Protein AF-0000000076605129 (afdb_homodimer)

Solvent-accessible surface area (backbone atoms only — not comparable to full-atom values): 21160 Å² total; per-residue (Å²): 83,51,32,35,40,56,92,77,43,31,41,28,52,76,51,81,84,46,48,64,59,52,46,42,68,71,48,63,46,93,80,48,73,42,45,73,59,58,57,54,71,56,74,86,73,78,65,56,66,68,61,50,49,52,52,48,51,53,38,54,74,70,66,62,71,50,47,32,34,33,28,46,95,88,36,80,41,31,35,39,37,52,49,66,80,36,62,95,33,46,24,40,34,44,50,75,46,62,56,46,71,91,56,57,93,67,56,53,63,47,52,50,52,52,41,49,52,41,42,48,48,66,74,35,76,84,44,55,37,42,30,36,77,53,41,63,79,34,52,68,62,56,47,41,37,48,76,73,67,29,41,80,30,26,49,39,69,56,42,32,41,55,94,91,36,74,29,25,35,29,26,33,30,40,40,45,70,58,45,37,71,74,63,45,80,69,44,50,54,75,45,78,94,82,53,32,35,40,55,93,78,42,32,40,27,52,75,51,81,86,45,48,63,60,52,46,42,69,72,48,64,47,93,79,48,72,42,45,73,59,58,56,56,74,56,75,88,74,80,65,55,66,67,61,50,48,53,52,48,51,54,38,55,74,71,65,60,71,49,46,31,34,33,29,44,93,88,37,81,41,31,38,37,36,52,50,64,80,37,62,95,33,48,23,40,33,45,49,74,45,61,56,45,71,89,56,57,92,69,55,52,64,49,52,48,51,52,42,49,52,40,42,47,48,65,75,35,75,83,44,54,40,42,31,35,75,53,41,63,80,34,52,67,63,56,46,40,36,50,74,72,68,30,41,79,29,26,48,39,70,55,40,31,42,55,94,90,35,73,30,25,36,29,27,34,30,41,41,46,70,58,44,37,72,75,63,44,81,69,44,51,56,74,45,79,94

Foldseek 3Di:
DKWFDDDFKIWAADDLVCLVVVLCLQAVDLDAPQCLFVQVQDHRDRDDSVVSSVVVVVCVVVPNDQKIFIGGPRDTQWMKGKDAPPVVVLRMEMDITGRDCVCPPVCSVLLVCLLVVLVVCVVDVVHFKYKYKGKPVNVSVVVSLVVQPWDWPDWAFQPDARPNDGITIIMTMDTPVRNCVRPNNDHGDMDDD/DKWFDDDFKIKAADDLVCLVVVLCLQAVDLDAPQCLFVQVQDHRDRDDSVVSSVVVVVCVVVPNDQKIFIGGPNDTQWMKGKDAPPVVVLRMEMDITGRDCVCPPVCSVLLVCLLVVLVVCVVDVVHFKYKYKGKPVNVSVVVSLVVQPWDWPDWAFQPDARPNDGITIIMTMDTPVRNCVRPNNDHGDMDDD

Organism: NCBI:txid33932

Nearest PDB structures (foldseek):
  6d72-assembly1_C  TM=7.786E-01  e=1.706E-11  Yersinia pestis
  5wif-assembly1_B  TM=7.709E-01  e=5.220E-11  Yersinia pestis
  6erd-assembly2_D  TM=7.541E-01  e=2.041E-09  Bacillus cereus ATCC 14579
  2i79-assembly1_E  TM=7.676E-01  e=1.316E-08  Streptococcus pneumoniae TIGR4
  2i79-assembly3_D  TM=7.337E-01  e=1.796E-08  Streptococcus pneumoniae TIGR4

Structure (mmCIF, N/CA/C/O backbone):
data_AF-0000000076605129-model_v1
#
loop_
_entity.id
_entity.type
_entity.pdbx_description
1 polymer 'GNAT family N-acetyltransferase'
#
loop_
_atom_site.group_PDB
_atom_site.id
_atom_site.type_symbol
_atom_site.label_atom_id
_atom_site.label_alt_id
_atom_site.label_comp_id
_atom_site.label_asym_id
_atom_site.label_entity_id
_atom_site.label_seq_id
_atom_site.pdbx_PDB_ins_code
_atom_site.Cartn_x
_atom_site.Cartn_y
_atom_site.Cartn_z
_atom_site.occupancy
_atom_site.B_iso_or_equiv
_atom_site.auth_seq_id
_atom_site.auth_comp_id
_atom_site.auth_asym_id
_atom_site.auth_atom_id
_atom_site.pdbx_PDB_model_num
ATOM 1 N N . MET A 1 1 ? -15.555 28.188 7.523 1 85.94 1 MET A N 1
ATOM 2 C CA . MET A 1 1 ? -14.156 27.781 7.613 1 85.94 1 MET A CA 1
ATOM 3 C C . MET A 1 1 ? -13.883 27.062 8.93 1 85.94 1 MET A C 1
ATOM 5 O O . MET A 1 1 ? -14.25 27.547 10 1 85.94 1 MET A O 1
ATOM 9 N N . LEU A 1 2 ? -13.328 25.844 8.922 1 92.56 2 LEU A N 1
ATOM 10 C CA . LEU A 1 2 ? -13.008 25.078 10.117 1 92.56 2 LEU A CA 1
ATOM 11 C C . LEU A 1 2 ? -11.641 25.453 10.664 1 92.56 2 LEU A C 1
ATOM 13 O O . LEU A 1 2 ? -10.68 25.594 9.906 1 92.56 2 LEU A O 1
ATOM 17 N N . LYS A 1 3 ? -11.633 25.766 11.984 1 96.25 3 LYS A N 1
ATOM 18 C CA . LYS A 1 3 ? -10.398 26.062 12.703 1 96.25 3 LYS A CA 1
ATOM 19 C C . LYS A 1 3 ? -10.297 25.25 13.992 1 96.25 3 LYS A C 1
ATOM 21 O O . LYS A 1 3 ? -11.25 25.172 14.766 1 96.25 3 LYS A O 1
ATOM 26 N N . ILE A 1 4 ? -9.203 24.594 14.164 1 97.62 4 ILE A N 1
ATOM 27 C CA . ILE A 1 4 ? -8.883 23.859 15.383 1 97.62 4 ILE A CA 1
ATOM 28 C C . ILE A 1 4 ? -7.656 24.469 16.047 1 97.62 4 ILE A C 1
ATOM 30 O O . ILE A 1 4 ? -6.559 24.438 15.484 1 97.62 4 ILE A O 1
ATOM 34 N N . VAL A 1 5 ? -7.855 25.016 17.203 1 97.75 5 VAL A N 1
ATOM 35 C CA . VAL A 1 5 ? -6.805 25.75 17.891 1 97.75 5 VAL A CA 1
ATOM 36 C C . VAL A 1 5 ? -6.105 24.828 18.891 1 97.75 5 VAL A C 1
ATOM 38 O O . VAL A 1 5 ? -6.742 24.281 19.797 1 97.75 5 VAL A O 1
ATOM 41 N N . GLY A 1 6 ? -4.797 24.594 18.625 1 97.38 6 GLY A N 1
ATOM 42 C CA . GLY A 1 6 ? -3.979 23.859 19.562 1 97.38 6 GLY A CA 1
ATOM 43 C C . GLY A 1 6 ? -3.184 24.75 20.5 1 97.38 6 GLY A C 1
ATOM 44 O O . GLY A 1 6 ? -3.6 25.875 20.797 1 97.38 6 GLY A O 1
ATOM 45 N N . GLU A 1 7 ? -2.152 24.203 21.047 1 97.25 7 GLU A N 1
ATOM 46 C CA . GLU A 1 7 ? -1.288 24.969 21.938 1 97.25 7 GLU A CA 1
ATOM 47 C C . GLU A 1 7 ? -0.295 25.812 21.156 1 97.25 7 GLU A C 1
ATOM 49 O O . GLU A 1 7 ? -0.128 27 21.438 1 97.25 7 GLU A O 1
ATOM 54 N N . LYS A 1 8 ? 0.317 25.188 20.156 1 97.5 8 LYS A N 1
ATOM 55 C CA . LYS A 1 8 ? 1.376 25.844 19.391 1 97.5 8 LYS A CA 1
ATOM 56 C C . LYS A 1 8 ? 0.905 26.203 17.984 1 97.5 8 LYS A C 1
ATOM 58 O O . LYS A 1 8 ? 1.495 27.078 17.328 1 97.5 8 LYS A O 1
ATOM 63 N N . ILE A 1 9 ? -0.113 25.484 17.578 1 98.19 9 ILE A N 1
ATOM 64 C CA . ILE A 1 9 ? -0.478 25.656 16.172 1 98.19 9 ILE A CA 1
ATOM 65 C C . ILE A 1 9 ? -1.99 25.828 16.047 1 98.19 9 ILE A C 1
ATOM 67 O O . ILE A 1 9 ? -2.729 25.594 17.016 1 98.19 9 ILE A O 1
ATOM 71 N N . ILE A 1 10 ? -2.408 26.312 14.867 1 98.31 10 ILE A N 1
ATOM 72 C CA . ILE A 1 10 ? -3.797 26.297 14.422 1 98.31 10 ILE A CA 1
ATOM 73 C C . ILE A 1 10 ? -3.924 25.453 13.156 1 98.31 10 ILE A C 1
ATOM 75 O O . ILE A 1 10 ? -3.137 25.594 12.227 1 98.31 10 ILE A O 1
ATOM 79 N N . LEU A 1 11 ? -4.82 24.453 13.18 1 98.56 11 LEU A N 1
ATOM 80 C CA . LEU A 1 11 ? -5.262 23.812 11.945 1 98.56 11 LEU A CA 1
ATOM 81 C C . LEU A 1 11 ? -6.484 24.516 11.367 1 98.56 11 LEU A C 1
ATOM 83 O O . LEU A 1 11 ? -7.461 24.766 12.086 1 98.56 11 LEU A O 1
ATOM 87 N N . ARG A 1 12 ? -6.445 24.828 10.102 1 98 12 ARG A N 1
ATOM 88 C CA . ARG A 1 12 ? -7.625 25.484 9.547 1 98 12 ARG A CA 1
ATOM 89 C C . ARG A 1 12 ? -7.816 25.094 8.078 1 98 12 ARG A C 1
ATOM 91 O O . ARG A 1 12 ? -6.859 24.734 7.398 1 98 12 ARG A O 1
ATOM 98 N N . SER A 1 13 ? -9 25.266 7.559 1 97.56 13 SER A N 1
ATOM 99 C CA . SER A 1 13 ? -9.336 24.969 6.168 1 97.56 13 SER A CA 1
ATOM 100 C C . SER A 1 13 ? -8.562 25.875 5.215 1 97.56 13 SER A C 1
ATOM 102 O O . SER A 1 13 ? -8.273 27.031 5.543 1 97.56 13 SER A O 1
ATOM 104 N N . VAL A 1 14 ? -8.305 25.375 4.09 1 98.06 14 VAL A N 1
ATOM 105 C CA . VAL A 1 14 ? -7.66 26.156 3.033 1 98.06 14 VAL A CA 1
ATOM 106 C C . VAL A 1 14 ? -8.641 27.172 2.467 1 98.06 14 VAL A C 1
ATOM 108 O O . VAL A 1 14 ? -9.812 26.859 2.248 1 98.06 14 VAL A O 1
ATOM 111 N N . GLN A 1 15 ? -8.164 28.375 2.266 1 96.88 15 GLN A N 1
ATOM 112 C CA . GLN A 1 15 ? -8.93 29.422 1.604 1 96.88 15 GLN A CA 1
ATOM 113 C C . GLN A 1 15 ? -8.258 29.859 0.3 1 96.88 15 GLN A C 1
ATOM 115 O O . GLN A 1 15 ? -7.082 29.562 0.074 1 96.88 15 GLN A O 1
ATOM 120 N N . LYS A 1 16 ? -9.062 30.562 -0.512 1 97.31 16 LYS A N 1
ATOM 121 C CA . LYS A 1 16 ? -8.562 31 -1.81 1 97.31 16 LYS A CA 1
ATOM 122 C C . LYS A 1 16 ? -7.277 31.828 -1.655 1 97.31 16 LYS A C 1
ATOM 124 O O . LYS A 1 16 ? -6.348 31.688 -2.449 1 97.31 16 LYS A O 1
ATOM 129 N N . GLU A 1 17 ? -7.207 32.625 -0.673 1 97.69 17 GLU A N 1
ATOM 130 C CA . GLU A 1 17 ? -6.086 33.531 -0.454 1 97.69 17 GLU A CA 1
ATOM 131 C C . GLU A 1 17 ? -4.816 32.781 -0.085 1 97.69 17 GLU A C 1
ATOM 133 O O . GLU A 1 17 ? -3.717 33.312 -0.14 1 97.69 17 GLU A O 1
ATOM 138 N N . ASP A 1 18 ? -4.953 31.531 0.335 1 98.5 18 ASP A N 1
ATOM 139 C CA . ASP A 1 18 ? -3.814 30.734 0.765 1 98.5 18 ASP A CA 1
ATOM 140 C C . ASP A 1 18 ? -3.098 30.109 -0.432 1 98.5 18 ASP A C 1
ATOM 142 O O . ASP A 1 18 ? -1.968 29.625 -0.307 1 98.5 18 ASP A O 1
ATOM 146 N N . ILE A 1 19 ? -3.713 30.078 -1.577 1 98.56 19 ILE A N 1
ATOM 147 C CA . ILE A 1 19 ? -3.311 29.234 -2.693 1 98.56 19 ILE A CA 1
ATOM 148 C C . ILE A 1 19 ? -1.924 29.641 -3.182 1 98.56 19 ILE A C 1
ATOM 150 O O . ILE A 1 19 ? -1.074 28.797 -3.447 1 98.56 19 ILE A O 1
ATOM 154 N N . GLN A 1 20 ? -1.711 30.891 -3.297 1 98.69 20 GLN A N 1
ATOM 155 C CA . GLN A 1 20 ? -0.41 31.359 -3.775 1 98.69 20 GLN A CA 1
ATOM 156 C C . GLN A 1 20 ? 0.702 30.953 -2.809 1 98.69 20 GLN A C 1
ATOM 158 O O . GLN A 1 20 ? 1.767 30.5 -3.234 1 98.69 20 GLN A O 1
ATOM 163 N N . THR A 1 21 ? 0.479 31.188 -1.548 1 98.81 21 THR A N 1
ATOM 164 C CA . THR A 1 21 ? 1.467 30.828 -0.535 1 98.81 21 THR A CA 1
ATOM 165 C C . THR A 1 21 ? 1.745 29.328 -0.554 1 98.81 21 THR A C 1
ATOM 167 O O . THR A 1 21 ? 2.902 28.906 -0.497 1 98.81 21 THR A O 1
ATOM 170 N N . LEU A 1 22 ? 0.75 28.516 -0.661 1 98.75 22 LEU A N 1
ATOM 171 C CA . LEU A 1 22 ? 0.905 27.062 -0.715 1 98.75 22 LEU A CA 1
ATOM 172 C C . LEU A 1 22 ? 1.711 26.656 -1.941 1 98.75 22 LEU A C 1
ATOM 174 O O . LEU A 1 22 ? 2.582 25.781 -1.853 1 98.75 22 LEU A O 1
ATOM 178 N N . TRP A 1 23 ? 1.42 27.281 -3.049 1 98.81 23 TRP A N 1
ATOM 179 C CA . TRP A 1 23 ? 2.16 26.984 -4.27 1 98.81 23 TRP A CA 1
ATOM 180 C C . TRP A 1 23 ? 3.646 27.281 -4.09 1 98.81 23 TRP A C 1
ATOM 182 O O . TRP A 1 23 ? 4.496 26.484 -4.484 1 98.81 23 TRP A O 1
ATOM 192 N N . LYS A 1 24 ? 3.92 28.422 -3.51 1 98.62 24 LYS A N 1
ATOM 193 C CA . LYS A 1 24 ? 5.309 28.812 -3.293 1 98.62 24 LYS A CA 1
ATOM 194 C C . LYS A 1 24 ? 6.02 27.828 -2.369 1 98.62 24 LYS A C 1
ATOM 196 O O . LYS A 1 24 ? 7.172 27.469 -2.613 1 98.62 24 LYS A O 1
ATOM 201 N N . LEU A 1 25 ? 5.402 27.453 -1.342 1 98.56 25 LEU A N 1
ATOM 202 C CA . LEU A 1 25 ? 5.98 26.516 -0.388 1 98.56 25 LEU A CA 1
ATOM 203 C C . LEU A 1 25 ? 6.254 25.172 -1.051 1 98.56 25 LEU A C 1
ATOM 205 O O . LEU A 1 25 ? 7.301 24.562 -0.822 1 98.56 25 LEU A O 1
ATOM 209 N N . ARG A 1 26 ? 5.363 24.703 -1.896 1 97.94 26 ARG A N 1
ATOM 210 C CA . ARG A 1 26 ? 5.426 23.375 -2.48 1 97.94 26 ARG A CA 1
ATOM 211 C C . ARG A 1 26 ? 6.355 23.344 -3.688 1 97.94 26 ARG A C 1
ATOM 213 O O . ARG A 1 26 ? 7.09 22.375 -3.893 1 97.94 26 ARG A O 1
ATOM 220 N N . TYR A 1 27 ? 6.301 24.438 -4.496 1 97.5 27 TYR A N 1
ATOM 221 C CA . TYR A 1 27 ? 6.914 24.359 -5.816 1 97.5 27 TYR A CA 1
ATOM 222 C C . TYR A 1 27 ? 7.852 25.547 -6.055 1 97.5 27 TYR A C 1
ATOM 224 O O . TYR A 1 27 ? 8.461 25.656 -7.121 1 97.5 27 TYR A O 1
ATOM 232 N N . GLY A 1 28 ? 7.91 26.453 -5.113 1 95.44 28 GLY A N 1
ATOM 233 C CA . GLY A 1 28 ? 8.664 27.672 -5.305 1 95.44 28 GLY A CA 1
ATOM 234 C C . GLY A 1 28 ? 10.164 27.453 -5.43 1 95.44 28 GLY A C 1
ATOM 235 O O . GLY A 1 28 ? 10.883 28.281 -5.984 1 95.44 28 GLY A O 1
ATOM 236 N N . GLU A 1 29 ? 10.625 26.359 -4.832 1 95 29 GLU A N 1
ATOM 237 C CA . GLU A 1 29 ? 12.031 25.984 -4.91 1 95 29 GLU A CA 1
ATOM 238 C C . GLU A 1 29 ? 12.211 24.688 -5.684 1 95 29 GLU A C 1
ATOM 240 O O . GLU A 1 29 ? 11.398 23.766 -5.562 1 95 29 GLU A O 1
ATOM 245 N N . GLU A 1 30 ? 13.258 24.578 -6.41 1 92.88 30 GLU A N 1
ATOM 246 C CA . GLU A 1 30 ? 13.531 23.391 -7.223 1 92.88 30 GLU A CA 1
ATOM 247 C C . GLU A 1 30 ? 13.844 22.188 -6.344 1 92.88 30 GLU A C 1
ATOM 249 O O . GLU A 1 30 ? 13.328 21.094 -6.582 1 92.88 30 GLU A O 1
ATOM 254 N N . ASP A 1 31 ? 14.695 22.375 -5.363 1 94.25 31 ASP A N 1
ATOM 255 C CA . ASP A 1 31 ? 15.102 21.312 -4.449 1 94.25 31 ASP A CA 1
ATOM 256 C C . ASP A 1 31 ? 14.859 21.703 -2.996 1 94.25 31 ASP A C 1
ATOM 258 O O . ASP A 1 31 ? 15.805 21.938 -2.24 1 94.25 31 ASP A O 1
ATOM 262 N N . PRO A 1 32 ? 13.586 21.719 -2.68 1 96.69 32 PRO A N 1
ATOM 263 C CA . PRO A 1 32 ? 13.289 22.188 -1.324 1 96.69 32 PRO A CA 1
ATOM 264 C C . PRO A 1 32 ? 13.75 21.203 -0.248 1 96.69 32 PRO A C 1
ATOM 266 O O . PRO A 1 32 ? 13.727 20 -0.466 1 96.69 32 PRO A O 1
ATOM 269 N N . GLU A 1 33 ? 14.055 21.672 0.938 1 97.25 33 GLU A N 1
ATOM 270 C CA . GLU A 1 33 ? 14.609 20.875 2.029 1 97.25 33 GLU A CA 1
ATOM 271 C C . GLU A 1 33 ? 13.617 19.812 2.484 1 97.25 33 GLU A C 1
ATOM 273 O O . GLU A 1 33 ? 14.008 18.672 2.764 1 97.25 33 GLU A O 1
ATOM 278 N N . PHE A 1 34 ? 12.398 20.172 2.545 1 97.75 34 PHE A N 1
ATOM 279 C CA . PHE A 1 34 ? 11.414 19.234 3.064 1 97.75 34 PHE A CA 1
ATOM 280 C C . PHE A 1 34 ? 11.344 17.969 2.201 1 97.75 34 PHE A C 1
ATOM 282 O O . PHE A 1 34 ? 11.023 16.891 2.695 1 97.75 34 PHE A O 1
ATOM 289 N N . LYS A 1 35 ? 11.68 18.078 0.931 1 97.75 35 LYS A N 1
ATOM 290 C CA . LYS A 1 35 ? 11.539 16.953 0.003 1 97.75 35 LYS A CA 1
ATOM 291 C C . LYS A 1 35 ? 12.633 15.914 0.218 1 97.75 35 LYS A C 1
ATOM 293 O O . LYS A 1 35 ? 12.523 14.781 -0.246 1 97.75 35 LYS A O 1
ATOM 298 N N . LYS A 1 36 ? 13.633 16.25 0.963 1 97 36 LYS A N 1
ATOM 299 C CA . LYS A 1 36 ? 14.672 15.297 1.342 1 97 36 LYS A CA 1
ATOM 300 C C . LYS A 1 36 ? 14.148 14.289 2.363 1 97 36 LYS A C 1
ATOM 302 O O . LYS A 1 36 ? 14.75 13.234 2.568 1 97 36 LYS A O 1
ATOM 307 N N . TRP A 1 37 ? 13.023 14.633 2.969 1 96.69 37 TRP A N 1
ATOM 308 C CA . TRP A 1 37 ? 12.453 13.781 4.016 1 96.69 37 TRP A CA 1
ATOM 309 C C . TRP A 1 37 ? 11.07 13.273 3.615 1 96.69 37 TRP A C 1
ATOM 311 O O . TRP A 1 37 ? 10.703 12.148 3.938 1 96.69 37 TRP A O 1
ATOM 321 N N . ASP A 1 38 ? 10.375 14.156 2.918 1 97.69 38 ASP A N 1
ATOM 322 C CA . ASP A 1 38 ? 9.039 13.781 2.451 1 97.69 38 ASP A CA 1
ATOM 323 C C . ASP A 1 38 ? 9.125 12.891 1.216 1 97.69 38 ASP A C 1
ATOM 325 O O . ASP A 1 38 ? 9.047 13.375 0.086 1 97.69 38 ASP A O 1
ATOM 329 N N . ALA A 1 39 ? 9.156 11.625 1.419 1 97.62 39 ALA A N 1
ATOM 330 C CA . ALA A 1 39 ? 9.148 10.602 0.381 1 97.62 39 ALA A CA 1
ATOM 331 C C . ALA A 1 39 ? 10.133 10.938 -0.734 1 97.62 39 ALA A C 1
ATOM 333 O O . ALA A 1 39 ? 9.75 11.023 -1.904 1 97.62 39 ALA A O 1
ATOM 334 N N . PRO A 1 40 ? 11.383 11.023 -0.407 1 98 40 PRO A N 1
ATOM 335 C CA . PRO A 1 40 ? 12.375 11.477 -1.388 1 98 40 PRO A CA 1
ATOM 336 C C . PRO A 1 40 ? 12.477 10.539 -2.594 1 98 40 PRO A C 1
ATOM 338 O O . PRO A 1 40 ? 13.062 10.914 -3.615 1 98 40 PRO A O 1
ATOM 341 N N . TYR A 1 41 ? 11.906 9.344 -2.566 1 97.75 41 TYR A N 1
ATOM 342 C CA . TYR A 1 41 ? 11.898 8.391 -3.668 1 97.75 41 TYR A CA 1
ATOM 343 C C . TYR A 1 41 ? 10.781 8.703 -4.656 1 97.75 41 TYR A C 1
ATOM 345 O O . TYR A 1 41 ? 10.664 8.047 -5.691 1 97.75 41 TYR A O 1
ATOM 353 N N . PHE A 1 42 ? 9.977 9.641 -4.43 1 96.88 42 PHE A N 1
ATOM 354 C CA . PHE A 1 42 ? 9.062 10.258 -5.379 1 96.88 42 PHE A CA 1
ATOM 355 C C . PHE A 1 42 ? 9.516 11.672 -5.734 1 96.88 42 PHE A C 1
ATOM 357 O O . PHE A 1 42 ? 9.258 12.617 -4.992 1 96.88 42 PHE A O 1
ATOM 364 N N . PRO A 1 43 ? 10.07 11.82 -6.793 1 93.81 43 PRO A N 1
ATOM 365 C CA . PRO A 1 43 ? 10.602 13.141 -7.141 1 93.81 43 PRO A CA 1
ATOM 366 C C . PRO A 1 43 ? 9.508 14.203 -7.242 1 93.81 43 PRO A C 1
ATOM 368 O O . PRO A 1 43 ? 8.391 13.906 -7.672 1 93.81 43 PRO A O 1
ATOM 371 N N . LEU A 1 44 ? 9.891 15.375 -6.855 1 95.75 44 LEU A N 1
ATOM 372 C CA . LEU A 1 44 ? 8.977 16.516 -6.965 1 95.75 44 LEU A CA 1
ATOM 373 C C . LEU A 1 44 ? 8.789 16.906 -8.422 1 95.75 44 LEU A C 1
ATOM 375 O O . LEU A 1 44 ? 9.766 17.172 -9.133 1 95.75 44 LEU A O 1
ATOM 379 N N . VAL A 1 45 ? 7.594 16.906 -8.844 1 94.81 45 VAL A N 1
ATOM 380 C CA . VAL A 1 45 ? 7.246 17.391 -10.172 1 94.81 45 VAL A CA 1
ATOM 381 C C . VAL A 1 45 ? 6.574 18.766 -10.062 1 94.81 45 VAL A C 1
ATOM 383 O O . VAL A 1 45 ? 5.473 18.875 -9.523 1 94.81 45 VAL A O 1
ATOM 386 N N . ARG A 1 46 ? 7.207 19.703 -10.508 1 95.44 46 ARG A N 1
ATOM 387 C CA . ARG A 1 46 ? 6.68 21.062 -10.422 1 95.44 46 ARG A CA 1
ATOM 388 C C . ARG A 1 46 ? 5.387 21.203 -11.211 1 95.44 46 ARG A C 1
ATOM 390 O O . ARG A 1 46 ? 5.277 20.688 -12.328 1 95.44 46 ARG A O 1
ATOM 397 N N . VAL A 1 47 ? 4.508 21.875 -10.625 1 97.06 47 VAL A N 1
ATOM 398 C CA . VAL A 1 47 ? 3.24 22.234 -11.258 1 97.06 47 VAL A CA 1
ATOM 399 C C . VAL A 1 47 ? 3.168 23.734 -11.469 1 97.06 47 VAL A C 1
ATOM 401 O O . VAL A 1 47 ? 3.494 24.516 -10.57 1 97.06 47 VAL A O 1
ATOM 404 N N . GLU A 1 48 ? 2.766 24.141 -12.578 1 97.94 48 GLU A N 1
ATOM 405 C CA . GLU A 1 48 ? 2.631 25.578 -12.836 1 97.94 48 GLU A CA 1
ATOM 406 C C . GLU A 1 48 ? 1.543 26.188 -11.961 1 97.94 48 GLU A C 1
ATOM 408 O O . GLU A 1 48 ? 0.525 25.547 -11.688 1 97.94 48 GLU A O 1
ATOM 413 N N . TYR A 1 49 ? 1.759 27.422 -11.648 1 98.12 49 TYR A N 1
ATOM 414 C CA . TYR A 1 49 ? 0.856 28.078 -10.711 1 98.12 49 TYR A CA 1
ATOM 415 C C . TYR A 1 49 ? -0.58 28.047 -11.219 1 98.12 49 TYR A C 1
ATOM 417 O O . TYR A 1 49 ? -1.507 27.75 -10.461 1 98.12 49 TYR A O 1
ATOM 425 N N . GLU A 1 50 ? -0.777 28.328 -12.445 1 98.44 50 GLU A N 1
ATOM 426 C CA . GLU A 1 50 ? -2.131 28.391 -12.984 1 98.44 50 GLU A CA 1
ATOM 427 C C . GLU A 1 50 ? -2.84 27.047 -12.852 1 98.44 50 GLU A C 1
ATOM 429 O O . GLU A 1 50 ? -4.016 27 -12.492 1 98.44 50 GLU A O 1
ATOM 434 N N . ASP A 1 51 ? -2.16 26 -13.172 1 98.62 51 ASP A N 1
ATOM 435 C CA . ASP A 1 51 ? -2.727 24.656 -13.039 1 98.62 51 ASP A CA 1
ATOM 436 C C . ASP A 1 51 ? -3.035 24.328 -11.578 1 98.62 51 ASP A C 1
ATOM 438 O O . ASP A 1 51 ? -4.094 23.781 -11.273 1 98.62 51 ASP A O 1
ATOM 442 N N . PHE A 1 52 ? -2.057 24.688 -10.805 1 98.5 52 PHE A N 1
ATOM 443 C CA . PHE A 1 52 ? -2.236 24.484 -9.375 1 98.5 52 PHE A CA 1
ATOM 444 C C . PHE A 1 52 ? -3.439 25.266 -8.859 1 98.5 52 PHE A C 1
ATOM 446 O O . PHE A 1 52 ? -4.297 24.703 -8.164 1 98.5 52 PHE A O 1
ATOM 453 N N . TYR A 1 53 ? -3.5 26.484 -9.172 1 98.44 53 TYR A N 1
ATOM 454 C CA . TYR A 1 53 ? -4.582 27.375 -8.766 1 98.44 53 TYR A CA 1
ATOM 455 C C . TYR A 1 53 ? -5.934 26.828 -9.203 1 98.44 53 TYR A C 1
ATOM 457 O O . TYR A 1 53 ? -6.859 26.719 -8.398 1 98.44 53 TYR A O 1
ATOM 465 N N . ASN A 1 54 ? -6.059 26.453 -10.414 1 98.44 54 ASN A N 1
ATOM 466 C CA . ASN A 1 54 ? -7.316 25.938 -10.953 1 98.44 54 ASN A CA 1
ATOM 467 C C . ASN A 1 54 ? -7.742 24.656 -10.25 1 98.44 54 ASN A C 1
ATOM 469 O O . ASN A 1 54 ? -8.922 24.469 -9.953 1 98.44 54 ASN A O 1
ATOM 473 N N . ARG A 1 55 ? -6.805 23.828 -10.023 1 98 55 ARG A N 1
ATOM 474 C CA . ARG A 1 55 ? -7.105 22.594 -9.312 1 98 55 ARG A CA 1
ATOM 475 C C . ARG A 1 55 ? -7.621 22.875 -7.906 1 98 55 ARG A C 1
ATOM 477 O O . ARG A 1 55 ? -8.625 22.312 -7.477 1 98 55 ARG A O 1
ATOM 484 N N . MET A 1 56 ? -6.965 23.797 -7.25 1 98.12 56 MET A N 1
ATOM 485 C CA . MET A 1 56 ? -7.324 24.125 -5.871 1 98.12 56 MET A CA 1
ATOM 486 C C . MET A 1 56 ? -8.688 24.812 -5.812 1 98.12 56 MET A C 1
ATOM 488 O O . MET A 1 56 ? -9.508 24.5 -4.941 1 98.12 56 MET A O 1
ATOM 492 N N . ILE A 1 57 ? -8.93 25.672 -6.711 1 97.88 57 ILE A N 1
ATOM 493 C CA . ILE A 1 57 ? -10.211 26.359 -6.75 1 97.88 57 ILE A CA 1
ATOM 494 C C . ILE A 1 57 ? -11.336 25.359 -6.977 1 97.88 57 ILE A C 1
ATOM 496 O O . ILE A 1 57 ? -12.375 25.406 -6.316 1 97.88 57 ILE A O 1
ATOM 500 N N . GLY A 1 58 ? -11.125 24.469 -7.914 1 97.56 58 GLY A N 1
ATOM 501 C CA . GLY A 1 58 ? -12.102 23.406 -8.133 1 97.56 58 GLY A CA 1
ATOM 502 C C . GLY A 1 58 ? -12.367 22.578 -6.891 1 97.56 58 GLY A C 1
ATOM 503 O O . GLY A 1 58 ? -13.523 22.266 -6.586 1 97.56 58 GLY A O 1
ATOM 504 N N . GLN A 1 59 ? -11.344 22.234 -6.199 1 97.06 59 GLN A N 1
ATOM 505 C CA . GLN A 1 59 ? -11.469 21.469 -4.969 1 97.06 59 GLN A CA 1
ATOM 506 C C . GLN A 1 59 ? -12.219 22.25 -3.898 1 97.06 59 GLN A C 1
ATOM 508 O O . GLN A 1 59 ? -13.125 21.719 -3.25 1 97.06 59 GLN A O 1
ATOM 513 N N . LEU A 1 60 ? -11.852 23.484 -3.742 1 96.25 60 LEU A N 1
ATOM 514 C CA . LEU A 1 60 ? -12.484 24.328 -2.738 1 96.25 60 LEU A CA 1
ATOM 515 C C . LEU A 1 60 ? -13.977 24.484 -3.023 1 96.25 60 LEU A C 1
ATOM 517 O O . LEU A 1 60 ? -14.797 24.406 -2.107 1 96.25 60 LEU A O 1
ATOM 521 N N . GLU A 1 61 ? -14.336 24.625 -4.203 1 96.06 61 GLU A N 1
ATOM 522 C CA . GLU A 1 61 ? -15.727 24.797 -4.609 1 96.06 61 GLU A CA 1
ATOM 523 C C . GLU A 1 61 ? -16.516 23.516 -4.43 1 96.06 61 GLU A C 1
ATOM 525 O O . GLU A 1 61 ? -17.75 23.547 -4.293 1 96.06 61 GLU A O 1
ATOM 530 N N . SER A 1 62 ? -15.852 22.422 -4.422 1 95.06 62 SER A N 1
ATOM 531 C CA . SER A 1 62 ? -16.531 21.125 -4.309 1 95.06 62 SER A CA 1
ATOM 532 C C . SER A 1 62 ? -16.578 20.656 -2.859 1 95.06 62 SER A C 1
ATOM 534 O O . SER A 1 62 ? -16.984 19.516 -2.582 1 95.06 62 SER A O 1
ATOM 536 N N . GLY A 1 63 ? -16.172 21.484 -1.923 1 90.75 63 GLY A N 1
ATOM 537 C CA . GLY A 1 63 ? -16.234 21.125 -0.515 1 90.75 63 GLY A CA 1
ATOM 538 C C . GLY A 1 63 ? -14.984 20.406 -0.026 1 90.75 63 GLY A C 1
ATOM 539 O O . GLY A 1 63 ? -15.07 19.516 0.83 1 90.75 63 GLY A O 1
ATOM 540 N N . TYR A 1 64 ? -13.93 20.828 -0.468 1 85.44 64 TYR A N 1
ATOM 541 C CA . TYR A 1 64 ? -12.602 20.281 -0.176 1 85.44 64 TYR A CA 1
ATOM 542 C C . TYR A 1 64 ? -12.32 20.312 1.32 1 85.44 64 TYR A C 1
ATOM 544 O O . TYR A 1 64 ? -12.203 21.391 1.914 1 85.44 64 TYR A O 1
ATOM 552 N N . ASP A 1 65 ? -12.203 19.109 1.927 1 92.38 65 ASP A N 1
ATOM 553 C CA . ASP A 1 65 ? -11.984 19.047 3.369 1 92.38 65 ASP A CA 1
ATOM 554 C C . ASP A 1 65 ? -10.898 18.031 3.721 1 92.38 65 ASP A C 1
ATOM 556 O O . ASP A 1 65 ? -10.656 17.766 4.898 1 92.38 65 ASP A O 1
ATOM 560 N N . SER A 1 66 ? -10.219 17.484 2.719 1 97.56 66 SER A N 1
ATOM 561 C CA . SER A 1 66 ? -9.242 16.422 2.936 1 97.56 66 SER A CA 1
ATOM 562 C C . SER A 1 66 ? -7.871 17 3.285 1 97.56 66 SER A C 1
ATOM 564 O O . SER A 1 66 ? -6.914 16.25 3.498 1 97.56 66 SER A O 1
ATOM 566 N N . GLU A 1 67 ? -7.754 18.297 3.307 1 98.25 67 GLU A N 1
ATOM 567 C CA . GLU A 1 67 ? -6.504 18.984 3.633 1 98.25 67 GLU A CA 1
ATOM 568 C C . GLU A 1 67 ? -6.758 20.203 4.527 1 98.25 67 GLU A C 1
ATOM 570 O O . GLU A 1 67 ? -7.719 20.938 4.324 1 98.25 67 GLU A O 1
ATOM 575 N N . MET A 1 68 ? -5.902 20.422 5.512 1 98.38 68 MET A N 1
ATOM 576 C CA . MET A 1 68 ? -5.914 21.625 6.336 1 98.38 68 MET A CA 1
ATOM 577 C C . MET A 1 68 ? -4.523 22.25 6.406 1 98.38 68 MET A C 1
ATOM 579 O O . MET A 1 68 ? -3.518 21.547 6.23 1 98.38 68 MET A O 1
ATOM 583 N N . ILE A 1 69 ? -4.508 23.484 6.652 1 98.81 69 ILE A N 1
ATOM 584 C CA . ILE A 1 69 ? -3.277 24.25 6.801 1 98.81 69 ILE A CA 1
ATOM 585 C C . ILE A 1 69 ? -2.807 24.203 8.25 1 98.81 69 ILE A C 1
ATOM 587 O O . ILE A 1 69 ? -3.617 24.297 9.18 1 98.81 69 ILE A O 1
ATOM 591 N N . ILE A 1 70 ? -1.535 24.016 8.445 1 98.88 70 ILE A N 1
ATOM 592 C CA . ILE A 1 70 ? -0.885 24.25 9.727 1 98.88 70 ILE A CA 1
ATOM 593 C C . ILE A 1 70 ? -0.375 25.688 9.805 1 98.88 70 ILE A C 1
ATOM 595 O O . ILE A 1 70 ? 0.496 26.078 9.023 1 98.88 70 ILE A O 1
ATOM 599 N N . GLU A 1 71 ? -0.864 26.406 10.742 1 98.75 71 GLU A N 1
ATOM 600 C CA . GLU A 1 71 ? -0.533 27.812 10.891 1 98.75 71 GLU A CA 1
ATOM 601 C C . GLU A 1 71 ? 0.067 28.109 12.266 1 98.75 71 GLU A C 1
ATOM 603 O O . GLU A 1 71 ? -0.419 27.609 13.273 1 98.75 71 GLU A O 1
ATOM 608 N N . VAL A 1 72 ? 1.169 28.875 12.305 1 98.56 72 VAL A N 1
ATOM 609 C CA . VAL A 1 72 ? 1.798 29.359 13.531 1 98.56 72 VAL A CA 1
ATOM 610 C C . VAL A 1 72 ? 1.956 30.875 13.461 1 98.56 72 VAL A C 1
ATOM 612 O O . VAL A 1 72 ? 2.648 31.391 12.586 1 98.56 72 VAL A O 1
ATOM 615 N N . ASP A 1 73 ? 1.294 31.594 14.312 1 97.06 73 ASP A N 1
ATOM 616 C CA . ASP A 1 73 ? 1.388 33.062 14.391 1 97.06 73 ASP A CA 1
ATOM 617 C C . ASP A 1 73 ? 1.091 33.688 13.039 1 97.06 73 ASP A C 1
ATOM 619 O O . ASP A 1 73 ? 1.843 34.562 12.57 1 97.06 73 ASP A O 1
ATOM 623 N N . GLY A 1 74 ? 0.132 33.188 12.43 1 96.75 74 GLY A N 1
ATOM 624 C CA . GLY A 1 74 ? -0.347 33.75 11.18 1 96.75 74 GLY A CA 1
ATOM 625 C C . GLY A 1 74 ? 0.431 33.281 9.969 1 96.75 74 GLY A C 1
ATOM 626 O O . GLY A 1 74 ? 0.099 33.625 8.836 1 96.75 74 GLY A O 1
ATOM 627 N N . LYS A 1 75 ? 1.405 32.438 10.219 1 98.56 75 LYS A N 1
ATOM 628 C CA . LYS A 1 75 ? 2.252 31.969 9.125 1 98.56 75 LYS A CA 1
ATOM 629 C C . LYS A 1 75 ? 1.922 30.531 8.766 1 98.56 75 LYS A C 1
ATOM 631 O O . LYS A 1 75 ? 1.845 29.656 9.648 1 98.56 75 LYS A O 1
ATOM 636 N N . ILE A 1 76 ? 1.685 30.312 7.441 1 98.88 76 ILE A N 1
ATOM 637 C CA . ILE A 1 76 ? 1.49 28.938 6.965 1 98.88 76 ILE A CA 1
ATOM 638 C C . ILE A 1 76 ? 2.826 28.203 6.957 1 98.88 76 ILE A C 1
ATOM 640 O O . ILE A 1 76 ? 3.758 28.609 6.254 1 98.88 76 ILE A O 1
ATOM 644 N N . ILE A 1 77 ? 2.908 27.062 7.691 1 98.75 77 ILE A N 1
ATOM 645 C CA . ILE A 1 77 ? 4.195 26.391 7.746 1 98.75 77 ILE A CA 1
ATOM 646 C C . ILE A 1 77 ? 4.066 24.984 7.152 1 98.75 77 ILE A C 1
ATOM 648 O O . ILE A 1 77 ? 5.066 24.344 6.836 1 98.75 77 ILE A O 1
ATOM 652 N N . GLY A 1 78 ? 2.773 24.516 7.031 1 98.81 78 GLY A N 1
ATOM 653 C CA . GLY A 1 78 ? 2.598 23.141 6.578 1 98.81 78 GLY A CA 1
ATOM 654 C C . GLY A 1 78 ? 1.146 22.781 6.336 1 98.81 78 GLY A C 1
ATOM 655 O O . GLY A 1 78 ? 0.267 23.641 6.375 1 98.81 78 GLY A O 1
ATOM 656 N N . THR A 1 79 ? 0.899 21.531 5.996 1 98.88 79 THR A N 1
ATOM 657 C CA . THR A 1 79 ? -0.442 21 5.777 1 98.88 79 THR A CA 1
ATOM 658 C C . THR A 1 79 ? -0.56 19.578 6.324 1 98.88 79 THR A C 1
ATOM 660 O O . THR A 1 79 ? 0.444 18.875 6.477 1 98.88 79 THR A O 1
ATOM 663 N N . VAL A 1 80 ? -1.756 19.203 6.691 1 98.88 80 VAL A N 1
ATOM 664 C CA . VAL A 1 80 ? -2.145 17.828 6.945 1 98.88 80 VAL A CA 1
ATOM 665 C C . VAL A 1 80 ? -3.195 17.391 5.93 1 98.88 80 VAL A C 1
ATOM 667 O O . VAL A 1 80 ? -3.98 18.203 5.445 1 98.88 80 VAL A O 1
ATOM 670 N N . VAL A 1 81 ? -3.178 16.141 5.602 1 98.81 81 VAL A N 1
ATOM 671 C CA . VAL A 1 81 ? -4.129 15.594 4.633 1 98.81 81 VAL A CA 1
ATOM 672 C C . VAL A 1 81 ? -4.66 14.25 5.129 1 98.81 81 VAL A C 1
ATOM 674 O O . VAL A 1 81 ? -4.066 13.625 6.012 1 98.81 81 VAL A O 1
ATOM 677 N N . TYR A 1 82 ? -5.789 13.852 4.652 1 98.75 82 TYR A N 1
ATOM 678 C CA . TYR A 1 82 ? -6.203 12.453 4.715 1 98.75 82 TYR A CA 1
ATOM 679 C C . TYR A 1 82 ? -6.59 11.93 3.336 1 98.75 82 TYR A C 1
ATOM 681 O O . TYR A 1 82 ? -6.898 12.719 2.434 1 98.75 82 TYR A O 1
ATOM 689 N N . TYR A 1 83 ? -6.492 10.695 3.113 1 98.62 83 TYR A N 1
ATOM 690 C CA . TYR A 1 83 ? -6.926 10.023 1.896 1 98.62 83 TYR A CA 1
ATOM 691 C C . TYR A 1 83 ? -7.32 8.578 2.182 1 98.62 83 TYR A C 1
ATOM 693 O O . TYR A 1 83 ? -6.914 8.008 3.199 1 98.62 83 TYR A O 1
ATOM 701 N N . TRP A 1 84 ? -8.086 8.023 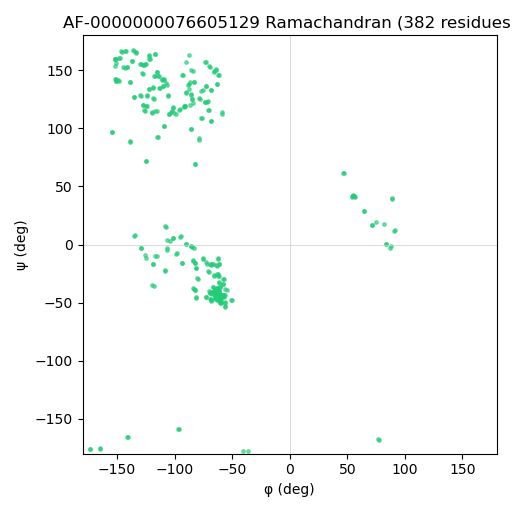1.292 1 98.44 84 TRP A N 1
ATOM 702 C CA . TRP A 1 84 ? -8.523 6.641 1.439 1 98.44 84 TRP A CA 1
ATOM 703 C C . TRP A 1 84 ? -7.551 5.688 0.749 1 98.44 84 TRP A C 1
ATOM 705 O O . TRP A 1 84 ? -7.301 5.809 -0.453 1 98.44 84 TRP A O 1
ATOM 715 N N . GLU A 1 85 ? -6.945 4.777 1.569 1 98.31 85 GLU A N 1
ATOM 716 C CA . GLU A 1 85 ? -6.25 3.646 0.962 1 98.31 85 GLU A CA 1
ATOM 717 C C . GLU A 1 85 ? -7.234 2.676 0.318 1 98.31 85 GLU A C 1
ATOM 719 O O . GLU A 1 85 ? -6.977 2.145 -0.763 1 98.31 85 GLU A O 1
ATOM 724 N N . HIS A 1 86 ? -8.305 2.438 1.005 1 98.56 86 HIS A N 1
ATOM 725 C CA . HIS A 1 86 ? -9.414 1.605 0.553 1 98.56 86 HIS A CA 1
ATOM 726 C C . HIS A 1 86 ? -10.719 2.01 1.232 1 98.56 86 HIS A C 1
ATOM 728 O O . HIS A 1 86 ? -11.055 1.496 2.303 1 98.56 86 HIS A O 1
ATOM 734 N N . GLU A 1 87 ? -11.477 2.807 0.568 1 98.12 87 GLU A N 1
ATOM 735 C CA . GLU A 1 87 ? -12.648 3.436 1.167 1 98.12 87 GLU A CA 1
ATOM 736 C C . GLU A 1 87 ? -13.695 2.393 1.559 1 98.12 87 GLU A C 1
ATOM 738 O O . GLU A 1 87 ? -14.234 2.436 2.666 1 98.12 87 GLU A O 1
ATOM 743 N N . PRO A 1 88 ? -13.93 1.355 0.773 1 97.94 88 PRO A N 1
ATOM 744 C CA . PRO A 1 88 ? -14.953 0.377 1.141 1 97.94 88 PRO A CA 1
ATOM 745 C C . PRO A 1 88 ? -14.641 -0.346 2.449 1 97.94 88 PRO A C 1
ATOM 747 O O . PRO A 1 88 ? -15.555 -0.796 3.145 1 97.94 88 PRO A O 1
ATOM 750 N N . SER A 1 89 ? -13.383 -0.421 2.801 1 98.38 89 SER A N 1
ATOM 751 C CA . SER A 1 89 ? -13 -1.046 4.062 1 98.38 89 SER A CA 1
ATOM 752 C C . SER A 1 89 ? -12.688 0.002 5.129 1 98.38 89 SER A C 1
ATOM 754 O O . SER A 1 89 ? -12.102 -0.312 6.16 1 98.38 89 SER A O 1
ATOM 756 N N . ARG A 1 90 ? -12.906 1.285 4.812 1 98.44 90 ARG A N 1
ATOM 757 C CA . ARG A 1 90 ? -12.727 2.387 5.75 1 98.44 90 ARG A CA 1
ATOM 758 C C . ARG A 1 90 ? -11.266 2.527 6.16 1 98.44 90 ARG A C 1
ATOM 760 O O . ARG A 1 90 ? -10.969 2.803 7.324 1 98.44 90 ARG A O 1
ATOM 767 N N . TRP A 1 91 ? -10.383 2.119 5.25 1 98.81 91 TRP A N 1
ATOM 768 C CA . TRP A 1 91 ? -8.945 2.266 5.457 1 98.81 91 TRP A CA 1
ATOM 769 C C . TRP A 1 91 ? -8.469 3.646 5.023 1 98.81 91 TRP A C 1
ATOM 771 O O . TRP A 1 91 ? -8.258 3.891 3.832 1 98.81 91 TRP A O 1
ATOM 781 N N . MET A 1 92 ? -8.312 4.527 5.992 1 98.81 92 MET A N 1
ATOM 782 C CA . MET A 1 92 ? -7.891 5.906 5.77 1 98.81 92 MET A CA 1
ATOM 783 C C . MET A 1 92 ? -6.484 6.141 6.309 1 98.81 92 MET A C 1
ATOM 785 O O . MET A 1 92 ? -6.109 5.586 7.344 1 98.81 92 MET A O 1
ATOM 789 N N . GLU A 1 93 ? -5.707 6.918 5.598 1 98.81 93 GLU A N 1
ATOM 790 C CA . GLU A 1 93 ? -4.383 7.344 6.043 1 98.81 93 GLU A CA 1
ATOM 791 C C . GLU A 1 93 ? -4.289 8.867 6.105 1 98.81 93 GLU A C 1
ATOM 793 O O . GLU A 1 93 ? -5.082 9.57 5.484 1 98.81 93 GLU A O 1
ATOM 798 N N . VAL A 1 94 ? -3.332 9.281 6.867 1 98.88 94 VAL A N 1
ATOM 799 C CA . VAL A 1 94 ? -3.107 10.719 6.988 1 98.88 94 VAL A CA 1
ATOM 800 C C . VAL A 1 94 ? -1.679 11.055 6.57 1 98.88 94 VAL A C 1
ATOM 802 O O . VAL A 1 94 ? -0.852 10.164 6.383 1 98.88 94 VAL A O 1
ATOM 805 N N . GLY A 1 95 ? -1.471 12.242 6.324 1 98.69 95 GLY A N 1
ATOM 806 C CA . GLY A 1 95 ? -0.152 12.773 6.02 1 98.69 95 GLY A CA 1
ATOM 807 C C . GLY A 1 95 ? 0.086 14.156 6.605 1 98.69 95 GLY A C 1
ATOM 808 O O . GLY A 1 95 ? -0.858 14.828 7.023 1 98.69 95 GLY A O 1
ATOM 809 N N . ILE A 1 96 ? 1.344 14.523 6.578 1 98.88 96 ILE A N 1
ATOM 810 C CA . ILE A 1 96 ? 1.743 15.836 7.074 1 98.88 96 ILE A CA 1
ATOM 811 C C . ILE A 1 96 ? 2.996 16.312 6.34 1 98.88 96 ILE A C 1
ATOM 813 O O . ILE A 1 96 ? 3.859 15.5 5.992 1 98.88 96 ILE A O 1
ATOM 817 N N . ILE A 1 97 ? 3.018 17.531 6.094 1 98.69 97 ILE A N 1
ATOM 818 C CA . ILE A 1 97 ? 4.246 18.172 5.652 1 98.69 97 ILE A CA 1
ATOM 819 C C . ILE A 1 97 ? 4.434 19.484 6.406 1 98.69 97 ILE A C 1
ATOM 821 O O . ILE A 1 97 ? 3.496 20.281 6.535 1 98.69 97 ILE A O 1
ATOM 825 N N . ILE A 1 98 ? 5.523 19.672 6.996 1 98.62 98 ILE A N 1
ATOM 826 C CA . ILE A 1 98 ? 5.996 20.984 7.438 1 98.62 98 ILE A CA 1
ATOM 827 C C . ILE A 1 98 ? 7.062 21.5 6.473 1 98.62 98 ILE A C 1
ATOM 829 O O . ILE A 1 98 ? 8.172 20.953 6.418 1 98.62 98 ILE A O 1
ATOM 833 N N . TYR A 1 99 ? 6.793 22.547 5.793 1 98.56 99 TYR A N 1
ATOM 834 C CA . TYR A 1 99 ? 7.605 22.984 4.668 1 98.56 99 TYR A CA 1
ATOM 835 C C . TYR A 1 99 ? 8.852 23.719 5.148 1 98.56 99 TYR A C 1
ATOM 837 O O . TYR A 1 99 ? 9.898 23.688 4.496 1 98.56 99 TYR A O 1
ATOM 845 N N . LEU A 1 100 ? 8.742 24.375 6.293 1 98 100 LEU A N 1
ATOM 846 C CA . LEU A 1 100 ? 9.781 25.312 6.734 1 98 100 LEU A CA 1
ATOM 847 C C . LEU A 1 100 ? 10.672 24.656 7.789 1 98 100 LEU A C 1
ATOM 849 O O . LEU A 1 100 ? 10.211 24.312 8.875 1 98 100 LEU A O 1
ATOM 853 N N . PRO A 1 101 ? 11.945 24.5 7.547 1 97.38 101 PRO A N 1
ATOM 854 C CA . PRO A 1 101 ? 12.867 23.781 8.438 1 97.38 101 PRO A CA 1
ATOM 855 C C . PRO A 1 101 ? 12.906 24.391 9.844 1 97.38 101 PRO A C 1
ATOM 857 O O . PRO A 1 101 ? 13.117 23.672 10.82 1 97.38 101 PRO A O 1
ATOM 860 N N . ASP A 1 102 ? 12.672 25.656 9.93 1 97.12 102 ASP A N 1
ATOM 861 C CA . ASP A 1 102 ? 12.727 26.344 11.219 1 97.12 102 ASP A CA 1
ATOM 862 C C . ASP A 1 102 ? 11.688 25.781 12.188 1 97.12 102 ASP A C 1
ATOM 864 O O . ASP A 1 102 ? 11.773 26 13.398 1 97.12 102 ASP A O 1
ATOM 868 N N . TYR A 1 103 ? 10.781 25.109 11.672 1 97.75 103 TYR A N 1
ATOM 869 C CA . TYR A 1 103 ? 9.695 24.594 12.5 1 97.75 103 TYR A CA 1
ATOM 870 C C . TYR A 1 103 ? 9.812 23.094 12.703 1 97.75 103 TYR A C 1
ATOM 872 O O . TYR A 1 103 ? 8.852 22.438 13.117 1 97.75 103 TYR A O 1
ATOM 880 N N . TRP A 1 104 ? 11.055 22.625 12.352 1 95.44 104 TRP A N 1
ATOM 881 C CA . TRP A 1 104 ? 11.297 21.203 12.586 1 95.44 104 TRP A CA 1
ATOM 882 C C . TRP A 1 104 ? 11.781 20.953 14.008 1 95.44 104 TRP A C 1
ATOM 884 O O . TRP A 1 104 ? 12.492 21.781 14.578 1 95.44 104 TRP A O 1
ATOM 894 N N . ASN A 1 105 ? 11.383 19.953 14.688 1 92 105 ASN A N 1
ATOM 895 C CA . ASN A 1 105 ? 11.836 19.531 16.016 1 92 105 ASN A CA 1
ATOM 896 C C . ASN A 1 105 ? 11.273 20.422 17.109 1 92 105 ASN A C 1
ATOM 898 O O . ASN A 1 105 ? 11.898 20.594 18.156 1 92 105 ASN A O 1
ATOM 902 N N . GLY A 1 106 ? 10.227 21.125 16.828 1 94.38 106 GLY A N 1
ATOM 903 C CA . GLY A 1 106 ? 9.633 22.016 17.812 1 94.38 106 GLY A CA 1
ATOM 904 C C . GLY A 1 106 ? 8.328 21.5 18.375 1 94.38 106 GLY A C 1
ATOM 905 O O . GLY A 1 106 ? 7.668 22.188 19.156 1 94.38 106 GLY A O 1
ATOM 906 N N . GLY A 1 107 ? 7.977 20.344 17.969 1 97.5 107 GLY A N 1
ATOM 907 C CA . GLY A 1 107 ? 6.738 19.766 18.453 1 97.5 107 GLY A CA 1
ATOM 908 C C . GLY A 1 107 ? 5.523 20.156 17.641 1 97.5 107 GLY A C 1
ATOM 909 O O . GLY A 1 107 ? 4.414 19.703 17.906 1 97.5 107 GLY A O 1
ATOM 910 N N . TYR A 1 108 ? 5.691 21 16.641 1 98.38 108 TYR A N 1
ATOM 911 C CA . TYR A 1 108 ? 4.598 21.469 15.789 1 98.38 108 TYR A CA 1
ATOM 912 C C . TYR A 1 108 ? 3.955 20.312 15.031 1 98.38 108 TYR A C 1
ATOM 914 O O . TYR A 1 108 ? 2.729 20.219 14.969 1 98.38 108 TYR A O 1
ATOM 922 N N . GLY A 1 109 ? 4.77 19.438 14.453 1 98.38 109 GLY A N 1
ATOM 923 C CA . GLY A 1 109 ? 4.258 18.297 13.711 1 98.38 109 GLY A CA 1
ATOM 924 C C . GLY A 1 109 ? 3.488 17.312 14.57 1 98.38 109 GLY A C 1
ATOM 925 O O . GLY A 1 109 ? 2.42 16.844 14.18 1 98.38 109 GLY A O 1
ATOM 926 N N . THR A 1 110 ? 4.043 17.031 15.734 1 98.5 110 THR A N 1
ATOM 927 C CA . THR A 1 110 ? 3.381 16.109 16.656 1 98.5 110 THR A CA 1
ATOM 928 C C . THR A 1 110 ? 2.004 16.641 17.047 1 98.5 110 THR A C 1
ATOM 930 O O . THR A 1 110 ? 1.019 15.898 17.016 1 98.5 110 THR A O 1
ATOM 933 N N . GLU A 1 111 ? 1.938 17.922 17.406 1 98.56 111 GLU A N 1
ATOM 934 C CA . GLU A 1 111 ? 0.649 18.5 17.766 1 98.56 111 GLU A CA 1
ATOM 935 C C . GLU A 1 111 ? -0.311 18.484 16.578 1 98.56 111 GLU A C 1
ATOM 937 O O . GLU A 1 111 ? -1.504 18.219 16.75 1 98.56 111 GLU A O 1
ATOM 942 N N . ALA A 1 112 ? 0.175 18.75 15.367 1 98.75 112 ALA A N 1
ATOM 943 C CA . ALA A 1 112 ? -0.664 18.766 14.172 1 98.75 112 ALA A CA 1
ATOM 944 C C . ALA A 1 112 ? -1.307 17.406 13.938 1 98.75 112 ALA A C 1
ATOM 946 O O . ALA A 1 112 ? -2.518 17.312 13.719 1 98.75 112 ALA A O 1
ATOM 947 N N . ILE A 1 113 ? -0.506 16.344 13.984 1 98.81 113 ILE A N 1
ATOM 948 C CA . ILE A 1 113 ? -1.021 15.008 13.766 1 98.81 113 ILE A CA 1
ATOM 949 C C . ILE A 1 113 ? -2.01 14.641 14.867 1 98.81 113 ILE A C 1
ATOM 951 O O . ILE A 1 113 ? -3.057 14.047 14.602 1 98.81 113 ILE A O 1
ATOM 955 N N . LYS A 1 114 ? -1.699 15 16.094 1 98.75 114 LYS A N 1
ATOM 956 C CA . LYS A 1 114 ? -2.607 14.703 17.188 1 98.75 114 LYS A CA 1
ATOM 957 C C . LYS A 1 114 ? -3.971 15.352 16.969 1 98.75 114 LYS A C 1
ATOM 959 O O . LYS A 1 114 ? -5.004 14.695 17.078 1 98.75 114 LYS A O 1
ATOM 964 N N . LEU A 1 115 ? -3.977 16.656 16.672 1 98.5 115 LEU A N 1
ATOM 965 C CA . LEU A 1 115 ? -5.215 17.375 16.422 1 98.5 115 LEU A CA 1
ATOM 966 C C . LEU A 1 115 ? -5.957 16.797 15.219 1 98.5 115 LEU A C 1
ATOM 968 O O . LEU A 1 115 ? -7.18 16.625 15.266 1 98.5 11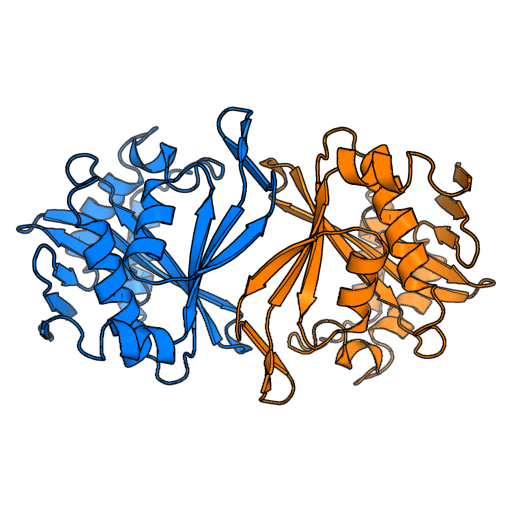5 LEU A O 1
ATOM 972 N N . TRP A 1 116 ? -5.227 16.484 14.18 1 98.62 116 TRP A N 1
ATOM 973 C CA . TRP A 1 116 ? -5.809 16.016 12.922 1 98.62 116 TRP A CA 1
ATOM 974 C C . TRP A 1 116 ? -6.445 14.648 13.094 1 98.62 116 TRP A C 1
ATOM 976 O O . TRP A 1 116 ? -7.602 14.438 12.719 1 98.62 116 TRP A O 1
ATOM 986 N N . VAL A 1 117 ? -5.738 13.75 13.695 1 98.75 117 VAL A N 1
ATOM 987 C CA . VAL A 1 117 ? -6.234 12.398 13.93 1 98.75 117 VAL A CA 1
ATOM 988 C C . VAL A 1 117 ? -7.461 12.438 14.836 1 98.75 117 VAL A C 1
ATOM 990 O O . VAL A 1 117 ? -8.469 11.781 14.562 1 98.75 117 VAL A O 1
ATOM 993 N N . THR A 1 118 ? -7.375 13.234 15.922 1 98.56 118 THR A N 1
ATOM 994 C CA . THR A 1 118 ? -8.516 13.375 16.812 1 98.56 118 THR A CA 1
ATOM 995 C C . THR A 1 118 ? -9.734 13.906 16.078 1 98.56 118 THR A C 1
ATOM 997 O O . THR A 1 118 ? -10.836 13.375 16.219 1 98.56 118 THR A O 1
ATOM 1000 N N . HIS A 1 119 ? -9.508 14.898 15.266 1 97.88 119 HIS A N 1
ATOM 1001 C CA . HIS A 1 119 ? -10.586 15.492 14.484 1 97.88 119 HIS A CA 1
ATOM 1002 C C . HIS A 1 119 ? -11.195 14.484 13.523 1 97.88 119 HIS A C 1
ATOM 1004 O O . HIS A 1 119 ? -12.414 14.406 13.391 1 97.88 119 HIS A O 1
ATOM 1010 N N . LEU A 1 120 ? -10.383 13.711 12.859 1 98.31 120 LEU A N 1
ATOM 1011 C CA . LEU A 1 120 ? -10.867 12.766 11.859 1 98.31 120 LEU A CA 1
ATOM 1012 C C . LEU A 1 120 ? -11.695 11.664 12.508 1 98.31 120 LEU A C 1
ATOM 1014 O O . LEU A 1 120 ? -12.727 11.25 11.969 1 98.31 120 LEU A O 1
ATOM 1018 N N . PHE A 1 121 ? -11.273 11.148 13.656 1 98.31 121 PHE A N 1
ATOM 1019 C CA . PHE A 1 121 ? -12.078 10.164 14.367 1 98.31 121 PHE A CA 1
ATOM 1020 C C . PHE A 1 121 ? -13.438 10.742 14.742 1 98.31 121 PHE A C 1
ATOM 1022 O O . PHE A 1 121 ? -14.438 10.023 14.758 1 98.31 121 PHE A O 1
ATOM 1029 N N . LYS A 1 122 ? -13.469 11.984 15.078 1 96.56 122 LYS A N 1
ATOM 1030 C CA . LYS A 1 122 ? -14.727 12.625 15.43 1 96.56 122 LYS A CA 1
ATOM 1031 C C . LYS A 1 122 ? -15.594 12.852 14.188 1 96.56 122 LYS A C 1
ATOM 1033 O O . LYS A 1 122 ? -16.797 12.609 14.219 1 96.56 122 LYS A O 1
ATOM 1038 N N . GLN A 1 123 ? -14.984 13.32 13.188 1 95.62 123 GLN A N 1
ATOM 1039 C CA . GLN A 1 123 ? -15.688 13.664 11.953 1 95.62 123 GLN A CA 1
ATOM 1040 C C . GLN A 1 123 ? -16.25 12.422 11.273 1 95.62 123 GLN A C 1
ATOM 1042 O O . GLN A 1 123 ? -17.297 12.477 10.625 1 95.62 123 GLN A O 1
ATOM 1047 N N . PHE A 1 124 ? -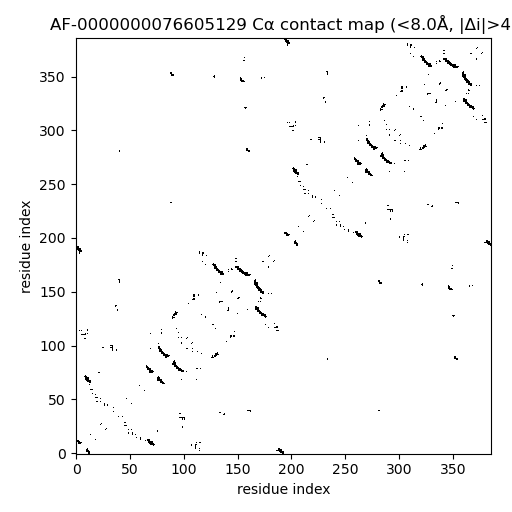15.523 11.359 11.344 1 97.38 124 PHE A N 1
ATOM 1048 C CA . PHE A 1 124 ? -15.922 10.102 10.719 1 97.38 124 PHE A CA 1
ATOM 1049 C C . PHE A 1 124 ? -16.188 9.039 11.781 1 97.38 124 PHE A C 1
ATOM 1051 O O . PHE A 1 124 ? -15.32 8.203 12.055 1 97.38 124 PHE A O 1
ATOM 1058 N N . PRO A 1 125 ? -17.344 8.914 12.203 1 96.56 125 PRO A N 1
ATOM 1059 C CA . PRO A 1 125 ? -17.641 7.961 13.281 1 96.56 125 PRO A CA 1
ATOM 1060 C C . PRO A 1 125 ? -17.453 6.508 12.852 1 96.56 125 PRO A C 1
ATOM 1062 O O . PRO A 1 125 ? -17.312 5.625 13.695 1 96.56 125 PRO A O 1
ATOM 1065 N N . ILE A 1 126 ? -17.391 6.227 11.594 1 96.56 126 ILE A N 1
ATOM 1066 C CA . ILE A 1 126 ? -17.297 4.867 11.078 1 96.56 126 ILE A CA 1
ATOM 1067 C C . ILE A 1 126 ? -15.828 4.422 11.094 1 96.56 126 ILE A C 1
ATOM 1069 O O . ILE A 1 126 ? -15.539 3.234 10.938 1 96.56 126 ILE A O 1
ATOM 1073 N N . LEU A 1 127 ? -14.93 5.359 11.266 1 98.12 127 LEU A N 1
ATOM 1074 C CA . LEU A 1 127 ? -13.508 5.047 11.203 1 98.12 127 LEU A CA 1
ATOM 1075 C C . LEU A 1 127 ? -13.047 4.332 12.469 1 98.12 127 LEU A C 1
ATOM 1077 O O . LEU A 1 127 ? -13.305 4.801 13.578 1 98.12 127 LEU A O 1
ATOM 1081 N N . VAL A 1 128 ? -12.297 3.238 12.297 1 98.62 128 VAL A N 1
ATOM 1082 C CA . VAL A 1 128 ? -11.898 2.459 13.461 1 98.62 128 VAL A CA 1
ATOM 1083 C C . VAL A 1 128 ? -10.375 2.48 13.602 1 98.62 128 VAL A C 1
ATOM 1085 O O . VAL A 1 128 ? -9.828 1.991 14.594 1 98.62 128 VAL A O 1
ATOM 1088 N N . ARG A 1 129 ? -9.766 2.977 12.602 1 98.81 129 ARG A N 1
ATOM 1089 C CA . ARG A 1 129 ? -8.305 3.033 12.609 1 98.81 129 ARG A CA 1
ATOM 1090 C C . ARG A 1 129 ? -7.797 4.199 11.766 1 98.81 129 ARG A C 1
ATOM 1092 O O . ARG A 1 129 ? -8.477 4.648 10.844 1 98.81 129 ARG A O 1
ATOM 1099 N N . LEU A 1 130 ? -6.652 4.68 12.078 1 98.88 130 LEU A N 1
ATOM 1100 C CA . LEU A 1 130 ? -5.898 5.645 11.281 1 98.88 130 LEU A CA 1
ATOM 1101 C C . LEU A 1 130 ? -4.406 5.355 11.344 1 98.88 130 LEU A C 1
ATOM 1103 O O . LEU A 1 130 ? -3.924 4.77 12.32 1 98.88 130 LEU A O 1
ATOM 1107 N N . GLY A 1 131 ? -3.713 5.73 10.312 1 98.69 131 GLY A N 1
ATOM 1108 C CA . GLY A 1 131 ? -2.268 5.586 10.281 1 98.69 131 GLY A CA 1
ATOM 1109 C C . GLY A 1 131 ? -1.608 6.395 9.18 1 98.69 131 GLY A C 1
ATOM 1110 O O . GLY A 1 131 ? -2.262 7.211 8.523 1 98.69 131 GLY A O 1
ATOM 1111 N N . TYR A 1 132 ? -0.387 6.242 9.047 1 98.88 132 TYR A N 1
ATOM 1112 C CA . TYR A 1 132 ? 0.36 6.832 7.941 1 98.88 132 TYR A CA 1
ATOM 1113 C C . TYR A 1 132 ? 1.59 5.992 7.613 1 98.88 132 TYR A C 1
ATOM 1115 O O . TYR A 1 132 ? 2.025 5.172 8.422 1 98.88 132 TYR A O 1
ATOM 1123 N N . THR A 1 133 ? 2.047 6.184 6.449 1 98.81 133 THR A N 1
ATOM 1124 C CA . THR A 1 133 ? 3.236 5.504 5.949 1 98.81 133 THR A CA 1
ATOM 1125 C C . THR A 1 133 ? 4.395 6.484 5.797 1 98.81 133 THR A C 1
ATOM 1127 O O . THR A 1 133 ? 4.195 7.633 5.395 1 98.81 133 THR A O 1
ATOM 1130 N N . THR A 1 134 ? 5.543 6.098 6.199 1 98.81 134 THR A N 1
ATOM 1131 C CA . THR A 1 134 ? 6.805 6.797 5.984 1 98.81 134 THR A CA 1
ATOM 1132 C C . THR A 1 134 ? 7.926 5.809 5.691 1 98.81 134 THR A C 1
ATOM 1134 O O . THR A 1 134 ? 7.676 4.703 5.203 1 98.81 134 THR A O 1
ATOM 1137 N N . TRP A 1 135 ? 9.172 6.258 5.762 1 98.88 135 TRP A N 1
ATOM 1138 C CA . TRP A 1 135 ? 10.312 5.383 5.523 1 98.88 135 TRP A CA 1
ATOM 1139 C C . TRP A 1 135 ? 11.289 5.426 6.699 1 98.88 135 TRP A C 1
ATOM 1141 O O . TRP A 1 135 ? 11.297 6.387 7.469 1 98.88 135 TRP A O 1
ATOM 1151 N N . SER A 1 136 ? 12.023 4.391 6.848 1 98.88 136 SER A N 1
ATOM 1152 C CA . SER A 1 136 ? 12.812 4.176 8.055 1 98.88 136 SER A CA 1
ATOM 1153 C C . SER A 1 136 ? 13.875 5.258 8.219 1 98.88 136 SER A C 1
ATOM 1155 O O . SER A 1 136 ? 14.398 5.461 9.32 1 98.88 136 SER A O 1
ATOM 1157 N N . GLY A 1 137 ? 14.203 5.969 7.199 1 98.69 137 GLY A N 1
ATOM 1158 C CA . GLY A 1 137 ? 15.148 7.07 7.305 1 98.69 137 GLY A CA 1
ATOM 1159 C C . GLY A 1 137 ? 14.523 8.352 7.828 1 98.69 137 GLY A C 1
ATOM 1160 O O . GLY A 1 137 ? 15.227 9.273 8.234 1 98.69 137 GLY A O 1
ATOM 1161 N N . ASN A 1 138 ? 13.227 8.469 7.73 1 98.44 138 ASN A N 1
ATOM 1162 C CA . ASN A 1 138 ? 12.516 9.609 8.289 1 98.44 138 ASN A CA 1
ATOM 1163 C C . ASN A 1 138 ? 12.242 9.43 9.781 1 98.44 138 ASN A C 1
ATOM 1165 O O . ASN A 1 138 ? 11.086 9.289 10.188 1 98.44 138 ASN A O 1
ATOM 1169 N N . HIS A 1 139 ? 13.242 9.469 10.531 1 97.56 139 HIS A N 1
ATOM 1170 C CA . HIS A 1 139 ? 13.172 9.156 11.961 1 97.56 139 HIS A CA 1
ATOM 1171 C C . HIS A 1 139 ? 12.242 10.117 12.688 1 97.56 139 HIS A C 1
ATOM 1173 O O . HIS A 1 139 ? 11.578 9.734 13.656 1 97.56 139 HIS A O 1
ATOM 1179 N N . ARG A 1 140 ? 12.195 11.32 12.234 1 96.75 140 ARG A N 1
ATOM 1180 C CA . ARG A 1 140 ? 11.312 12.305 12.859 1 96.75 140 ARG A CA 1
ATOM 1181 C C . ARG A 1 140 ? 9.852 11.875 12.758 1 96.75 140 ARG A C 1
ATOM 1183 O O . ARG A 1 140 ? 9.117 11.938 13.742 1 96.75 140 ARG A O 1
ATOM 1190 N N . MET A 1 141 ? 9.484 11.438 11.594 1 98.25 141 MET A N 1
ATOM 1191 C CA . MET A 1 141 ? 8.102 11.039 11.383 1 98.25 141 MET A CA 1
ATOM 1192 C C . MET A 1 141 ? 7.789 9.75 12.148 1 98.25 141 MET A C 1
ATOM 1194 O O . MET A 1 141 ? 6.695 9.602 12.695 1 98.25 141 MET A O 1
ATOM 1198 N N . VAL A 1 142 ? 8.703 8.828 12.156 1 98.44 142 VAL A N 1
ATOM 1199 C CA . VAL A 1 142 ? 8.523 7.617 12.953 1 98.44 142 VAL A CA 1
ATOM 1200 C C . VAL A 1 142 ? 8.336 7.984 14.422 1 98.44 142 VAL A C 1
ATOM 1202 O O . VAL A 1 142 ? 7.438 7.461 15.094 1 98.44 142 VAL A O 1
ATOM 1205 N N . SER A 1 143 ? 9.133 8.914 14.906 1 97.81 143 SER A N 1
ATOM 1206 C CA . SER A 1 143 ? 9.094 9.336 16.297 1 97.81 143 SER A CA 1
ATOM 1207 C C . SER A 1 143 ? 7.75 9.969 16.641 1 97.81 143 SER A C 1
ATOM 1209 O O . SER A 1 143 ? 7.242 9.797 17.75 1 97.81 143 SER A O 1
ATOM 1211 N N . VAL A 1 144 ? 7.152 10.719 15.75 1 98.31 144 VAL A N 1
ATOM 1212 C CA . VAL A 1 144 ? 5.855 11.352 15.961 1 98.31 144 VAL A CA 1
ATOM 1213 C C . VAL A 1 144 ? 4.816 10.297 16.328 1 98.31 144 VAL A C 1
ATOM 1215 O O . VAL A 1 144 ? 4.109 10.43 17.328 1 98.31 144 VAL A O 1
ATOM 1218 N N . GLY A 1 145 ? 4.691 9.234 15.484 1 98.44 145 GLY A N 1
ATOM 1219 C CA . GLY A 1 145 ? 3.73 8.172 15.75 1 98.44 145 GLY A CA 1
ATOM 1220 C C . GLY A 1 145 ? 3.949 7.492 17.094 1 98.44 145 GLY A C 1
ATOM 1221 O O . GLY A 1 145 ? 3 7.273 17.844 1 98.44 145 GLY A O 1
ATOM 1222 N N . LYS A 1 146 ? 5.184 7.223 17.328 1 98.31 146 LYS A N 1
ATOM 1223 C CA . LYS A 1 146 ? 5.516 6.562 18.594 1 98.31 146 LYS A CA 1
ATOM 1224 C C . LYS A 1 146 ? 5.16 7.441 19.781 1 98.31 146 LYS A C 1
ATOM 1226 O O . LYS A 1 146 ? 4.578 6.965 20.766 1 98.31 146 LYS A O 1
ATOM 1231 N N . LYS A 1 147 ? 5.5 8.703 19.734 1 98.12 147 LYS A N 1
ATOM 1232 C CA . LYS A 1 147 ? 5.18 9.648 20.797 1 98.12 147 LYS A CA 1
ATOM 1233 C C . LYS A 1 147 ? 3.676 9.711 21.047 1 98.12 147 LYS A C 1
ATOM 1235 O O . LYS A 1 147 ? 3.236 9.914 22.188 1 98.12 147 LYS A O 1
ATOM 1240 N N . LEU A 1 148 ? 2.949 9.562 20.047 1 98.56 148 LEU A N 1
ATOM 1241 C CA . LEU A 1 148 ? 1.501 9.703 20.141 1 98.56 148 LEU A CA 1
ATOM 1242 C C . LEU A 1 148 ? 0.845 8.359 20.469 1 98.56 148 LEU A C 1
ATOM 1244 O O . LEU A 1 148 ? -0.383 8.266 20.5 1 98.56 148 LEU A O 1
ATOM 1248 N N . GLY A 1 149 ? 1.626 7.328 20.625 1 98.62 149 GLY A N 1
ATOM 1249 C CA . GLY A 1 149 ? 1.106 6.039 21.062 1 98.62 149 GLY A CA 1
ATOM 1250 C C . GLY A 1 149 ? 0.694 5.145 19.906 1 98.62 149 GLY A C 1
ATOM 1251 O O . GLY A 1 149 ? 0.03 4.129 20.109 1 98.62 149 GLY A O 1
ATOM 1252 N N . MET A 1 150 ? 1.036 5.465 18.672 1 98.88 150 MET A N 1
ATOM 1253 C CA . MET A 1 150 ? 0.77 4.582 17.547 1 98.88 150 MET A CA 1
ATOM 1254 C C . MET A 1 150 ? 1.696 3.371 17.562 1 98.88 150 MET A C 1
ATOM 1256 O O . MET A 1 150 ? 2.787 3.43 18.141 1 98.88 150 MET A O 1
ATOM 1260 N N . ILE A 1 151 ? 1.217 2.363 16.906 1 98.69 151 ILE A N 1
ATOM 1261 C CA . ILE A 1 151 ? 1.99 1.129 16.828 1 98.69 151 ILE A CA 1
ATOM 1262 C C . ILE A 1 151 ? 2.562 0.973 15.414 1 98.69 151 ILE A C 1
ATOM 1264 O O . ILE A 1 151 ? 1.892 1.282 14.43 1 98.69 151 ILE A O 1
ATOM 1268 N N . GLU A 1 152 ? 3.855 0.517 15.383 1 98.88 152 GLU A N 1
ATOM 1269 C CA . GLU A 1 152 ? 4.402 0.158 14.078 1 98.88 152 GLU A CA 1
ATOM 1270 C C . GLU A 1 152 ? 3.727 -1.094 13.523 1 98.88 152 GLU A C 1
ATOM 1272 O O . GLU A 1 152 ? 3.998 -2.205 13.984 1 98.88 152 GLU A O 1
ATOM 1277 N N . GLU A 1 153 ? 2.922 -0.876 12.57 1 98.94 153 GLU A N 1
ATOM 1278 C CA . GLU A 1 153 ? 2.123 -1.963 12.016 1 98.94 153 GLU A CA 1
ATOM 1279 C C . GLU A 1 153 ? 2.816 -2.598 10.812 1 98.94 153 GLU A C 1
ATOM 1281 O O . GLU A 1 153 ? 2.428 -3.678 10.367 1 98.94 153 GLU A O 1
ATOM 1286 N N . ALA A 1 154 ? 3.789 -1.93 10.266 1 98.94 154 ALA A N 1
ATOM 1287 C CA . ALA A 1 154 ? 4.492 -2.479 9.109 1 98.94 154 ALA A CA 1
ATOM 1288 C C . ALA A 1 154 ? 5.941 -1.993 9.07 1 98.94 154 ALA A C 1
ATOM 1290 O O . ALA A 1 154 ? 6.223 -0.836 9.391 1 98.94 154 ALA A O 1
ATOM 1291 N N . ARG A 1 155 ? 6.809 -2.797 8.719 1 98.94 155 ARG A N 1
ATOM 1292 C CA . ARG A 1 155 ? 8.164 -2.518 8.258 1 98.94 155 ARG A CA 1
ATOM 1293 C C . ARG A 1 155 ? 8.539 -3.414 7.078 1 98.94 155 ARG A C 1
ATOM 1295 O O . ARG A 1 155 ? 8.992 -4.543 7.273 1 98.94 155 ARG A O 1
ATOM 1302 N N . ILE A 1 156 ? 8.234 -2.977 5.895 1 98.94 156 ILE A N 1
ATOM 1303 C CA . ILE A 1 156 ? 8.602 -3.684 4.672 1 98.94 156 ILE A CA 1
ATOM 1304 C C . ILE A 1 156 ? 10.078 -3.467 4.375 1 98.94 156 ILE A C 1
ATOM 1306 O O . ILE A 1 156 ? 10.484 -2.373 3.977 1 98.94 156 ILE A O 1
ATOM 1310 N N . ARG A 1 157 ? 10.859 -4.492 4.551 1 98.94 157 ARG A N 1
ATOM 1311 C CA . ARG A 1 157 ? 12.32 -4.387 4.527 1 98.94 157 ARG A CA 1
ATOM 1312 C C . ARG A 1 157 ? 12.82 -4.07 3.121 1 98.94 157 ARG A C 1
ATOM 1314 O O . ARG A 1 157 ? 12.359 -4.664 2.145 1 98.94 157 ARG A O 1
ATOM 1321 N N . LYS A 1 158 ? 13.75 -3.049 3.033 1 98.88 158 LYS A N 1
ATOM 1322 C CA . LYS A 1 158 ? 14.469 -2.674 1.818 1 98.88 158 LYS A CA 1
ATOM 1323 C C . LYS A 1 158 ? 13.5 -2.332 0.691 1 98.88 158 LYS A C 1
ATOM 1325 O O . LYS A 1 158 ? 13.734 -2.684 -0.467 1 98.88 158 LYS A O 1
ATOM 1330 N N . ALA A 1 159 ? 12.398 -1.609 0.995 1 98.88 159 ALA A N 1
ATOM 1331 C CA . ALA A 1 159 ? 11.352 -1.291 0.029 1 98.88 159 ALA A CA 1
ATOM 1332 C C . ALA A 1 159 ? 11.539 0.109 -0.547 1 98.88 159 ALA A C 1
ATOM 1334 O O . ALA A 1 159 ? 10.82 0.517 -1.459 1 98.88 159 ALA A O 1
ATOM 1335 N N . ARG A 1 160 ? 12.477 0.852 -0.009 1 98.88 160 ARG A N 1
ATOM 1336 C CA . ARG A 1 160 ? 12.742 2.217 -0.45 1 98.88 160 ARG A CA 1
ATOM 1337 C C . ARG A 1 160 ? 14.219 2.41 -0.774 1 98.88 160 ARG A C 1
ATOM 1339 O O . ARG A 1 160 ? 15.086 1.806 -0.137 1 98.88 160 ARG A O 1
ATOM 1346 N N . ILE A 1 161 ? 14.469 3.271 -1.756 1 98.81 161 ILE A N 1
ATOM 1347 C CA . ILE A 1 161 ? 15.844 3.645 -2.08 1 98.81 161 ILE A CA 1
ATOM 1348 C C . ILE A 1 161 ? 15.992 5.164 -2.029 1 98.81 161 ILE A C 1
ATOM 1350 O O . ILE A 1 161 ? 15.273 5.887 -2.723 1 98.81 161 ILE A O 1
ATOM 1354 N N . VAL A 1 162 ? 16.828 5.625 -1.188 1 98.38 162 VAL A N 1
ATOM 1355 C CA . VAL A 1 162 ? 17.172 7.039 -1.051 1 98.38 162 VAL A CA 1
ATOM 1356 C C . VAL A 1 162 ? 18.672 7.211 -1.125 1 98.38 162 VAL A C 1
ATOM 1358 O O . VAL A 1 162 ? 19.422 6.598 -0.351 1 98.38 162 VAL A O 1
ATOM 1361 N N . ASN A 1 163 ? 19.125 8 -2.141 1 97.12 163 ASN A N 1
ATOM 1362 C CA . ASN A 1 163 ? 20.562 8.195 -2.363 1 97.12 163 ASN A CA 1
ATOM 1363 C C . ASN A 1 163 ? 21.281 6.859 -2.504 1 97.12 163 ASN A C 1
ATOM 1365 O O . ASN A 1 163 ? 22.297 6.629 -1.839 1 97.12 163 ASN A O 1
ATOM 1369 N N . ASP A 1 164 ? 20.703 5.969 -3.178 1 97.38 164 ASP A N 1
ATOM 1370 C CA . ASP A 1 164 ? 21.266 4.691 -3.588 1 97.38 164 ASP A CA 1
ATOM 1371 C C . ASP A 1 164 ? 21.406 3.744 -2.398 1 97.38 164 ASP A C 1
ATOM 1373 O O . ASP A 1 164 ? 22.156 2.76 -2.465 1 97.38 164 ASP A O 1
ATOM 1377 N N . GLU A 1 165 ? 20.703 4.098 -1.33 1 98.56 165 GLU A N 1
ATOM 1378 C CA . GLU A 1 165 ? 20.703 3.23 -0.157 1 98.56 165 GLU A CA 1
ATOM 1379 C C . GLU A 1 165 ? 19.297 2.703 0.14 1 98.56 165 GLU A C 1
ATOM 1381 O O . GLU A 1 165 ? 18.312 3.434 0.006 1 98.56 165 GLU A O 1
ATOM 1386 N N . TYR A 1 166 ? 19.266 1.468 0.628 1 98.81 166 TYR A N 1
ATOM 1387 C CA . TYR A 1 166 ? 18 0.835 0.942 1 98.81 166 TYR A CA 1
ATOM 1388 C C . TYR A 1 166 ? 17.5 1.257 2.322 1 98.81 166 TYR A C 1
ATOM 1390 O O . TYR A 1 166 ? 18.281 1.351 3.268 1 98.81 166 TYR A O 1
ATOM 1398 N N . TYR A 1 167 ? 16.234 1.479 2.4 1 98.94 167 TYR A N 1
ATOM 1399 C CA . TYR A 1 167 ? 15.5 1.727 3.633 1 98.94 167 TYR A CA 1
ATOM 1400 C C . TYR A 1 167 ? 14.195 0.939 3.65 1 98.94 167 TYR A C 1
ATOM 1402 O O . TYR A 1 167 ? 13.805 0.343 2.641 1 98.94 167 TYR A O 1
ATOM 1410 N N . ASP A 1 168 ? 13.602 0.881 4.758 1 98.94 168 ASP A N 1
ATOM 1411 C CA . ASP A 1 168 ? 12.336 0.178 4.906 1 98.94 168 ASP A CA 1
ATOM 1412 C C . ASP A 1 168 ? 11.156 1.132 4.73 1 98.94 168 ASP A C 1
ATOM 1414 O O . ASP A 1 168 ? 11.266 2.326 5.012 1 98.94 168 ASP A O 1
ATOM 1418 N N . SER A 1 169 ? 10.039 0.679 4.156 1 98.94 169 SER A N 1
ATOM 1419 C CA . SER A 1 169 ? 8.758 1.354 4.309 1 98.94 169 SER A CA 1
ATOM 1420 C C . SER A 1 169 ? 8.125 1.047 5.66 1 98.94 169 SER A C 1
ATOM 1422 O O . SER A 1 169 ? 7.98 -0.12 6.035 1 98.94 169 SER A O 1
ATOM 1424 N N . VAL A 1 170 ? 7.793 2.055 6.395 1 98.94 170 VAL A N 1
ATOM 1425 C CA . VAL A 1 170 ? 7.285 1.913 7.758 1 98.94 170 VAL A CA 1
ATOM 1426 C C . VAL A 1 170 ? 5.871 2.488 7.844 1 98.94 170 VAL A C 1
ATOM 1428 O O . VAL A 1 170 ? 5.594 3.555 7.289 1 98.94 170 VAL A O 1
ATOM 1431 N N . LYS A 1 171 ? 4.988 1.766 8.492 1 98.94 171 LYS A N 1
ATOM 1432 C CA . LYS A 1 171 ? 3.637 2.258 8.734 1 98.94 171 LYS A CA 1
ATOM 1433 C C . LYS A 1 171 ? 3.307 2.242 10.227 1 98.94 171 LYS A C 1
ATOM 1435 O O . LYS A 1 171 ? 3.535 1.24 10.906 1 98.94 171 LYS A O 1
ATOM 1440 N N . LEU A 1 172 ? 2.871 3.352 10.672 1 98.94 172 LEU A N 1
ATOM 1441 C CA . LEU A 1 172 ? 2.346 3.441 12.031 1 98.94 172 LEU A CA 1
ATOM 1442 C C . LEU A 1 172 ? 0.833 3.633 12.016 1 98.94 172 LEU A C 1
ATOM 1444 O O . LEU A 1 172 ? 0.299 4.32 11.141 1 98.94 172 LEU A O 1
ATOM 1448 N N . GLY A 1 173 ? 0.153 2.99 12.945 1 98.88 173 GLY A N 1
ATOM 1449 C CA . GLY A 1 173 ? -1.297 3.084 13.016 1 98.88 173 GLY A CA 1
ATOM 1450 C C . GLY A 1 173 ? -1.828 3.047 14.438 1 98.88 173 GLY A C 1
ATOM 1451 O O . GLY A 1 173 ? -1.094 2.723 15.367 1 98.88 173 GLY A O 1
ATOM 1452 N N . VAL A 1 174 ? -3.035 3.398 14.586 1 98.88 174 VAL A N 1
ATOM 1453 C CA . VAL A 1 174 ? -3.719 3.412 15.875 1 98.88 174 VAL A CA 1
ATOM 1454 C C . VAL A 1 174 ? -5.199 3.096 15.68 1 98.88 174 VAL A C 1
ATOM 1456 O O . VAL A 1 174 ? -5.809 3.533 14.703 1 98.88 174 VAL A O 1
ATOM 1459 N N . LEU A 1 175 ? -5.707 2.334 16.609 1 98.88 175 LEU A N 1
ATOM 1460 C CA . LEU A 1 175 ? -7.145 2.1 16.641 1 98.88 175 LEU A CA 1
ATOM 1461 C C . LEU A 1 175 ? -7.867 3.223 17.375 1 98.88 175 LEU A C 1
ATOM 1463 O O . LEU A 1 175 ? -7.32 3.812 18.297 1 98.88 175 LEU A O 1
ATOM 1467 N N . ARG A 1 176 ? -9.07 3.463 16.969 1 98.44 176 ARG A N 1
ATOM 1468 C CA . ARG A 1 176 ? -9.891 4.504 17.578 1 98.44 176 ARG A CA 1
ATOM 1469 C C . ARG A 1 176 ? -9.906 4.355 19.094 1 98.44 176 ARG A C 1
ATOM 1471 O O . ARG A 1 176 ? -9.703 5.328 19.828 1 98.44 176 ARG A O 1
ATOM 1478 N N . GLU A 1 177 ? -10.141 3.127 19.594 1 98.25 177 GLU A N 1
ATOM 1479 C CA . GLU A 1 177 ? -10.25 2.895 21.031 1 98.25 177 GLU A CA 1
ATOM 1480 C C . GLU A 1 177 ? -8.93 3.186 21.75 1 98.25 177 GLU A C 1
ATOM 1482 O O . GLU A 1 177 ? -8.922 3.717 22.859 1 98.25 177 GLU A O 1
ATOM 1487 N N . GLU A 1 178 ? -7.871 2.816 21.141 1 98.69 178 GLU A N 1
ATOM 1488 C CA . GLU A 1 178 ? -6.555 3.127 21.703 1 98.69 178 GLU A CA 1
ATOM 1489 C C . GLU A 1 178 ? -6.332 4.637 21.781 1 98.69 178 GLU A C 1
ATOM 1491 O O . GLU A 1 178 ? -5.844 5.141 22.797 1 98.69 178 GLU A O 1
ATOM 1496 N N . TRP A 1 179 ? -6.727 5.309 20.734 1 98.56 179 TRP A N 1
ATOM 1497 C CA . TRP A 1 179 ? -6.535 6.75 20.641 1 98.56 179 TRP A CA 1
ATOM 1498 C C . TRP A 1 179 ? -7.352 7.473 21.719 1 98.56 179 TRP A C 1
ATOM 1500 O O . TRP A 1 179 ? -6.852 8.383 22.375 1 98.56 179 TRP A O 1
ATOM 1510 N N . GLN A 1 180 ? -8.547 7.039 21.859 1 97.56 180 GLN A N 1
ATOM 1511 C CA . GLN A 1 180 ? -9.43 7.629 22.859 1 97.56 180 GLN A CA 1
ATOM 1512 C C . GLN A 1 180 ? -8.883 7.418 24.266 1 97.56 180 GLN A C 1
ATOM 1514 O O . GLN A 1 180 ? -8.961 8.312 25.109 1 97.56 180 GLN A O 1
ATOM 1519 N N . THR A 1 181 ? -8.359 6.285 24.484 1 97.88 181 THR A N 1
ATOM 1520 C CA . THR A 1 181 ? -7.781 5.973 25.781 1 97.88 181 THR A CA 1
ATOM 1521 C C . THR A 1 181 ? -6.562 6.852 26.062 1 97.88 181 THR A C 1
ATOM 1523 O O . THR A 1 181 ? -6.391 7.348 27.172 1 97.88 181 THR A O 1
ATOM 1526 N N . LEU A 1 182 ? -5.816 7.078 25.062 1 97.5 182 LEU A N 1
ATOM 1527 C CA . LEU A 1 182 ? -4.551 7.789 25.234 1 97.5 182 LEU A CA 1
ATOM 1528 C C . LEU A 1 182 ? -4.77 9.297 25.234 1 97.5 182 LEU A C 1
ATOM 1530 O O . LEU A 1 182 ? -4.09 10.023 25.969 1 97.5 182 LEU A O 1
ATOM 1534 N N . HIS A 1 183 ? -5.715 9.773 24.375 1 97.06 183 HIS A N 1
ATOM 1535 C CA . HIS A 1 183 ? -5.77 11.211 24.109 1 97.06 183 HIS A CA 1
ATOM 1536 C C . HIS A 1 183 ? -7.164 11.766 24.375 1 97.06 183 HIS A C 1
ATOM 1538 O O . HIS A 1 183 ? -7.355 12.984 24.375 1 97.06 183 HIS A O 1
ATOM 1544 N N . GLY A 1 184 ? -8.086 10.898 24.594 1 92.75 184 GLY A N 1
ATOM 1545 C CA . GLY A 1 184 ? -9.461 11.344 24.766 1 92.75 184 GLY A CA 1
ATOM 1546 C C . GLY A 1 184 ? -10.133 11.711 23.453 1 92.75 184 GLY A C 1
ATOM 1547 O O . GLY A 1 184 ? -9.656 11.336 22.375 1 92.75 184 GLY A O 1
ATOM 1548 N N . GLU A 1 185 ? -11.273 12.352 23.547 1 83.75 185 GLU A N 1
ATOM 1549 C CA . GLU A 1 185 ? -12.07 12.68 22.375 1 83.75 185 GLU A CA 1
ATOM 1550 C C . GLU A 1 185 ? -12 14.172 22.047 1 83.75 185 GLU A C 1
ATOM 1552 O O . GLU A 1 185 ? -12.5 14.617 21.016 1 83.75 185 GLU A O 1
ATOM 1557 N N . ARG A 1 186 ? -11.336 14.805 22.938 1 84.44 186 ARG A N 1
ATOM 1558 C CA . ARG A 1 186 ? -11.32 16.25 22.734 1 84.44 186 ARG A CA 1
ATOM 1559 C C . ARG A 1 186 ? -10.227 16.656 21.75 1 84.44 186 ARG A C 1
ATOM 1561 O O . ARG A 1 186 ? -9.062 16.266 21.922 1 84.44 186 ARG A O 1
ATOM 1568 N N . VAL A 1 187 ? -10.805 17.219 20.875 1 82.62 187 VAL A N 1
ATOM 1569 C CA . VAL A 1 187 ? -9.875 17.859 19.953 1 82.62 187 VAL A CA 1
ATOM 1570 C C . VAL A 1 187 ? -9.586 19.281 20.422 1 82.62 187 VAL A C 1
ATOM 1572 O O . VAL A 1 187 ? -10.156 19.75 21.406 1 82.62 187 VAL A O 1
ATOM 1575 N N . GLY A 1 188 ? -8.461 20 20.094 1 80.88 188 GLY A N 1
ATOM 1576 C CA . GLY A 1 188 ? -8.297 21.406 20.422 1 80.88 188 GLY A CA 1
ATOM 1577 C C . GLY A 1 188 ? -9.594 22.188 20.328 1 80.88 188 GLY A C 1
ATOM 1578 O O . GLY A 1 188 ? -10.672 21.594 20.219 1 80.88 188 GLY A O 1
ATOM 1579 N N . ARG A 1 189 ? -9.617 23.453 20.547 1 85.94 189 ARG A N 1
ATOM 1580 C CA . ARG A 1 189 ? -10.805 24.297 20.469 1 85.94 189 ARG A CA 1
ATOM 1581 C C . ARG A 1 189 ? -11.25 24.469 19.016 1 85.94 189 ARG A C 1
ATOM 1583 O O . ARG A 1 189 ? -10.469 24.906 18.172 1 85.94 189 ARG A O 1
ATOM 1590 N N . ILE A 1 190 ? -12.438 23.938 18.766 1 86.06 190 ILE A N 1
ATOM 1591 C CA . ILE A 1 190 ? -12.961 24.047 17.406 1 86.06 190 ILE A CA 1
ATOM 1592 C C . ILE A 1 190 ? -13.664 25.391 17.234 1 86.06 190 ILE A C 1
ATOM 1594 O O . ILE A 1 190 ? -14.5 25.781 18.062 1 86.06 190 ILE A O 1
ATOM 1598 N N . VAL A 1 191 ? -13.258 26.141 16.234 1 82.38 191 VAL A N 1
ATOM 1599 C CA . VAL A 1 191 ? -13.922 27.391 15.852 1 82.38 191 VAL A CA 1
ATOM 1600 C C . VAL A 1 191 ? -14.422 27.281 14.414 1 82.38 191 VAL A C 1
ATOM 1602 O O . VAL A 1 191 ? -13.656 26.953 13.508 1 82.38 191 VAL A O 1
ATOM 1605 N N . THR A 1 192 ? -15.797 27.266 14.164 1 74.56 192 THR A N 1
ATOM 1606 C CA . THR A 1 192 ? -16.359 27.266 12.82 1 74.56 192 THR A CA 1
ATOM 1607 C C . THR A 1 192 ? -16.797 28.672 12.406 1 74.56 192 THR A C 1
ATOM 1609 O O . THR A 1 192 ? -17.562 29.312 13.109 1 74.56 192 THR A O 1
ATOM 1612 N N . LEU A 1 193 ? -16.109 29.219 11.453 1 67.62 193 LEU A N 1
ATOM 1613 C CA . LEU A 1 193 ? -16.516 30.531 10.969 1 67.62 193 LEU A CA 1
ATOM 1614 C C . LEU A 1 193 ? -17.422 30.406 9.742 1 67.62 193 LEU A C 1
ATOM 1616 O O . LEU A 1 193 ? -17.281 29.453 8.961 1 67.62 193 LEU A O 1
ATOM 1620 N N . MET B 1 1 ? 8.539 -20.125 -25.281 1 86.06 1 MET B N 1
ATOM 1621 C CA . MET B 1 1 ? 7.66 -20.328 -24.125 1 86.06 1 MET B CA 1
ATOM 1622 C C . MET B 1 1 ? 8.445 -20.812 -22.922 1 86.06 1 MET B C 1
ATOM 1624 O O . MET B 1 1 ? 9.25 -21.734 -23.016 1 86.06 1 MET B O 1
ATOM 1628 N N . LEU B 1 2 ? 8.367 -20.141 -21.75 1 92.62 2 LEU B N 1
ATOM 1629 C CA . LEU B 1 2 ? 9.062 -20.516 -20.531 1 92.62 2 LEU B CA 1
ATOM 1630 C C . LEU B 1 2 ? 8.258 -21.531 -19.734 1 92.62 2 LEU B C 1
ATOM 1632 O O . LEU B 1 2 ? 7.043 -21.375 -19.578 1 92.62 2 LEU B O 1
ATOM 1636 N N . LYS B 1 3 ? 8.945 -22.625 -19.359 1 96.25 3 LYS B N 1
ATOM 1637 C CA . LYS B 1 3 ? 8.359 -23.672 -18.516 1 96.25 3 LYS B CA 1
ATOM 1638 C C . LYS B 1 3 ? 9.273 -24 -17.328 1 96.25 3 LYS B C 1
ATOM 1640 O O . LYS B 1 3 ? 10.477 -24.203 -17.516 1 96.25 3 LYS B O 1
ATOM 1645 N N . ILE B 1 4 ? 8.742 -23.969 -16.156 1 97.62 4 ILE B N 1
ATOM 1646 C CA . ILE B 1 4 ? 9.43 -24.391 -14.945 1 97.62 4 ILE B CA 1
ATOM 1647 C C . ILE B 1 4 ? 8.727 -25.609 -14.344 1 97.62 4 ILE B C 1
ATOM 1649 O O . ILE B 1 4 ? 7.57 -25.516 -13.922 1 97.62 4 ILE B O 1
ATOM 1653 N N . VAL B 1 5 ? 9.398 -26.703 -14.328 1 97.69 5 VAL B N 1
ATOM 1654 C CA . VAL B 1 5 ? 8.812 -27.969 -13.898 1 97.69 5 VAL B CA 1
ATOM 1655 C C . VAL B 1 5 ? 9.133 -28.203 -12.422 1 97.69 5 VAL B C 1
ATOM 1657 O O . VAL B 1 5 ? 10.297 -28.281 -12.031 1 97.69 5 VAL B O 1
ATOM 1660 N N . GLY B 1 6 ? 8.055 -28.25 -11.609 1 97.31 6 GLY B N 1
ATOM 1661 C CA . GLY B 1 6 ? 8.203 -28.609 -10.211 1 97.31 6 GLY B CA 1
ATOM 1662 C C . GLY B 1 6 ? 7.91 -30.078 -9.938 1 97.31 6 GLY B C 1
ATOM 1663 O O . GLY B 1 6 ? 8.094 -30.922 -10.812 1 97.31 6 GLY B O 1
ATOM 1664 N N . GLU B 1 7 ? 7.605 -30.359 -8.719 1 97.19 7 GLU B N 1
ATOM 1665 C CA . GLU B 1 7 ? 7.266 -31.719 -8.336 1 97.19 7 GLU B CA 1
ATOM 1666 C C . GLU B 1 7 ? 5.812 -32.031 -8.664 1 97.19 7 GLU B C 1
ATOM 1668 O O . GLU B 1 7 ? 5.52 -33.094 -9.25 1 97.19 7 GLU B O 1
ATOM 1673 N N . LYS B 1 8 ? 4.93 -31.109 -8.312 1 97.38 8 LYS B N 1
ATOM 1674 C CA . LYS B 1 8 ? 3.498 -31.344 -8.453 1 97.38 8 LYS B CA 1
ATOM 1675 C C . LYS B 1 8 ? 2.918 -30.516 -9.594 1 97.38 8 LYS B C 1
ATOM 1677 O O . LYS B 1 8 ? 1.84 -30.812 -10.109 1 97.38 8 LYS B O 1
ATOM 1682 N N . ILE B 1 9 ? 3.646 -29.438 -9.891 1 98.19 9 ILE B N 1
ATOM 1683 C CA . ILE B 1 9 ? 3.041 -28.516 -10.836 1 98.19 9 ILE B CA 1
ATOM 1684 C C . ILE B 1 9 ? 4.062 -28.125 -11.898 1 98.19 9 ILE B C 1
ATOM 1686 O O . ILE B 1 9 ? 5.254 -28.422 -11.766 1 98.19 9 ILE B O 1
ATOM 1690 N N . ILE B 1 10 ? 3.541 -27.531 -12.984 1 98.31 10 ILE B N 1
ATOM 1691 C CA . ILE B 1 10 ? 4.336 -26.828 -13.992 1 98.31 10 ILE B CA 1
ATOM 1692 C C . ILE B 1 10 ? 3.914 -25.359 -14.047 1 98.31 10 ILE B C 1
ATOM 1694 O O . ILE B 1 10 ? 2.721 -25.047 -14.094 1 98.31 10 ILE B O 1
ATOM 1698 N N . LEU B 1 11 ? 4.879 -24.453 -13.898 1 98.5 11 LEU B N 1
ATOM 1699 C CA . LEU B 1 11 ? 4.656 -23.062 -14.273 1 98.5 11 LEU B CA 1
ATOM 1700 C C . LEU B 1 11 ? 5.039 -22.812 -15.727 1 98.5 11 LEU B C 1
ATOM 1702 O O . LEU B 1 11 ? 6.133 -23.188 -16.156 1 98.5 11 LEU B O 1
ATOM 1706 N N . ARG B 1 12 ? 4.18 -22.172 -16.469 1 98 12 ARG B N 1
ATOM 1707 C CA . ARG B 1 12 ? 4.551 -21.906 -17.844 1 98 12 ARG B CA 1
ATOM 1708 C C . ARG B 1 12 ? 3.936 -20.594 -18.344 1 98 12 ARG B C 1
ATOM 1710 O O . ARG B 1 12 ? 2.914 -20.156 -17.812 1 98 12 ARG B O 1
ATOM 1717 N N . SER B 1 13 ? 4.469 -20.031 -19.375 1 97.56 13 SER B N 1
ATOM 1718 C CA . SER B 1 13 ? 3.975 -18.797 -19.984 1 97.56 13 SER B CA 1
ATOM 1719 C C . SER B 1 13 ? 2.572 -18.984 -20.547 1 97.56 13 SER B C 1
ATOM 1721 O O . SER B 1 13 ? 2.221 -20.078 -21.016 1 97.56 13 SER B O 1
ATOM 1723 N N . VAL B 1 14 ? 1.862 -17.953 -20.562 1 98.06 14 VAL B N 1
ATOM 1724 C CA . VAL B 1 14 ? 0.532 -17.938 -21.172 1 98.06 14 VAL B CA 1
ATOM 1725 C C . VAL B 1 14 ? 0.651 -17.984 -22.688 1 98.06 14 VAL B C 1
ATOM 1727 O O . VAL B 1 14 ? 1.495 -17.297 -23.266 1 98.06 14 VAL B O 1
ATOM 1730 N N . GLN B 1 15 ? -0.175 -18.797 -23.297 1 96.88 15 GLN B N 1
ATOM 1731 C CA . GLN B 1 15 ? -0.286 -18.844 -24.75 1 96.88 15 GLN B CA 1
ATOM 1732 C C . GLN B 1 15 ? -1.684 -18.438 -25.219 1 96.88 15 GLN B C 1
ATOM 1734 O O . GLN B 1 15 ? -2.623 -18.406 -24.422 1 96.88 15 GLN B O 1
ATOM 1739 N N . LYS B 1 16 ? -1.755 -18.141 -26.516 1 97.31 16 LYS B N 1
ATOM 1740 C CA . LYS B 1 16 ? -3.027 -17.703 -27.094 1 97.31 16 LYS B CA 1
ATOM 1741 C C . LYS B 1 16 ? -4.129 -18.719 -26.812 1 97.31 16 LYS B C 1
ATOM 1743 O O . LYS B 1 16 ? -5.266 -18.344 -26.5 1 97.31 16 LYS B O 1
ATOM 1748 N N . GLU B 1 17 ? -3.832 -19.953 -26.875 1 97.69 17 GLU B N 1
ATOM 1749 C CA . GLU B 1 17 ? -4.805 -21.031 -26.734 1 97.69 17 GLU B CA 1
ATOM 1750 C C . GLU B 1 17 ? -5.328 -21.125 -25.297 1 97.69 17 GLU B C 1
ATOM 1752 O O . GLU B 1 17 ? -6.344 -21.766 -25.047 1 97.69 17 GLU B O 1
ATOM 1757 N N . ASP B 1 18 ? -4.621 -20.516 -24.359 1 98.5 18 ASP B N 1
ATOM 1758 C CA . ASP B 1 18 ? -4.996 -20.578 -22.953 1 98.5 18 ASP B CA 1
ATOM 1759 C C . ASP B 1 18 ? -6.07 -19.547 -22.625 1 98.5 18 ASP B C 1
ATOM 1761 O O . ASP B 1 18 ? -6.715 -19.609 -21.578 1 98.5 18 ASP B O 1
ATOM 1765 N N . ILE B 1 19 ? -6.285 -18.578 -23.469 1 98.56 19 ILE B N 1
ATOM 1766 C CA . ILE B 1 19 ? -7.008 -17.359 -23.141 1 98.56 19 ILE B CA 1
ATOM 1767 C C . ILE B 1 19 ? -8.461 -17.688 -22.812 1 98.56 19 ILE B C 1
ATOM 1769 O O . ILE B 1 19 ? -9.016 -17.172 -21.844 1 98.56 19 ILE B O 1
ATOM 1773 N N . GLN B 1 20 ? -9.031 -18.531 -23.578 1 98.69 20 GLN B N 1
ATOM 1774 C CA . GLN B 1 20 ? -10.43 -18.875 -23.312 1 98.69 20 GLN B CA 1
ATOM 1775 C C . GLN B 1 20 ? -10.586 -19.562 -21.969 1 98.69 20 GLN B C 1
ATOM 1777 O O . GLN B 1 20 ? -11.508 -19.266 -21.219 1 98.69 20 GLN B O 1
ATOM 1782 N N . THR B 1 21 ? -9.734 -20.531 -21.719 1 98.81 21 THR B N 1
ATOM 1783 C CA . THR B 1 21 ? -9.781 -21.25 -20.453 1 98.81 21 THR B CA 1
ATOM 1784 C C . THR B 1 21 ? -9.586 -20.297 -19.281 1 98.81 21 THR B C 1
ATOM 1786 O O . THR B 1 21 ? -10.305 -20.359 -18.281 1 98.81 21 THR B O 1
ATOM 1789 N N . LEU B 1 22 ? -8.664 -19.391 -19.375 1 98.75 22 LEU B N 1
ATOM 1790 C CA . LEU B 1 22 ? -8.406 -18.406 -18.328 1 98.75 22 LEU B CA 1
ATOM 1791 C C . LEU B 1 22 ? -9.625 -17.516 -18.094 1 98.75 22 LEU B C 1
ATOM 1793 O O . LEU B 1 22 ? -9.977 -17.234 -16.953 1 98.75 22 LEU B O 1
ATOM 1797 N N . TRP B 1 23 ? -10.234 -17.125 -19.172 1 98.75 23 TRP B N 1
ATOM 1798 C CA . TRP B 1 23 ? -11.438 -16.297 -19.062 1 98.75 23 TRP B CA 1
ATOM 1799 C C . TRP B 1 23 ? -12.531 -17.031 -18.312 1 98.75 23 TRP B C 1
ATOM 1801 O O . TRP B 1 23 ? -13.188 -16.453 -17.422 1 98.75 23 TRP B O 1
ATOM 1811 N N . LYS B 1 24 ? -12.711 -18.281 -18.656 1 98.62 24 LYS B N 1
ATOM 1812 C CA . LYS B 1 24 ? -13.742 -19.078 -18.016 1 98.62 24 LYS B CA 1
ATOM 1813 C C . LYS B 1 24 ? -13.461 -19.234 -16.516 1 98.62 24 LYS B C 1
ATOM 1815 O O . LYS B 1 24 ? -14.367 -19.141 -15.695 1 98.62 24 LYS B O 1
ATOM 1820 N N . LEU B 1 25 ? -12.281 -19.5 -16.188 1 98.56 25 LEU B N 1
ATOM 1821 C CA . LEU B 1 25 ? -11.891 -19.672 -14.789 1 98.56 25 LEU B CA 1
ATOM 1822 C C . LEU B 1 25 ? -12.109 -18.375 -14.008 1 98.56 25 LEU B C 1
ATOM 1824 O O . LEU B 1 25 ? -12.586 -18.406 -12.875 1 98.56 25 LEU B O 1
ATOM 1828 N N . ARG B 1 26 ? -11.805 -17.234 -14.594 1 97.88 26 ARG B N 1
ATOM 1829 C CA . ARG B 1 26 ? -11.828 -15.953 -13.906 1 97.88 26 ARG B CA 1
ATOM 1830 C C . ARG B 1 26 ? -13.242 -15.383 -13.859 1 97.88 26 ARG B C 1
ATOM 1832 O O . ARG B 1 26 ? -13.641 -14.781 -12.859 1 97.88 26 ARG B O 1
ATOM 1839 N N . TYR B 1 27 ? -13.984 -15.562 -14.992 1 97.5 27 TYR B N 1
ATOM 1840 C CA . TYR B 1 27 ? -15.203 -14.781 -15.148 1 97.5 27 TYR B CA 1
ATOM 1841 C C . TYR B 1 27 ? -16.391 -15.688 -15.5 1 97.5 27 TYR B C 1
ATOM 1843 O O . TYR B 1 27 ? -17.5 -15.203 -15.688 1 97.5 27 TYR B O 1
ATOM 1851 N N . GLY B 1 28 ? -16.125 -16.953 -15.656 1 95.44 28 GLY B N 1
ATOM 1852 C CA . GLY B 1 28 ? -17.156 -17.875 -16.125 1 95.44 28 GLY B CA 1
ATOM 1853 C C . GLY B 1 28 ? -18.297 -18.047 -15.133 1 95.44 28 GLY B C 1
ATOM 1854 O O . GLY B 1 28 ? -19.406 -18.438 -15.508 1 95.44 28 GLY B O 1
ATOM 1855 N N . GLU B 1 29 ? -18 -17.844 -13.859 1 94.94 29 GLU B N 1
ATOM 1856 C CA . GLU B 1 29 ? -19 -17.906 -12.805 1 94.94 29 GLU B CA 1
ATOM 1857 C C . G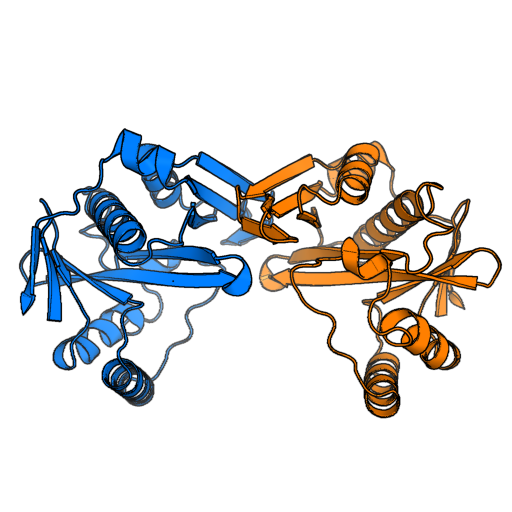LU B 1 29 ? -19.219 -16.547 -12.156 1 94.94 29 GLU B C 1
ATOM 1859 O O . GLU B 1 29 ? -18.281 -15.781 -11.969 1 94.94 29 GLU B O 1
ATOM 1864 N N . GLU B 1 30 ? -20.406 -16.281 -11.789 1 92.81 30 GLU B N 1
ATOM 1865 C CA . GLU B 1 30 ? -20.766 -15 -11.172 1 92.81 30 GLU B CA 1
ATOM 1866 C C . GLU B 1 30 ? -20.141 -14.859 -9.789 1 92.81 30 GLU B C 1
ATOM 1868 O O . GLU B 1 30 ? -19.578 -13.812 -9.461 1 92.81 30 GLU B O 1
ATOM 1873 N N . ASP B 1 31 ? -20.25 -15.891 -8.977 1 94.12 31 ASP B N 1
ATOM 1874 C CA . ASP B 1 31 ? -19.719 -15.906 -7.621 1 94.12 31 ASP B CA 1
ATOM 1875 C C . ASP B 1 31 ? -18.781 -17.094 -7.406 1 94.12 31 ASP B C 1
ATOM 1877 O O . ASP B 1 31 ? -19.125 -18.031 -6.672 1 94.12 31 ASP B O 1
ATOM 1881 N N . PRO B 1 32 ? -17.641 -16.953 -8.039 1 96.56 32 PRO B N 1
ATOM 1882 C CA . PRO B 1 32 ? -16.766 -18.125 -7.941 1 96.56 32 PRO B CA 1
ATOM 1883 C C . PRO B 1 32 ? -16.188 -18.312 -6.539 1 96.56 32 PRO B C 1
ATOM 1885 O O . PRO B 1 32 ? -15.953 -17.328 -5.824 1 96.56 32 PRO B O 1
ATOM 1888 N N . GLU B 1 33 ? -15.859 -19.516 -6.16 1 97.12 33 GLU B N 1
ATOM 1889 C CA . GLU B 1 33 ? -15.398 -19.875 -4.816 1 97.12 33 GLU B CA 1
ATOM 1890 C C . GLU B 1 33 ? -14.086 -19.188 -4.48 1 97.12 33 GLU B C 1
ATOM 1892 O O . GLU B 1 33 ? -13.891 -18.719 -3.359 1 97.12 33 GLU B O 1
ATOM 1897 N N . PHE B 1 34 ? -13.227 -19.125 -5.414 1 97.56 34 PHE B N 1
ATOM 1898 C CA . PHE B 1 34 ? -11.906 -18.578 -5.137 1 97.56 34 PHE B CA 1
ATOM 1899 C C . PHE B 1 34 ? -12.016 -17.125 -4.699 1 97.56 34 PHE B C 1
ATOM 1901 O O . PHE B 1 34 ? -11.172 -16.625 -3.941 1 97.56 34 PHE B O 1
ATOM 1908 N N . LYS B 1 35 ? -13.055 -16.406 -5.113 1 97.62 35 LYS B N 1
ATOM 1909 C CA . LYS B 1 35 ? -13.18 -14.984 -4.844 1 97.62 35 LYS B CA 1
ATOM 1910 C C . LYS B 1 35 ? -13.586 -14.734 -3.393 1 97.62 35 LYS B C 1
ATOM 1912 O O . LYS B 1 35 ? -13.453 -13.617 -2.891 1 97.62 35 LYS B O 1
ATOM 1917 N N . LYS B 1 36 ? -13.984 -15.742 -2.703 1 96.81 36 LYS B N 1
ATOM 1918 C CA . LYS B 1 36 ? -14.273 -15.641 -1.275 1 96.81 36 LYS B CA 1
ATOM 1919 C C . LYS B 1 36 ? -12.984 -15.508 -0.464 1 96.81 36 LYS B C 1
ATOM 1921 O O . LYS B 1 36 ? -13.023 -15.102 0.7 1 96.81 36 LYS B O 1
ATOM 1926 N N . TRP B 1 37 ? -11.875 -15.82 -1.112 1 96.38 37 TRP B N 1
ATOM 1927 C CA . TRP B 1 37 ? -10.594 -15.797 -0.421 1 96.38 37 TRP B CA 1
ATOM 1928 C C . TRP B 1 37 ? -9.641 -14.805 -1.075 1 96.38 37 TRP B C 1
ATOM 1930 O O . TRP B 1 37 ? -8.844 -14.156 -0.393 1 96.38 37 TRP B O 1
ATOM 1940 N N . ASP B 1 38 ? -9.781 -14.727 -2.383 1 97.62 38 ASP B N 1
ATOM 1941 C CA . ASP B 1 38 ? -8.953 -13.797 -3.135 1 97.62 38 ASP B CA 1
ATOM 1942 C C . ASP B 1 38 ? -9.492 -12.367 -3.021 1 97.62 38 ASP B C 1
ATOM 1944 O O . ASP B 1 38 ? -10.234 -11.914 -3.895 1 97.62 38 ASP B O 1
ATOM 1948 N N . ALA B 1 39 ? -9.047 -11.656 -2.045 1 97.5 39 ALA B N 1
ATOM 1949 C CA . ALA B 1 39 ? -9.367 -10.25 -1.808 1 97.5 39 ALA B CA 1
ATOM 1950 C C . ALA B 1 39 ? -10.867 -10 -1.933 1 97.5 39 ALA B C 1
ATOM 1952 O O . ALA B 1 39 ? -11.305 -9.164 -2.727 1 97.5 39 ALA B O 1
ATOM 1953 N N . PRO B 1 40 ? -11.633 -10.633 -1.106 1 97.94 40 PRO B N 1
ATOM 1954 C CA . PRO B 1 40 ? -13.086 -10.555 -1.244 1 97.94 40 PRO B CA 1
ATOM 1955 C C . PRO B 1 40 ? -13.625 -9.133 -1.08 1 97.94 40 PRO B C 1
ATOM 1957 O O . PRO B 1 40 ? -14.773 -8.859 -1.425 1 97.94 40 PRO B O 1
ATOM 1960 N N . TYR B 1 41 ? -12.836 -8.172 -0.616 1 97.69 41 TYR B N 1
ATOM 1961 C CA . TYR B 1 41 ? -13.227 -6.781 -0.449 1 97.69 41 TYR B CA 1
ATOM 1962 C C . TYR B 1 41 ? -13.062 -6.008 -1.755 1 97.69 41 TYR B C 1
AT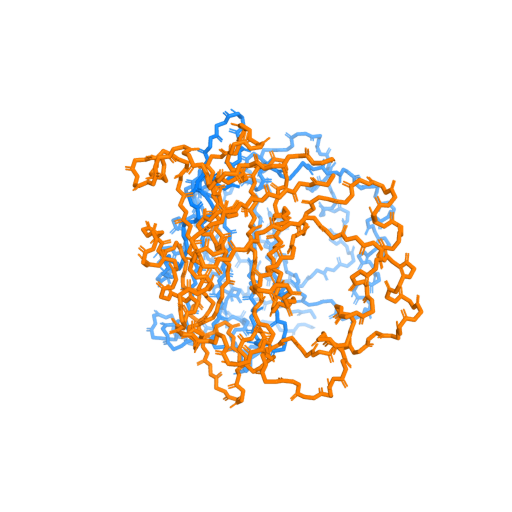OM 1964 O O . TYR B 1 41 ? -13.414 -4.828 -1.833 1 97.69 41 TYR B O 1
ATOM 1972 N N . PHE B 1 42 ? -12.594 -6.574 -2.768 1 96.75 42 PHE B N 1
ATOM 1973 C CA . PHE B 1 42 ? -12.641 -6.09 -4.141 1 96.75 42 PHE B CA 1
ATOM 1974 C C . PHE B 1 42 ? -13.594 -6.93 -4.98 1 96.75 42 PHE B C 1
ATOM 1976 O O . PHE B 1 42 ? -13.234 -8.008 -5.449 1 96.75 42 PHE B O 1
ATOM 1983 N N . PRO B 1 43 ? -1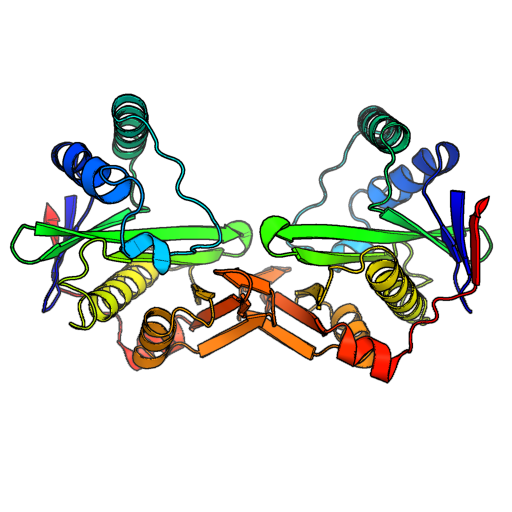4.68 -6.469 -5.211 1 93.75 43 PRO B N 1
ATOM 1984 C CA . PRO B 1 43 ? -15.656 -7.27 -5.949 1 93.75 43 PRO B CA 1
ATOM 1985 C C . PRO B 1 43 ? -15.188 -7.633 -7.355 1 93.75 43 PRO B C 1
ATOM 1987 O O . PRO B 1 43 ? -14.508 -6.832 -8.008 1 93.75 43 PRO B O 1
ATOM 1990 N N . LEU B 1 44 ? -15.586 -8.805 -7.754 1 95.69 44 LEU B N 1
ATOM 1991 C CA . LEU B 1 44 ? -15.273 -9.25 -9.109 1 95.69 44 LEU B CA 1
ATOM 1992 C C . LEU B 1 44 ? -16.109 -8.484 -10.133 1 95.69 44 LEU B C 1
ATOM 1994 O O . LEU B 1 44 ? -17.328 -8.453 -10.047 1 95.69 44 LEU B O 1
ATOM 1998 N N . VAL B 1 45 ? -15.438 -7.863 -11.023 1 94.75 45 VAL B N 1
ATOM 1999 C CA . VAL B 1 45 ? -16.094 -7.203 -12.148 1 94.75 45 VAL B CA 1
ATOM 2000 C C . VAL B 1 45 ? -15.898 -8.023 -13.422 1 94.75 45 VAL B C 1
ATOM 2002 O O . VAL B 1 45 ? -14.773 -8.164 -13.906 1 94.75 45 VAL B O 1
ATOM 2005 N N . ARG B 1 46 ? -16.922 -8.539 -13.875 1 95.38 46 ARG B N 1
ATOM 2006 C CA . ARG B 1 46 ? -16.844 -9.375 -15.07 1 95.38 46 ARG B CA 1
ATOM 2007 C C . ARG B 1 46 ? -16.375 -8.57 -16.281 1 95.38 46 ARG B C 1
ATOM 2009 O O . ARG B 1 46 ? -16.812 -7.434 -16.484 1 95.38 46 ARG B O 1
ATOM 2016 N N . VAL B 1 47 ? -15.539 -9.172 -17 1 97.06 47 VAL B N 1
ATOM 2017 C CA . VAL B 1 47 ? -15.062 -8.633 -18.266 1 97.06 47 VAL B CA 1
ATOM 2018 C C . VAL B 1 47 ? -15.555 -9.492 -19.422 1 97.06 47 VAL B C 1
ATOM 2020 O O . VAL B 1 47 ? -15.484 -10.727 -19.359 1 97.06 47 VAL B O 1
ATOM 2023 N N . GLU B 1 48 ? -16.016 -8.898 -20.406 1 97.94 48 GLU B N 1
ATOM 2024 C CA . GLU B 1 48 ? -16.469 -9.656 -21.562 1 97.94 48 GLU B CA 1
ATOM 2025 C C . GLU B 1 48 ? -15.305 -10.367 -22.25 1 97.94 48 GLU B C 1
ATOM 2027 O O . GLU B 1 48 ? -14.188 -9.836 -22.297 1 97.94 48 GLU B O 1
ATOM 2032 N N . TYR B 1 49 ? -15.625 -11.484 -22.812 1 98.12 49 TYR B N 1
ATOM 2033 C CA . TYR B 1 49 ? -14.578 -12.312 -23.391 1 98.12 49 TYR B CA 1
ATOM 2034 C C . TYR B 1 49 ? -13.781 -11.547 -24.438 1 98.12 49 TYR B C 1
ATOM 2036 O O . TYR B 1 49 ? -12.547 -11.609 -24.453 1 98.12 49 TYR B O 1
ATOM 2044 N N . GLU B 1 50 ? -14.43 -10.852 -25.281 1 98.44 50 GLU B N 1
ATOM 2045 C CA . GLU B 1 50 ? -13.742 -10.148 -26.359 1 98.44 50 GLU B CA 1
ATOM 2046 C C . GLU B 1 50 ? -12.75 -9.125 -25.812 1 98.44 50 GLU B C 1
ATOM 2048 O O . GLU B 1 50 ? -11.633 -9.008 -26.312 1 98.44 50 GLU B O 1
ATOM 2053 N N . ASP B 1 51 ? -13.156 -8.383 -24.844 1 98.62 51 ASP B N 1
ATOM 2054 C CA . ASP B 1 51 ? -12.273 -7.406 -24.219 1 98.62 51 ASP B CA 1
ATOM 2055 C C . ASP B 1 51 ? -11.086 -8.086 -23.547 1 98.62 51 ASP B C 1
ATOM 2057 O O . ASP B 1 51 ? -9.953 -7.629 -23.672 1 98.62 51 ASP B O 1
ATOM 2061 N N . PHE B 1 52 ? -11.469 -9.133 -22.859 1 98.5 52 PHE B N 1
ATOM 2062 C CA . PHE B 1 52 ? -10.43 -9.906 -22.203 1 98.5 52 PHE B CA 1
ATOM 2063 C C . PHE B 1 52 ? -9.438 -10.453 -23.219 1 98.5 52 PHE B C 1
ATOM 2065 O O . PHE B 1 52 ? -8.219 -10.305 -23.047 1 98.5 52 PHE B O 1
ATOM 2072 N N . TYR B 1 53 ? -9.922 -11.047 -24.219 1 98.44 53 TYR B N 1
ATOM 2073 C CA . TYR B 1 53 ? -9.109 -11.625 -25.297 1 98.44 53 TYR B CA 1
ATOM 2074 C C . TYR B 1 53 ? -8.195 -10.578 -25.906 1 98.44 53 TYR B C 1
ATOM 2076 O O . TYR B 1 53 ? -6.988 -10.797 -26.031 1 98.44 53 TYR B O 1
ATOM 2084 N N . ASN B 1 54 ? -8.727 -9.469 -26.266 1 98.44 54 ASN B N 1
ATOM 2085 C CA . ASN B 1 54 ? -7.949 -8.406 -26.891 1 98.44 54 ASN B CA 1
ATOM 2086 C C . ASN B 1 54 ? -6.852 -7.887 -25.969 1 98.44 54 ASN B C 1
ATOM 2088 O O . ASN B 1 54 ? -5.727 -7.637 -26.422 1 98.44 54 ASN B O 1
ATOM 2092 N N . ARG B 1 55 ? -7.188 -7.738 -24.75 1 98 55 ARG B N 1
ATOM 2093 C CA . ARG B 1 55 ? -6.188 -7.301 -23.781 1 98 55 ARG B CA 1
ATOM 2094 C C . ARG B 1 55 ? -5.051 -8.305 -23.672 1 98 55 ARG B C 1
ATOM 2096 O O . ARG B 1 55 ? -3.875 -7.934 -23.703 1 98 55 ARG B O 1
ATOM 2103 N N . MET B 1 56 ? -5.418 -9.562 -23.625 1 98.06 56 MET B N 1
ATOM 2104 C CA . MET B 1 56 ? -4.422 -10.625 -23.46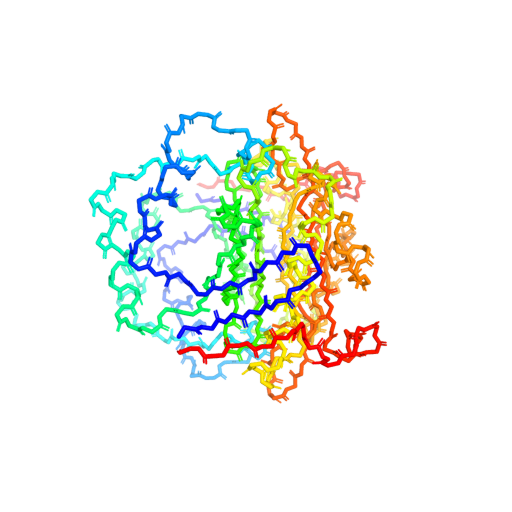9 1 98.06 56 MET B CA 1
ATOM 2105 C C . MET B 1 56 ? -3.545 -10.734 -24.703 1 98.06 56 MET B C 1
ATOM 2107 O O . MET B 1 56 ? -2.326 -10.891 -24.609 1 98.06 56 MET B O 1
ATOM 2111 N N . ILE B 1 57 ? -4.133 -10.656 -25.828 1 97.81 57 ILE B N 1
ATOM 2112 C CA . ILE B 1 57 ? -3.383 -10.734 -27.078 1 97.81 57 ILE B CA 1
ATOM 2113 C C . ILE B 1 57 ? -2.389 -9.578 -27.156 1 97.81 57 ILE B C 1
ATOM 2115 O O . ILE B 1 57 ? -1.227 -9.773 -27.516 1 97.81 57 ILE B O 1
ATOM 2119 N N . GLY B 1 58 ? -2.85 -8.398 -26.844 1 97.56 58 GLY B N 1
ATOM 2120 C CA . GLY B 1 58 ? -1.948 -7.258 -26.797 1 97.56 58 GLY B CA 1
ATOM 2121 C C . GLY B 1 58 ? -0.774 -7.465 -25.859 1 97.56 58 GLY B C 1
ATOM 2122 O O . GLY B 1 58 ? 0.364 -7.133 -26.203 1 97.56 58 GLY B O 1
ATOM 2123 N N . GLN B 1 59 ? -1.049 -7.996 -24.719 1 97 59 GLN B N 1
ATOM 2124 C CA . GLN B 1 59 ? -0.005 -8.266 -23.734 1 97 59 GLN B CA 1
ATOM 2125 C C . GLN B 1 59 ? 0.975 -9.32 -24.25 1 97 59 GLN B C 1
ATOM 2127 O O . GLN B 1 59 ? 2.191 -9.148 -24.141 1 97 59 GLN B O 1
ATOM 2132 N N . LEU B 1 60 ? 0.442 -10.367 -24.797 1 96.25 60 LEU B N 1
ATOM 2133 C CA . LEU B 1 60 ? 1.28 -11.445 -25.312 1 96.25 60 LEU B CA 1
ATOM 2134 C C . LEU B 1 60 ? 2.193 -10.938 -26.422 1 96.25 60 LEU B C 1
ATOM 2136 O O . LEU B 1 60 ? 3.379 -11.273 -26.469 1 96.25 60 LEU B O 1
ATOM 2140 N N . GLU B 1 61 ? 1.714 -10.133 -27.234 1 96.06 61 GLU B N 1
ATOM 2141 C CA . GLU B 1 61 ? 2.473 -9.586 -28.359 1 96.06 61 GLU B CA 1
ATOM 2142 C C . GLU B 1 61 ? 3.543 -8.609 -27.875 1 96.06 61 GLU B C 1
ATOM 2144 O O . GLU B 1 61 ? 4.535 -8.375 -28.578 1 96.06 61 GLU B O 1
ATOM 2149 N N . SER B 1 62 ? 3.357 -8.055 -26.719 1 95.06 62 SER B N 1
ATOM 2150 C CA . SER B 1 62 ? 4.297 -7.066 -26.203 1 95.06 62 SER B CA 1
ATOM 2151 C C . SER B 1 62 ? 5.328 -7.715 -25.281 1 95.06 62 SER B C 1
ATOM 2153 O O . SER B 1 62 ? 6.113 -7.02 -24.641 1 95.06 62 SER B O 1
ATOM 2155 N N . GLY B 1 63 ? 5.328 -9.023 -25.188 1 90.69 63 GLY B N 1
ATOM 2156 C CA . GLY B 1 63 ? 6.312 -9.719 -24.375 1 90.69 63 GLY B CA 1
ATOM 2157 C C . GLY B 1 63 ? 5.867 -9.906 -22.938 1 90.69 63 GLY B C 1
ATOM 2158 O O . GLY B 1 63 ? 6.688 -9.867 -22.016 1 90.69 63 GLY B O 1
ATOM 2159 N N . TYR B 1 64 ? 4.695 -10.195 -22.781 1 85.5 64 TYR B N 1
ATOM 2160 C CA . TYR B 1 64 ? 4.016 -10.391 -21.516 1 85.5 64 TYR B CA 1
ATOM 2161 C C . TYR B 1 64 ? 4.676 -11.508 -20.703 1 85.5 64 TYR B C 1
ATOM 2163 O O . TYR B 1 64 ? 4.621 -12.672 -21.094 1 85.5 64 TYR B O 1
ATOM 2171 N N . ASP B 1 65 ? 5.305 -11.125 -19.562 1 92.25 65 ASP B N 1
ATOM 2172 C CA . ASP B 1 65 ? 6.012 -12.125 -18.766 1 92.25 65 ASP B CA 1
ATOM 2173 C C . ASP B 1 65 ? 5.68 -11.977 -17.281 1 92.25 65 ASP B C 1
ATOM 2175 O O . ASP B 1 65 ? 6.266 -12.664 -16.438 1 92.25 65 ASP B O 1
ATOM 2179 N N . SER B 1 66 ? 4.719 -11.117 -16.953 1 97.56 66 SER B N 1
ATOM 2180 C CA . SER B 1 66 ? 4.41 -10.812 -15.555 1 97.56 66 SER B CA 1
ATOM 2181 C C . SER B 1 66 ? 3.418 -11.82 -14.977 1 97.56 66 SER B C 1
ATOM 2183 O O . SER B 1 66 ? 3.029 -11.719 -13.812 1 97.56 66 SER B O 1
ATOM 2185 N N . GLU B 1 67 ? 2.982 -12.758 -15.773 1 98.25 67 GLU B N 1
ATOM 2186 C CA . GLU B 1 67 ? 2.039 -13.797 -15.359 1 98.25 67 GLU B CA 1
ATOM 2187 C C . GLU B 1 67 ? 2.42 -15.156 -15.938 1 98.25 67 GLU B C 1
ATOM 2189 O O . GLU B 1 67 ? 2.82 -15.25 -17.094 1 98.25 67 GLU B O 1
ATOM 2194 N N . MET B 1 68 ? 2.289 -16.203 -15.148 1 98.38 68 MET B N 1
ATOM 2195 C CA . MET B 1 68 ? 2.447 -17.578 -15.617 1 98.38 68 MET B CA 1
ATOM 2196 C C . MET B 1 68 ? 1.263 -18.438 -15.18 1 98.38 68 MET B C 1
ATOM 2198 O O . MET B 1 68 ? 0.594 -18.125 -14.195 1 98.38 68 MET B O 1
ATOM 2202 N N . ILE B 1 69 ? 1.04 -19.453 -15.906 1 98.75 69 ILE B N 1
ATOM 2203 C CA . ILE B 1 69 ? -0.014 -20.422 -15.625 1 98.75 69 ILE B CA 1
ATOM 2204 C C . ILE B 1 69 ? 0.511 -21.5 -14.68 1 98.75 69 ILE B C 1
ATOM 2206 O O . ILE B 1 69 ? 1.643 -21.969 -14.828 1 98.75 69 ILE B O 1
ATOM 2210 N N . ILE B 1 70 ? -0.289 -21.875 -13.727 1 98.88 70 ILE B N 1
ATOM 2211 C CA . ILE B 1 70 ? -0.079 -23.078 -12.93 1 98.88 70 ILE B CA 1
ATOM 2212 C C . ILE B 1 70 ? -0.822 -24.25 -13.57 1 98.88 70 ILE B C 1
ATOM 2214 O O . ILE B 1 70 ? -2.051 -24.234 -13.664 1 98.88 70 ILE B O 1
ATOM 2218 N N . GLU B 1 71 ? -0.091 -25.234 -13.938 1 98.75 71 GLU B N 1
ATOM 2219 C CA . GLU B 1 71 ? -0.649 -26.391 -14.633 1 98.75 71 GLU B CA 1
ATOM 2220 C C . GLU B 1 71 ? -0.373 -27.672 -13.875 1 98.75 71 GLU B C 1
ATOM 2222 O O . GLU B 1 71 ? 0.735 -27.891 -13.375 1 98.75 71 GLU B O 1
ATOM 2227 N N . VAL B 1 72 ? -1.395 -28.531 -13.719 1 98.56 72 VAL B N 1
ATOM 2228 C CA . VAL B 1 72 ? -1.281 -29.875 -13.148 1 98.56 72 VAL B CA 1
ATOM 2229 C C . VAL B 1 72 ? -1.865 -30.906 -14.109 1 98.56 72 VAL B C 1
ATOM 2231 O O . VAL B 1 72 ? -3.055 -30.859 -14.438 1 98.56 72 VAL B O 1
ATOM 2234 N N . ASP B 1 73 ? -1.065 -31.781 -14.633 1 96.94 73 ASP B N 1
ATOM 2235 C CA . ASP B 1 73 ? -1.497 -32.844 -15.531 1 96.94 73 ASP B CA 1
ATOM 2236 C C . ASP B 1 73 ? -2.254 -32.281 -16.734 1 96.94 73 ASP B C 1
ATOM 2238 O O . ASP B 1 73 ? -3.338 -32.75 -17.078 1 96.94 73 ASP B O 1
ATOM 2242 N N . GLY B 1 74 ? -1.744 -31.25 -17.219 1 96.69 74 GLY B N 1
ATOM 2243 C CA . GLY B 1 74 ? -2.281 -30.656 -18.422 1 96.69 74 GLY B CA 1
ATOM 2244 C C . GLY B 1 74 ? -3.457 -29.734 -18.172 1 96.69 74 GLY B C 1
ATOM 2245 O O . GLY B 1 74 ? -3.975 -29.109 -19.094 1 96.69 74 GLY B O 1
ATOM 2246 N N . LYS B 1 75 ? -3.812 -29.609 -16.922 1 98.5 75 LYS B N 1
ATOM 2247 C CA . LYS B 1 75 ? -4.965 -28.797 -16.562 1 98.5 75 LYS B CA 1
ATOM 2248 C C . LYS B 1 75 ? -4.52 -27.469 -15.938 1 98.5 75 LYS B C 1
ATOM 2250 O O . LYS B 1 75 ? -3.701 -27.469 -15.016 1 98.5 75 LYS B O 1
ATOM 2255 N N . ILE B 1 76 ? -5.07 -26.359 -16.516 1 98.81 76 ILE B N 1
ATOM 2256 C CA . ILE B 1 76 ? -4.824 -25.062 -15.906 1 98.81 76 ILE B CA 1
ATOM 2257 C C . ILE B 1 76 ? -5.629 -24.922 -14.617 1 98.81 76 ILE B C 1
ATOM 2259 O O . ILE B 1 76 ? -6.863 -24.984 -14.641 1 98.81 76 ILE B O 1
ATOM 2263 N N . ILE B 1 77 ? -4.93 -24.656 -13.484 1 98.75 77 ILE B N 1
ATOM 2264 C CA . ILE B 1 77 ? -5.68 -24.594 -12.234 1 98.75 77 ILE B CA 1
ATOM 2265 C C . ILE B 1 77 ? -5.539 -23.203 -11.625 1 98.75 77 ILE B C 1
ATOM 2267 O O . ILE B 1 77 ? -6.301 -22.828 -10.727 1 98.75 77 ILE B O 1
ATOM 2271 N N . GLY B 1 78 ? -4.508 -22.438 -12.117 1 98.81 78 GLY B N 1
ATOM 2272 C CA . GLY B 1 78 ? -4.262 -21.141 -11.492 1 98.81 78 GLY B CA 1
ATOM 2273 C C . GLY B 1 78 ? -3.203 -20.328 -12.211 1 98.81 78 GLY B C 1
ATOM 2274 O O . GLY B 1 78 ? -2.754 -20.703 -13.297 1 98.81 78 GLY B O 1
ATOM 2275 N N . THR B 1 79 ? -2.869 -19.188 -11.656 1 98.88 79 THR B N 1
ATOM 2276 C CA . THR B 1 79 ? -1.837 -18.297 -12.188 1 98.88 79 THR B CA 1
ATOM 2277 C C . THR B 1 79 ? -1.025 -17.672 -11.055 1 98.88 79 THR B C 1
ATOM 2279 O O . THR B 1 79 ? -1.497 -17.578 -9.922 1 98.88 79 THR B O 1
ATOM 2282 N N . VAL B 1 80 ? 0.195 -17.344 -11.367 1 98.81 80 VAL B N 1
ATOM 2283 C CA . VAL B 1 80 ? 1.026 -16.469 -10.547 1 98.81 80 VAL B CA 1
ATOM 2284 C C . VAL B 1 80 ? 1.339 -15.18 -11.32 1 98.81 80 VAL B C 1
ATOM 2286 O O . VAL B 1 80 ? 1.422 -15.195 -12.547 1 98.81 80 VAL B O 1
ATOM 2289 N N . VAL B 1 81 ? 1.489 -14.109 -10.602 1 98.81 81 VAL B N 1
ATOM 2290 C CA . VAL B 1 81 ? 1.781 -12.82 -11.219 1 98.81 81 VAL B CA 1
ATOM 2291 C C . VAL B 1 81 ? 2.852 -12.094 -10.406 1 98.81 81 VAL B C 1
ATOM 2293 O O . VAL B 1 81 ? 3.104 -12.43 -9.25 1 98.81 81 VAL B O 1
ATOM 2296 N N . TYR B 1 82 ? 3.527 -11.18 -11.023 1 98.75 82 TYR B N 1
ATOM 2297 C CA . TYR B 1 82 ? 4.27 -10.156 -10.289 1 98.75 82 TYR B CA 1
ATOM 2298 C C . TYR B 1 82 ? 3.887 -8.766 -10.773 1 98.75 82 TYR B C 1
ATOM 2300 O O . TYR B 1 82 ? 3.371 -8.602 -11.883 1 98.75 82 TYR B O 1
ATOM 2308 N N . TYR B 1 83 ? 4.027 -7.789 -9.969 1 98.62 83 TYR B N 1
ATOM 2309 C CA . TYR B 1 83 ? 3.824 -6.383 -10.297 1 98.62 83 TYR B CA 1
ATOM 2310 C C . TYR B 1 83 ? 4.699 -5.488 -9.43 1 98.62 83 TYR B C 1
ATOM 2312 O O . TYR B 1 83 ? 5.156 -5.902 -8.359 1 98.62 83 TYR B O 1
ATOM 2320 N N . TRP B 1 84 ? 4.902 -4.297 -9.891 1 98.44 84 TRP B N 1
ATOM 2321 C CA . TRP B 1 84 ? 5.707 -3.336 -9.148 1 98.44 84 TRP B CA 1
ATOM 2322 C C . TRP B 1 84 ? 4.836 -2.492 -8.227 1 98.44 84 TRP B C 1
ATOM 2324 O O . TRP B 1 84 ? 3.902 -1.826 -8.68 1 98.44 84 TRP B O 1
ATOM 2334 N N . GLU B 1 85 ? 5.117 -2.604 -6.898 1 98.31 85 GLU B N 1
ATOM 2335 C CA . GLU B 1 85 ? 4.547 -1.62 -5.984 1 98.31 85 GLU B CA 1
ATOM 2336 C C . GLU B 1 85 ? 5.172 -0.244 -6.191 1 98.31 85 GLU B C 1
ATOM 2338 O O . GLU B 1 85 ? 4.477 0.773 -6.145 1 98.31 85 GLU B O 1
ATOM 2343 N N . HIS B 1 86 ? 6.461 -0.237 -6.371 1 98.56 86 HIS B N 1
ATOM 2344 C CA . HIS B 1 86 ? 7.258 0.948 -6.668 1 98.56 86 HIS B CA 1
ATOM 2345 C C . HIS B 1 86 ? 8.531 0.581 -7.422 1 98.56 86 HIS B C 1
ATOM 2347 O O . HIS B 1 86 ? 9.562 0.296 -6.809 1 98.56 86 HIS B O 1
ATOM 2353 N N . GLU B 1 87 ? 8.484 0.703 -8.695 1 98.19 87 GLU B N 1
ATOM 2354 C CA . GLU B 1 87 ? 9.547 0.202 -9.555 1 98.19 87 GLU B CA 1
ATOM 2355 C C . GLU B 1 87 ? 10.859 0.939 -9.305 1 98.19 87 GLU B C 1
ATOM 2357 O O . GLU B 1 87 ? 11.914 0.315 -9.172 1 98.19 87 GLU B O 1
ATOM 2362 N N . PRO B 1 88 ? 10.859 2.24 -9.07 1 97.94 88 PRO B N 1
ATOM 2363 C CA . PRO B 1 88 ? 12.125 2.947 -8.859 1 97.94 88 PRO B CA 1
ATOM 2364 C C . PRO B 1 88 ? 12.875 2.463 -7.621 1 97.94 88 PRO B C 1
ATOM 2366 O O . PRO B 1 88 ? 14.102 2.551 -7.562 1 97.94 88 PRO B O 1
ATOM 2369 N N . SER B 1 89 ? 12.164 1.924 -6.668 1 98.44 89 SER B N 1
ATOM 2370 C CA . SER B 1 89 ? 12.797 1.388 -5.473 1 98.44 89 SER B CA 1
ATOM 2371 C C . SER B 1 89 ? 12.898 -0.133 -5.535 1 98.44 89 SER B C 1
ATOM 2373 O O . SER B 1 89 ? 13.148 -0.786 -4.52 1 98.44 89 SER B O 1
ATOM 2375 N N . ARG B 1 90 ? 12.516 -0.73 -6.672 1 98.44 90 ARG B N 1
ATOM 2376 C CA . ARG B 1 90 ? 12.633 -2.166 -6.902 1 98.44 90 ARG B CA 1
ATOM 2377 C C . ARG B 1 90 ? 11.742 -2.949 -5.945 1 98.44 90 ARG B C 1
ATOM 2379 O O . ARG B 1 90 ? 12.133 -4.004 -5.445 1 98.44 90 ARG B O 1
ATOM 2386 N N . TRP B 1 91 ? 10.648 -2.312 -5.547 1 98.81 91 TRP B N 1
ATOM 2387 C CA . TRP B 1 91 ? 9.648 -2.959 -4.703 1 98.81 91 TRP B CA 1
ATOM 2388 C C . TRP B 1 91 ? 8.641 -3.738 -5.543 1 98.81 91 TRP B C 1
ATOM 2390 O O . TRP B 1 91 ? 7.715 -3.158 -6.109 1 98.81 91 TRP B O 1
ATOM 2400 N N . MET B 1 92 ? 8.852 -5.031 -5.613 1 98.81 92 MET B N 1
ATOM 2401 C CA . MET B 1 92 ? 8.016 -5.938 -6.395 1 98.81 92 MET B CA 1
ATOM 2402 C C . MET B 1 92 ? 7.211 -6.855 -5.484 1 98.81 92 MET B C 1
ATOM 2404 O O . MET B 1 92 ? 7.699 -7.289 -4.438 1 98.81 92 MET B O 1
ATOM 2408 N N . GLU B 1 93 ? 5.984 -7.125 -5.867 1 98.81 93 GLU B N 1
ATOM 2409 C CA . GLU B 1 93 ? 5.133 -8.086 -5.176 1 98.81 93 GLU B CA 1
ATOM 2410 C C . GLU B 1 93 ? 4.664 -9.188 -6.121 1 98.81 93 GLU B C 1
ATOM 2412 O O . GLU B 1 93 ? 4.691 -9.023 -7.34 1 98.81 93 GLU B O 1
ATOM 2417 N N . VAL B 1 94 ? 4.285 -10.25 -5.5 1 98.88 94 VAL B N 1
ATOM 2418 C CA . VAL B 1 94 ? 3.785 -11.375 -6.285 1 98.88 94 VAL B CA 1
ATOM 2419 C C . VAL B 1 94 ? 2.365 -11.727 -5.848 1 98.88 94 VAL B C 1
ATOM 2421 O O . VAL B 1 94 ? 1.883 -11.227 -4.828 1 98.88 94 VAL B O 1
ATOM 2424 N N . GLY B 1 95 ? 1.722 -12.422 -6.648 1 98.69 95 GLY B N 1
ATOM 2425 C CA . GLY B 1 95 ? 0.396 -12.945 -6.355 1 98.69 95 GLY B CA 1
ATOM 2426 C C . GLY B 1 95 ? 0.178 -14.352 -6.895 1 98.69 95 GLY B C 1
ATOM 2427 O O . GLY B 1 95 ? 0.951 -14.828 -7.727 1 98.69 95 GLY B O 1
ATOM 2428 N N . ILE B 1 96 ? -0.891 -14.938 -6.406 1 98.88 96 ILE B N 1
ATOM 2429 C CA . ILE B 1 96 ? -1.266 -16.281 -6.836 1 98.88 96 ILE B CA 1
ATOM 2430 C C . ILE B 1 96 ? -2.779 -16.453 -6.734 1 98.88 96 ILE B C 1
ATOM 2432 O O . ILE B 1 96 ? -3.412 -15.906 -5.828 1 98.88 96 ILE B O 1
ATOM 2436 N N . ILE B 1 97 ? -3.281 -17.125 -7.66 1 98.62 97 ILE B N 1
ATOM 2437 C CA . ILE B 1 97 ? -4.656 -17.609 -7.562 1 98.62 97 ILE B CA 1
ATOM 2438 C C . ILE B 1 97 ? -4.723 -19.062 -8.008 1 98.62 97 ILE B C 1
ATOM 2440 O O . ILE B 1 97 ? -4.156 -19.438 -9.047 1 98.62 97 ILE B O 1
ATOM 2444 N N . ILE B 1 98 ? -5.246 -19.891 -7.234 1 98.56 98 ILE B N 1
ATOM 2445 C CA . ILE B 1 98 ? -5.707 -21.219 -7.645 1 98.56 98 ILE B CA 1
ATOM 2446 C C . ILE B 1 98 ? -7.23 -21.219 -7.773 1 98.56 98 ILE B C 1
ATOM 2448 O O . ILE B 1 98 ? -7.941 -21.125 -6.77 1 98.56 98 ILE B O 1
ATOM 2452 N N . TYR B 1 99 ? -7.73 -21.391 -8.93 1 98.56 99 TYR B N 1
ATOM 2453 C CA . TYR B 1 99 ? -9.141 -21.156 -9.227 1 98.56 99 TYR B CA 1
ATOM 2454 C C . TYR B 1 99 ? -10 -22.344 -8.781 1 98.56 99 TYR B C 1
ATOM 2456 O O . TYR B 1 99 ? -11.156 -22.156 -8.406 1 98.56 99 TYR B O 1
ATOM 2464 N N . LEU B 1 100 ? -9.414 -23.531 -8.789 1 97.88 100 LEU B N 1
ATOM 2465 C CA . LEU B 1 100 ? -10.195 -24.75 -8.602 1 97.88 100 LEU B CA 1
ATOM 2466 C C . LEU B 1 100 ? -10.062 -25.281 -7.18 1 97.88 100 LEU B C 1
ATOM 2468 O O . LEU B 1 100 ? -8.961 -25.656 -6.754 1 97.88 100 LEU B O 1
ATOM 2472 N N . PRO B 1 101 ? -11.117 -25.359 -6.418 1 97.19 101 PRO B N 1
ATOM 2473 C CA . PRO B 1 101 ? -11.078 -25.734 -5.004 1 97.19 101 PRO B CA 1
ATOM 2474 C C . PRO B 1 101 ? -10.438 -27.109 -4.777 1 97.19 101 PRO B C 1
ATOM 2476 O O . PRO B 1 101 ? -9.812 -27.328 -3.74 1 97.19 101 PRO B O 1
ATOM 2479 N N . ASP B 1 102 ? -10.555 -27.969 -5.73 1 96.94 102 ASP B N 1
ATOM 2480 C CA . ASP B 1 102 ? -10.016 -29.312 -5.602 1 96.94 102 ASP B CA 1
ATOM 2481 C C . ASP B 1 102 ? -8.5 -29.297 -5.422 1 96.94 102 ASP B C 1
ATOM 2483 O O . ASP B 1 102 ? -7.902 -30.281 -4.996 1 96.94 102 ASP B O 1
ATOM 2487 N N . TYR B 1 103 ? -7.953 -28.234 -5.73 1 97.56 103 TYR B N 1
ATOM 2488 C CA . TYR B 1 103 ? -6.5 -28.141 -5.676 1 97.56 103 TYR B CA 1
ATOM 2489 C C . TYR B 1 103 ? -6.051 -27.266 -4.508 1 97.56 103 TYR B C 1
ATOM 2491 O O . TYR B 1 103 ? -4.906 -26.812 -4.469 1 97.56 103 TYR B O 1
ATOM 2499 N N . TRP B 1 104 ? -7.094 -27.094 -3.605 1 94.81 104 TRP B N 1
ATOM 2500 C CA . TRP B 1 104 ? -6.754 -26.328 -2.406 1 94.81 104 TRP B CA 1
ATOM 2501 C C . TRP B 1 104 ? -6.203 -27.25 -1.318 1 94.81 104 TRP B C 1
ATOM 2503 O O . TRP B 1 104 ? -6.625 -28.406 -1.199 1 94.81 104 TRP B O 1
ATOM 2513 N N . ASN B 1 105 ? -5.156 -26.984 -0.633 1 91.31 105 ASN B N 1
ATOM 2514 C CA . ASN B 1 105 ? -4.586 -27.688 0.502 1 91.31 105 ASN B CA 1
ATOM 2515 C C . ASN B 1 105 ? -3.74 -28.875 0.048 1 91.31 105 ASN B C 1
ATOM 2517 O O . ASN B 1 105 ? -3.617 -29.875 0.77 1 91.31 105 ASN B O 1
ATOM 2521 N N . GLY B 1 106 ? -3.357 -28.906 -1.166 1 94.12 106 GLY B N 1
ATOM 2522 C CA . GLY B 1 106 ? -2.562 -30 -1.685 1 94.12 106 GLY B CA 1
ATOM 2523 C C . GLY B 1 106 ? -1.098 -29.656 -1.858 1 94.12 106 GLY B C 1
ATOM 2524 O O . GLY B 1 106 ? -0.315 -30.469 -2.357 1 94.12 106 GLY B O 1
ATOM 2525 N N . GLY B 1 107 ? -0.77 -28.5 -1.466 1 97.38 107 GLY B N 1
ATOM 2526 C CA . GLY B 1 107 ? 0.618 -28.078 -1.587 1 97.38 107 GLY B CA 1
ATOM 2527 C C . GLY B 1 107 ? 0.938 -27.453 -2.93 1 97.38 107 GLY B C 1
ATOM 2528 O O . GLY B 1 107 ? 2.061 -27 -3.158 1 97.38 107 GLY B O 1
ATOM 2529 N N . TYR B 1 108 ? -0.03 -27.375 -3.828 1 98.31 108 TYR B N 1
ATOM 2530 C CA . TYR B 1 108 ? 0.16 -26.828 -5.164 1 98.31 108 TYR B CA 1
ATOM 2531 C C . TYR B 1 108 ? 0.521 -25.344 -5.09 1 98.31 108 TYR B C 1
ATOM 2533 O O . TYR B 1 108 ? 1.436 -24.891 -5.781 1 98.31 108 TYR B O 1
ATOM 2541 N N . GLY B 1 109 ? -0.185 -24.578 -4.254 1 98.31 109 GLY B N 1
ATOM 2542 C CA . GLY B 1 109 ? 0.077 -23.156 -4.113 1 98.31 109 GLY B CA 1
ATOM 2543 C C . GLY B 1 109 ? 1.444 -22.859 -3.531 1 98.31 109 GLY B C 1
ATOM 2544 O O . GLY B 1 109 ? 2.15 -21.969 -4.016 1 98.31 109 GLY B O 1
ATOM 2545 N N . THR B 1 110 ? 1.799 -23.609 -2.504 1 98.5 110 THR B N 1
ATOM 2546 C CA . THR B 1 110 ? 3.104 -23.422 -1.876 1 98.5 110 THR B CA 1
ATOM 2547 C C . THR B 1 110 ? 4.227 -23.656 -2.885 1 98.5 110 THR B C 1
ATOM 2549 O O . THR B 1 110 ? 5.16 -22.859 -2.979 1 98.5 110 THR B O 1
ATOM 2552 N N . GLU B 1 111 ? 4.129 -24.75 -3.631 1 98.5 111 GLU B N 1
ATOM 2553 C CA . GLU B 1 111 ? 5.148 -25.031 -4.637 1 98.5 111 GLU B CA 1
ATOM 2554 C C . GLU B 1 111 ? 5.172 -23.953 -5.715 1 98.5 111 GLU B C 1
ATOM 2556 O O . GLU B 1 111 ? 6.246 -23.547 -6.172 1 98.5 111 GLU B O 1
ATOM 2561 N N . ALA B 1 112 ? 4.012 -23.438 -6.125 1 98.75 112 ALA B N 1
ATOM 2562 C CA . ALA B 1 112 ? 3.932 -22.406 -7.156 1 98.75 112 ALA B CA 1
ATOM 2563 C C . ALA B 1 112 ? 4.656 -21.141 -6.719 1 98.75 112 ALA B C 1
ATOM 2565 O O . ALA B 1 112 ? 5.465 -20.594 -7.469 1 98.75 112 ALA B O 1
ATOM 2566 N N . ILE B 1 113 ? 4.383 -20.688 -5.516 1 98.81 113 ILE B N 1
ATOM 2567 C CA . ILE B 1 113 ? 5.016 -19.469 -5.004 1 98.81 113 ILE B CA 1
ATOM 2568 C C . ILE B 1 113 ? 6.52 -19.703 -4.867 1 98.81 113 ILE B C 1
ATOM 2570 O O . ILE B 1 113 ? 7.316 -18.812 -5.199 1 98.81 113 ILE B O 1
ATOM 2574 N N . LYS B 1 114 ? 6.91 -20.859 -4.391 1 98.69 114 LYS B N 1
ATOM 2575 C CA . LYS B 1 114 ? 8.336 -21.141 -4.254 1 98.69 114 LYS B CA 1
ATOM 2576 C C . LYS B 1 114 ? 9.047 -21.062 -5.598 1 98.69 114 LYS B C 1
ATOM 2578 O O . LYS B 1 114 ? 10.078 -20.391 -5.719 1 98.69 114 LYS B O 1
ATOM 2583 N N . LEU B 1 115 ? 8.5 -21.734 -6.613 1 98.5 115 LEU B N 1
ATOM 2584 C CA . LEU B 1 115 ? 9.086 -21.719 -7.949 1 98.5 115 LEU B CA 1
ATOM 2585 C C . LEU B 1 115 ? 9.094 -20.297 -8.523 1 98.5 115 LEU B C 1
ATOM 2587 O O . LEU B 1 115 ? 10.086 -19.875 -9.117 1 98.5 115 LEU B O 1
ATOM 2591 N N . TRP B 1 116 ? 8.016 -19.578 -8.32 1 98.62 116 TRP B N 1
ATOM 2592 C CA . TRP B 1 116 ? 7.844 -18.25 -8.898 1 98.62 116 TRP B CA 1
ATOM 2593 C C . TRP B 1 116 ? 8.812 -17.266 -8.273 1 98.62 116 TRP B C 1
ATOM 2595 O O . TRP B 1 116 ? 9.516 -16.531 -8.984 1 98.62 116 TRP B O 1
ATOM 2605 N N . VAL B 1 117 ? 8.891 -17.25 -6.984 1 98.75 117 VAL B N 1
ATOM 2606 C CA . VAL B 1 117 ? 9.781 -16.344 -6.266 1 98.75 117 VAL B CA 1
ATOM 2607 C C . VAL B 1 117 ? 11.234 -16.641 -6.629 1 98.75 117 VAL B C 1
ATOM 2609 O O . VAL B 1 117 ? 12.016 -15.734 -6.902 1 98.75 117 VAL B O 1
ATOM 2612 N N . THR B 1 118 ? 11.586 -17.938 -6.645 1 98.56 118 THR B N 1
ATOM 2613 C CA . THR B 1 118 ? 12.938 -18.328 -7.027 1 98.56 118 THR B CA 1
ATOM 2614 C C . THR B 1 118 ? 13.266 -17.844 -8.438 1 98.56 118 THR B C 1
ATOM 2616 O O . THR B 1 118 ? 14.336 -17.281 -8.672 1 98.56 118 THR B O 1
ATOM 2619 N N . HIS B 1 119 ? 12.344 -18.031 -9.32 1 97.81 119 HIS B N 1
ATOM 2620 C CA . HIS B 1 119 ? 12.523 -17.609 -10.703 1 97.81 119 HIS B CA 1
ATOM 2621 C C . HIS B 1 119 ? 12.695 -16.094 -10.797 1 97.81 119 HIS B C 1
ATOM 2623 O O . HIS B 1 119 ? 13.562 -15.617 -11.531 1 97.81 119 HIS B O 1
ATOM 2629 N N . LEU B 1 120 ? 11.898 -15.352 -10.07 1 98.31 120 LEU B N 1
ATOM 2630 C CA . LEU B 1 120 ? 11.938 -13.898 -10.156 1 98.31 120 LEU B CA 1
ATOM 2631 C C . LEU B 1 120 ? 13.258 -13.359 -9.617 1 98.31 120 LEU B C 1
ATOM 2633 O O . LEU B 1 120 ? 13.828 -12.422 -10.188 1 98.31 120 LEU B O 1
ATOM 2637 N N . PHE B 1 121 ? 13.766 -13.898 -8.531 1 98.31 121 PHE B N 1
ATOM 2638 C CA . PHE B 1 121 ? 15.078 -13.484 -8.031 1 98.31 121 PHE B CA 1
ATOM 2639 C C . PHE B 1 121 ? 16.156 -13.75 -9.07 1 98.31 121 PHE B C 1
ATOM 2641 O O . PHE B 1 121 ? 17.125 -12.992 -9.172 1 98.31 121 PHE B O 1
ATOM 2648 N N . LYS B 1 122 ? 16.031 -14.812 -9.789 1 96.5 122 LYS B N 1
ATOM 2649 C CA . LYS B 1 122 ? 17 -15.133 -10.828 1 96.5 122 LYS B CA 1
ATOM 2650 C C . LYS B 1 122 ? 16.859 -14.203 -12.031 1 96.5 122 LYS B C 1
ATOM 2652 O O . LYS B 1 122 ? 17.844 -13.727 -12.578 1 96.5 122 LYS B O 1
ATOM 2657 N N . GLN B 1 123 ? 15.672 -14.016 -12.414 1 95.5 123 GLN B N 1
ATOM 2658 C CA . GLN B 1 123 ? 15.367 -13.227 -13.602 1 95.5 123 GLN B CA 1
ATOM 2659 C C . GLN B 1 123 ? 15.734 -11.758 -13.391 1 95.5 123 GLN B C 1
ATOM 2661 O O . GLN B 1 123 ? 16.125 -11.07 -14.336 1 95.5 123 GLN B O 1
ATOM 2666 N N . PHE B 1 124 ? 15.539 -11.289 -12.211 1 97.38 124 PHE B N 1
ATOM 2667 C CA . PHE B 1 124 ? 15.828 -9.898 -11.867 1 97.38 124 PHE B CA 1
ATOM 2668 C C . PHE B 1 124 ? 16.953 -9.812 -10.844 1 97.38 124 PHE B C 1
ATOM 2670 O O . PHE B 1 124 ? 16.688 -9.68 -9.641 1 97.38 124 PHE B O 1
ATOM 2677 N N . PRO B 1 125 ? 18.109 -9.688 -11.266 1 96.56 125 PRO B N 1
ATOM 2678 C CA . PRO B 1 125 ? 19.234 -9.68 -10.336 1 96.56 125 PRO B CA 1
ATOM 2679 C C . PRO B 1 125 ? 19.25 -8.453 -9.43 1 96.56 125 PRO B C 1
ATOM 2681 O O . PRO B 1 125 ? 19.891 -8.461 -8.383 1 96.56 125 PRO B O 1
ATOM 2684 N N . ILE B 1 126 ? 18.531 -7.426 -9.75 1 96.56 126 ILE B N 1
ATOM 2685 C CA . ILE B 1 126 ? 18.531 -6.176 -9 1 96.56 126 ILE B CA 1
ATOM 2686 C C . ILE B 1 126 ? 17.562 -6.293 -7.816 1 96.56 126 ILE B C 1
ATOM 2688 O O . ILE B 1 126 ? 17.578 -5.457 -6.91 1 96.56 126 ILE B O 1
ATOM 2692 N N . LEU B 1 127 ? 16.75 -7.309 -7.828 1 98.19 127 LEU B N 1
ATOM 2693 C CA . LEU B 1 127 ? 15.719 -7.445 -6.801 1 98.19 127 LEU B CA 1
ATOM 2694 C C . LEU B 1 127 ? 16.312 -7.949 -5.492 1 98.19 127 LEU B C 1
ATOM 2696 O O . LEU B 1 127 ? 17.047 -8.945 -5.48 1 98.19 127 LEU B O 1
ATOM 2700 N N . VAL B 1 128 ? 15.977 -7.297 -4.379 1 98.62 128 VAL B N 1
ATOM 2701 C CA . VAL B 1 128 ? 16.578 -7.668 -3.104 1 98.62 128 VAL B CA 1
ATOM 2702 C C . VAL B 1 128 ? 15.508 -8.211 -2.158 1 98.62 128 VAL B C 1
ATOM 2704 O O . VAL B 1 128 ? 15.82 -8.688 -1.068 1 98.62 128 VAL B O 1
ATOM 2707 N N . ARG B 1 129 ? 14.312 -8.047 -2.57 1 98.81 129 ARG B N 1
ATOM 2708 C CA . ARG B 1 129 ? 13.203 -8.516 -1.746 1 98.81 129 ARG B CA 1
ATOM 2709 C C . ARG B 1 129 ? 12 -8.898 -2.607 1 98.81 129 ARG B C 1
ATOM 2711 O O . ARG B 1 129 ? 11.859 -8.414 -3.734 1 98.81 129 ARG B O 1
ATOM 2718 N N . LEU B 1 130 ? 11.164 -9.727 -2.105 1 98.88 130 LEU B N 1
ATOM 2719 C CA . LEU B 1 130 ? 9.852 -10.047 -2.652 1 98.88 130 LEU B CA 1
ATOM 2720 C C . LEU B 1 130 ? 8.844 -10.297 -1.536 1 98.88 130 LEU B C 1
ATOM 2722 O O . LEU B 1 130 ? 9.227 -10.68 -0.426 1 98.88 130 LEU B O 1
ATOM 2726 N N . GLY B 1 131 ? 7.609 -10.047 -1.842 1 98.69 131 GLY B N 1
ATOM 2727 C CA . GLY B 1 131 ? 6.543 -10.328 -0.893 1 98.69 131 GLY B CA 1
ATOM 2728 C C . GLY B 1 131 ? 5.164 -10.32 -1.526 1 98.69 131 GLY B C 1
ATOM 2729 O O . GLY B 1 131 ? 5.039 -10.266 -2.752 1 98.69 131 GLY B O 1
ATOM 2730 N N . TYR B 1 132 ? 4.211 -10.469 -0.752 1 98.88 132 TYR B N 1
ATOM 2731 C CA . TYR B 1 132 ? 2.826 -10.328 -1.185 1 98.88 132 TYR B CA 1
ATOM 2732 C C . TYR B 1 132 ? 1.938 -9.883 -0.03 1 98.88 132 TYR B C 1
ATOM 2734 O O . TYR B 1 132 ? 2.32 -9.992 1.137 1 98.88 132 TYR B O 1
ATOM 2742 N N . THR B 1 133 ? 0.845 -9.352 -0.385 1 98.81 133 THR B N 1
ATOM 2743 C CA . THR B 1 133 ? -0.158 -8.891 0.567 1 98.81 133 THR B CA 1
ATOM 2744 C C . THR B 1 133 ? -1.396 -9.781 0.525 1 98.81 133 THR B C 1
ATOM 2746 O O . THR B 1 133 ? -1.808 -10.234 -0.546 1 98.81 133 THR B O 1
ATOM 2749 N N . THR B 1 134 ? -1.914 -10.117 1.647 1 98.75 134 THR B N 1
ATOM 2750 C CA . THR B 1 134 ? -3.191 -10.797 1.828 1 98.75 134 THR B CA 1
ATOM 2751 C C . THR B 1 134 ? -3.936 -10.234 3.037 1 98.75 134 THR B C 1
ATOM 2753 O O . THR B 1 134 ? -3.721 -9.086 3.426 1 98.75 134 THR B O 1
ATOM 2756 N N . TRP B 1 135 ? -4.965 -10.938 3.492 1 98.88 135 TRP B N 1
ATOM 2757 C CA . TRP B 1 135 ? -5.723 -10.5 4.66 1 98.88 135 TRP B CA 1
ATOM 2758 C C . TRP B 1 135 ? -5.773 -11.602 5.719 1 98.88 135 TRP B C 1
ATOM 2760 O O . TRP B 1 135 ? -5.594 -12.781 5.406 1 98.88 135 TRP B O 1
ATOM 2770 N N . SER B 1 136 ? -5.953 -11.203 6.922 1 98.88 136 SER B N 1
ATOM 2771 C CA . SER B 1 136 ? -5.766 -12.102 8.055 1 98.88 136 SER B CA 1
ATOM 2772 C C . SER B 1 136 ? -6.77 -13.25 8.031 1 98.88 136 SER B C 1
ATOM 2774 O O . SER B 1 136 ? -6.562 -14.281 8.672 1 98.88 136 SER B O 1
ATOM 2776 N N . GLY B 1 137 ? -7.824 -13.141 7.305 1 98.69 137 GLY B N 1
ATOM 2777 C CA . GLY B 1 137 ? -8.781 -14.227 7.164 1 98.69 137 GLY B CA 1
ATOM 2778 C C . GLY B 1 137 ? -8.359 -15.266 6.152 1 98.69 137 GLY B C 1
ATOM 2779 O O . GLY B 1 137 ? -8.914 -16.375 6.113 1 98.69 137 GLY B O 1
ATOM 2780 N N . ASN B 1 138 ? -7.473 -14.914 5.254 1 98.38 138 ASN B N 1
ATOM 2781 C CA . ASN B 1 138 ? -6.93 -15.875 4.297 1 98.38 138 ASN B CA 1
ATOM 2782 C C . ASN B 1 138 ? -5.785 -16.688 4.906 1 98.38 138 ASN B C 1
ATOM 2784 O O . ASN B 1 138 ? -4.633 -16.547 4.492 1 98.38 138 ASN B O 1
ATOM 2788 N N . HIS B 1 139 ? -6.098 -17.5 5.793 1 97.38 139 HIS B N 1
ATOM 2789 C CA . HIS B 1 139 ? -5.113 -18.234 6.586 1 97.38 139 HIS B CA 1
ATOM 2790 C C . HIS B 1 139 ? -4.25 -19.125 5.699 1 97.38 139 HIS B C 1
ATOM 2792 O O . HIS B 1 139 ? -3.07 -19.328 5.984 1 97.38 139 HIS B O 1
ATOM 2798 N N . ARG B 1 140 ? -4.82 -19.609 4.66 1 96.5 140 ARG B N 1
ATOM 2799 C CA . ARG B 1 140 ? -4.062 -20.469 3.746 1 96.5 140 ARG B CA 1
ATOM 2800 C C . ARG B 1 140 ? -2.9 -19.703 3.127 1 96.5 140 ARG B C 1
ATOM 2802 O O . ARG B 1 140 ? -1.774 -20.188 3.08 1 96.5 140 ARG B O 1
ATOM 2809 N N . MET B 1 141 ? -3.203 -18.516 2.691 1 98.12 141 MET B N 1
ATOM 2810 C CA . MET B 1 141 ? -2.166 -17.703 2.053 1 98.12 141 MET B CA 1
ATOM 2811 C C . MET B 1 141 ? -1.118 -17.266 3.066 1 98.12 141 MET B C 1
ATOM 2813 O O . MET B 1 141 ? 0.075 -17.234 2.76 1 98.12 141 MET B O 1
ATOM 2817 N N . VAL B 1 142 ? -1.535 -16.891 4.242 1 98.38 142 VAL B N 1
ATOM 2818 C CA . VAL B 1 142 ? -0.59 -16.562 5.301 1 98.38 142 VAL B CA 1
ATOM 2819 C C . VAL B 1 142 ? 0.323 -17.75 5.578 1 98.38 142 VAL B C 1
ATOM 2821 O O . VAL B 1 142 ? 1.541 -17.594 5.695 1 98.38 142 VAL B O 1
ATOM 2824 N N . SER B 1 143 ? -0.255 -18.938 5.629 1 97.75 143 SER B N 1
ATOM 2825 C CA . SER B 1 143 ? 0.488 -20.156 5.926 1 97.75 143 SER B CA 1
ATOM 2826 C C . SER B 1 143 ? 1.531 -20.438 4.852 1 97.75 143 SER B C 1
ATOM 2828 O O . SER B 1 143 ? 2.619 -20.938 5.152 1 97.75 143 SER B O 1
ATOM 2830 N N . VAL B 1 144 ? 1.239 -20.172 3.609 1 98.19 144 VAL B N 1
ATOM 2831 C CA . VAL B 1 144 ? 2.164 -20.391 2.5 1 98.19 144 VAL B CA 1
ATOM 2832 C C . VAL B 1 144 ? 3.461 -19.625 2.758 1 98.19 144 VAL B C 1
ATOM 2834 O O . VAL B 1 144 ? 4.551 -20.203 2.68 1 98.19 144 VAL B O 1
ATOM 2837 N N . GLY B 1 145 ? 3.357 -18.312 3.041 1 98.38 145 GLY B N 1
ATOM 2838 C CA . GLY B 1 145 ? 4.535 -17.5 3.303 1 98.38 145 GLY B CA 1
ATOM 2839 C C . GLY B 1 145 ? 5.355 -18 4.477 1 98.38 145 GLY B C 1
ATOM 2840 O O . GLY B 1 145 ? 6.582 -18.094 4.391 1 98.38 145 GLY B O 1
ATOM 2841 N N . LYS B 1 146 ? 4.645 -18.312 5.492 1 98.25 146 LYS B N 1
ATOM 2842 C CA . LYS B 1 146 ? 5.324 -18.812 6.684 1 98.25 146 LYS B CA 1
ATOM 2843 C C . LYS B 1 146 ? 6.059 -20.125 6.395 1 98.25 146 LYS B C 1
ATOM 2845 O O . LYS B 1 146 ? 7.211 -20.297 6.797 1 98.25 146 LYS B O 1
ATOM 2850 N N . LYS B 1 147 ? 5.426 -21.047 5.723 1 98.12 147 LYS B N 1
ATOM 2851 C CA . LYS B 1 147 ? 6.035 -22.328 5.355 1 98.12 147 LYS B CA 1
ATOM 2852 C C . LYS B 1 147 ? 7.297 -22.109 4.527 1 98.12 147 LYS B C 1
ATOM 2854 O O . LYS B 1 147 ? 8.25 -22.891 4.625 1 98.12 147 LYS B O 1
ATOM 2859 N N . LEU B 1 148 ? 7.289 -21.125 3.766 1 98.5 148 LEU B N 1
ATOM 2860 C CA . LEU B 1 148 ? 8.398 -20.875 2.854 1 98.5 148 LEU B CA 1
ATOM 2861 C C . LEU B 1 148 ? 9.461 -20 3.508 1 98.5 148 LEU B C 1
ATOM 2863 O O . LEU B 1 148 ? 10.438 -19.609 2.863 1 98.5 148 LEU B O 1
ATOM 2867 N N . GLY B 1 149 ? 9.258 -19.609 4.746 1 98.62 149 GLY B N 1
ATOM 2868 C CA . GLY B 1 149 ? 10.266 -18.891 5.496 1 98.62 149 GLY B CA 1
ATOM 2869 C C . GLY B 1 149 ? 10.148 -17.375 5.355 1 98.62 149 GLY B C 1
ATOM 2870 O O . GLY B 1 149 ? 11.055 -16.641 5.742 1 98.62 149 GLY B O 1
ATOM 2871 N N . MET B 1 150 ? 9.062 -16.875 4.809 1 98.81 150 MET B N 1
ATOM 2872 C CA . MET B 1 150 ? 8.844 -15.43 4.754 1 98.81 150 MET B CA 1
ATOM 2873 C C . MET B 1 150 ? 8.492 -14.875 6.133 1 98.81 150 MET B C 1
ATOM 2875 O O . MET B 1 150 ? 7.984 -15.609 6.988 1 98.81 150 MET B O 1
ATOM 2879 N N . ILE B 1 151 ? 8.75 -13.609 6.25 1 98.69 151 ILE B N 1
ATOM 2880 C CA . ILE B 1 151 ? 8.469 -12.93 7.508 1 98.69 151 ILE B CA 1
ATOM 2881 C C . ILE B 1 151 ? 7.246 -12.031 7.344 1 98.69 151 ILE B C 1
ATOM 2883 O O . ILE B 1 151 ? 7.078 -11.383 6.309 1 98.69 151 ILE B O 1
ATOM 2887 N N . GLU B 1 152 ? 6.363 -12.07 8.398 1 98.88 152 GLU B N 1
ATOM 2888 C CA . GLU B 1 152 ? 5.281 -11.094 8.398 1 98.88 152 GLU B CA 1
ATOM 2889 C C . GLU B 1 152 ? 5.812 -9.68 8.609 1 98.88 152 GLU B C 1
ATOM 2891 O O . GLU B 1 152 ? 6.195 -9.312 9.719 1 98.88 152 GLU B O 1
ATOM 2896 N N . GLU B 1 153 ? 5.801 -8.945 7.57 1 98.94 153 GLU B N 1
ATOM 2897 C CA . GLU B 1 153 ? 6.379 -7.609 7.594 1 98.94 153 GLU B CA 1
ATOM 2898 C C . GLU B 1 153 ? 5.324 -6.555 7.91 1 98.94 153 GLU B C 1
ATOM 2900 O O . GLU B 1 153 ? 5.652 -5.406 8.211 1 98.94 153 GLU B O 1
ATOM 2905 N N . ALA B 1 154 ? 4.07 -6.91 7.797 1 98.94 154 ALA B N 1
ATOM 2906 C CA . ALA B 1 154 ? 3.008 -5.953 8.086 1 98.94 154 ALA B CA 1
ATOM 2907 C C . ALA B 1 154 ? 1.755 -6.66 8.594 1 98.94 154 ALA B C 1
ATOM 2909 O O . ALA B 1 154 ? 1.405 -7.738 8.109 1 98.94 154 ALA B O 1
ATOM 2910 N N . ARG B 1 155 ? 1.118 -6.117 9.5 1 98.94 155 ARG B N 1
ATOM 2911 C CA . ARG B 1 155 ? -0.257 -6.375 9.914 1 98.94 155 ARG B CA 1
ATOM 2912 C C . ARG B 1 155 ? -0.985 -5.07 10.234 1 98.94 155 ARG B C 1
ATOM 2914 O O . ARG B 1 155 ? -0.896 -4.562 11.352 1 98.94 155 ARG B O 1
ATOM 2921 N N . ILE B 1 156 ? -1.593 -4.477 9.25 1 98.94 156 ILE B N 1
ATOM 2922 C CA . ILE B 1 156 ? -2.398 -3.273 9.414 1 98.94 156 ILE B CA 1
ATOM 2923 C C . ILE B 1 156 ? -3.752 -3.639 10.016 1 98.94 156 ILE B C 1
ATOM 2925 O O . ILE B 1 156 ? -4.598 -4.242 9.352 1 98.94 156 ILE B O 1
ATOM 2929 N N . ARG B 1 157 ? -3.943 -3.277 11.25 1 98.94 157 ARG B N 1
ATOM 2930 C CA . ARG B 1 157 ? -5.086 -3.74 12.031 1 98.94 157 ARG B CA 1
ATOM 2931 C C . ARG B 1 157 ? -6.387 -3.143 11.5 1 98.94 157 ARG B C 1
ATOM 2933 O O . ARG B 1 157 ? -6.449 -1.949 11.195 1 98.94 157 ARG B O 1
ATOM 2940 N N . LYS B 1 158 ? -7.43 -4.043 11.336 1 98.88 158 LYS B N 1
ATOM 2941 C CA . LYS B 1 158 ? -8.797 -3.67 10.977 1 98.88 158 LYS B CA 1
ATOM 2942 C C . LYS B 1 158 ? -8.82 -2.863 9.68 1 98.88 158 LYS B C 1
ATOM 2944 O O . LYS B 1 158 ? -9.57 -1.895 9.562 1 98.88 158 LYS B O 1
ATOM 2949 N N . ALA B 1 159 ? -8.031 -3.26 8.672 1 98.88 159 ALA B N 1
ATOM 2950 C CA . ALA B 1 159 ? -7.895 -2.531 7.41 1 98.88 159 ALA B CA 1
ATOM 2951 C C . ALA B 1 159 ? -8.773 -3.146 6.324 1 98.88 159 ALA B C 1
ATOM 2953 O O . ALA B 1 159 ? -8.875 -2.605 5.219 1 98.88 159 ALA B O 1
ATOM 2954 N N . ARG B 1 160 ? -9.367 -4.277 6.605 1 98.88 160 ARG B N 1
ATOM 2955 C CA . ARG B 1 160 ? -10.211 -4.977 5.645 1 98.88 160 ARG B CA 1
ATOM 2956 C C . ARG B 1 160 ? -11.578 -5.305 6.246 1 98.88 160 ARG B C 1
ATOM 2958 O O . ARG B 1 160 ? -11.68 -5.574 7.445 1 98.88 160 ARG B O 1
ATOM 2965 N N . ILE B 1 161 ? -12.586 -5.289 5.395 1 98.81 161 ILE B N 1
ATOM 2966 C CA . ILE B 1 161 ? -13.922 -5.711 5.812 1 98.81 161 ILE B CA 1
ATOM 2967 C C . ILE B 1 161 ? -14.422 -6.824 4.895 1 98.81 161 ILE B C 1
ATOM 2969 O O . ILE B 1 161 ? -14.492 -6.648 3.676 1 98.81 161 ILE B O 1
ATOM 2973 N N . VAL B 1 162 ? -14.68 -7.945 5.445 1 98.38 162 VAL B N 1
ATOM 2974 C CA . VAL B 1 162 ? -15.25 -9.102 4.754 1 98.38 162 VAL B CA 1
ATOM 2975 C C . VAL B 1 162 ? -16.484 -9.594 5.504 1 98.38 162 VAL B C 1
ATOM 2977 O O . VAL B 1 162 ? -16.406 -9.906 6.691 1 98.38 162 VAL B O 1
ATOM 2980 N N . ASN B 1 163 ? -17.641 -9.57 4.789 1 97.12 163 ASN B N 1
ATOM 2981 C CA . ASN B 1 163 ? -18.906 -9.953 5.41 1 97.12 163 ASN B CA 1
ATOM 2982 C C . ASN B 1 163 ? -19.172 -9.164 6.688 1 97.12 163 ASN B C 1
ATOM 2984 O O . ASN B 1 163 ? -19.469 -9.742 7.73 1 97.12 163 ASN B O 1
ATOM 2988 N N . ASP B 1 164 ? -18.891 -7.922 6.652 1 97.31 164 ASP B N 1
ATOM 2989 C CA . ASP B 1 164 ? -19.203 -6.938 7.684 1 97.31 164 ASP B CA 1
ATOM 2990 C C . ASP B 1 164 ? -18.344 -7.137 8.922 1 97.31 164 ASP B C 1
ATOM 2992 O O . ASP B 1 164 ? -18.672 -6.637 10 1 97.31 164 ASP B O 1
ATOM 2996 N N . GLU B 1 165 ? -17.266 -7.898 8.719 1 98.56 165 GLU B N 1
ATOM 2997 C CA . GLU B 1 165 ? -16.328 -8.102 9.812 1 98.56 165 GLU B CA 1
ATOM 2998 C C . GLU B 1 165 ? -14.945 -7.555 9.469 1 98.56 165 GLU B C 1
ATOM 3000 O O . GLU B 1 165 ? -14.484 -7.684 8.328 1 98.56 165 GLU B O 1
ATOM 3005 N N . TYR B 1 166 ? -14.289 -7.035 10.5 1 98.81 166 TYR B N 1
ATOM 3006 C CA . TYR B 1 166 ? -12.961 -6.461 10.305 1 98.81 166 TYR B CA 1
ATOM 3007 C C . TYR B 1 166 ? -11.891 -7.543 10.328 1 98.81 166 TYR B C 1
ATOM 3009 O O . TYR B 1 166 ? -11.953 -8.469 11.141 1 98.81 166 TYR B O 1
ATOM 3017 N N . TYR B 1 167 ? -10.961 -7.395 9.461 1 98.88 167 TYR B N 1
ATOM 3018 C CA . TYR B 1 167 ? -9.734 -8.188 9.383 1 98.88 167 TYR B CA 1
ATOM 3019 C C . TYR B 1 167 ? -8.523 -7.301 9.148 1 98.88 167 TYR B C 1
ATOM 3021 O O . TYR B 1 167 ? -8.664 -6.105 8.883 1 98.88 167 TYR B O 1
ATOM 3029 N N . ASP B 1 168 ? -7.395 -7.844 9.32 1 98.94 168 ASP B N 1
ATOM 3030 C CA . ASP B 1 168 ? -6.152 -7.113 9.109 1 98.94 168 ASP B CA 1
ATOM 3031 C C . ASP B 1 168 ? -5.633 -7.309 7.684 1 98.94 168 ASP B C 1
ATOM 3033 O O . ASP B 1 168 ? -5.887 -8.344 7.062 1 98.94 168 ASP B O 1
ATOM 3037 N N . SER B 1 169 ? -5 -6.305 7.086 1 98.94 169 SER B N 1
ATOM 3038 C CA . SER B 1 169 ? -4.129 -6.508 5.934 1 98.94 169 SER B CA 1
ATOM 3039 C C . SER B 1 169 ? -2.762 -7.039 6.359 1 98.94 169 SER B C 1
ATOM 3041 O O . SER B 1 169 ? -2.109 -6.461 7.23 1 98.94 169 SER B O 1
ATOM 3043 N N . VAL B 1 170 ? -2.361 -8.125 5.797 1 98.94 170 VAL B N 1
ATOM 3044 C CA . VAL B 1 170 ? -1.13 -8.805 6.184 1 98.94 170 VAL B CA 1
ATOM 3045 C C . VAL B 1 170 ? -0.176 -8.859 4.992 1 98.94 170 VAL B C 1
ATOM 3047 O O . VAL B 1 170 ? -0.594 -9.141 3.865 1 98.94 170 VAL B O 1
ATOM 3050 N N . LYS B 1 171 ? 1.078 -8.555 5.234 1 98.94 171 LYS B N 1
ATOM 3051 C CA . LYS B 1 171 ? 2.105 -8.68 4.203 1 98.94 171 LYS B CA 1
ATOM 3052 C C . LYS B 1 171 ? 3.24 -9.586 4.664 1 98.94 171 LYS B C 1
ATOM 3054 O O . LYS B 1 171 ? 3.756 -9.43 5.773 1 98.94 171 LYS B O 1
ATOM 3059 N N . LEU B 1 172 ? 3.527 -10.508 3.846 1 98.94 172 LEU B N 1
ATOM 3060 C CA . LEU B 1 172 ? 4.703 -11.344 4.059 1 98.94 172 LEU B CA 1
ATOM 3061 C C . LEU B 1 172 ? 5.785 -11.031 3.027 1 98.94 172 LEU B C 1
ATOM 3063 O O . LEU B 1 172 ? 5.477 -10.742 1.869 1 98.94 172 LEU B O 1
ATOM 3067 N N . GLY B 1 173 ? 7.023 -11.055 3.471 1 98.88 173 GLY B N 1
ATOM 3068 C CA . GLY B 1 173 ? 8.133 -10.758 2.578 1 98.88 173 GLY B CA 1
ATOM 3069 C C . GLY B 1 173 ? 9.391 -11.539 2.902 1 98.88 173 GLY B C 1
ATOM 3070 O O . GLY B 1 173 ? 9.477 -12.164 3.963 1 98.88 173 GLY B O 1
ATOM 3071 N N . VAL B 1 174 ? 10.297 -11.531 2.018 1 98.88 174 VAL B N 1
ATOM 3072 C CA . VAL B 1 174 ? 11.57 -12.227 2.158 1 98.88 174 VAL B CA 1
ATOM 3073 C C . VAL B 1 174 ? 12.656 -11.461 1.407 1 98.88 174 VAL B C 1
ATOM 3075 O O . VAL B 1 174 ? 12.414 -10.914 0.329 1 98.88 174 VAL B O 1
ATOM 3078 N N . LEU B 1 175 ? 13.805 -11.445 2.023 1 98.88 175 LEU B N 1
ATOM 3079 C CA . LEU B 1 175 ? 14.969 -10.898 1.336 1 98.88 175 LEU B CA 1
ATOM 3080 C C . LEU B 1 175 ? 15.641 -11.961 0.468 1 98.88 175 LEU B C 1
ATOM 3082 O O . LEU B 1 175 ? 15.609 -13.148 0.802 1 98.88 175 LEU B O 1
ATOM 3086 N N . ARG B 1 176 ? 16.25 -11.516 -0.583 1 98.44 176 ARG B N 1
ATOM 3087 C CA . ARG B 1 176 ? 16.938 -12.414 -1.505 1 98.44 176 ARG B CA 1
ATOM 3088 C C . ARG B 1 176 ? 17.891 -13.336 -0.758 1 98.44 176 ARG B C 1
ATOM 3090 O O . ARG B 1 176 ? 17.891 -14.547 -0.976 1 98.44 176 ARG B O 1
ATOM 3097 N N . GLU B 1 177 ? 18.703 -12.766 0.147 1 98.25 177 GLU B N 1
ATOM 3098 C CA . GLU B 1 177 ? 19.703 -13.555 0.861 1 98.25 177 GLU B CA 1
ATOM 3099 C C . GLU B 1 177 ? 19.047 -14.594 1.761 1 98.25 177 GLU B C 1
ATOM 3101 O O . GLU B 1 177 ? 19.562 -15.711 1.896 1 98.25 177 GLU B O 1
ATOM 3106 N N . GLU B 1 178 ? 18 -14.234 2.377 1 98.69 178 GLU B N 1
ATOM 3107 C CA . GLU B 1 178 ? 17.25 -15.188 3.191 1 98.69 178 GLU B CA 1
ATOM 3108 C C . GLU B 1 178 ? 16.703 -16.328 2.34 1 98.69 178 GLU B C 1
ATOM 3110 O O . GLU B 1 178 ? 16.797 -17.5 2.73 1 98.69 178 GLU B O 1
ATOM 3115 N N . TRP B 1 179 ? 16.188 -15.977 1.195 1 98.56 179 TRP B N 1
ATOM 3116 C CA . TRP B 1 179 ? 15.586 -16.953 0.297 1 98.56 179 TRP B CA 1
ATOM 3117 C C . TRP B 1 179 ? 16.625 -17.938 -0.211 1 98.56 179 TRP B C 1
ATOM 3119 O O . TRP B 1 179 ? 16.391 -19.156 -0.24 1 98.56 179 TRP B O 1
ATOM 3129 N N . GLN B 1 180 ? 17.75 -17.391 -0.571 1 97.56 180 GLN B N 1
ATOM 3130 C CA . GLN B 1 180 ? 18.844 -18.234 -1.061 1 97.56 180 GLN B CA 1
ATOM 3131 C C . GLN B 1 180 ? 19.328 -19.203 0.021 1 97.56 180 GLN B C 1
ATOM 3133 O O . GLN B 1 180 ? 19.641 -20.359 -0.266 1 97.56 180 GLN B O 1
ATOM 3138 N N . THR B 1 181 ? 19.375 -18.719 1.191 1 97.81 181 THR B N 1
ATOM 3139 C CA . THR B 1 181 ? 19.797 -19.547 2.311 1 97.81 181 THR B CA 1
ATOM 3140 C C . THR B 1 181 ? 18.797 -20.688 2.562 1 97.81 181 THR B C 1
ATOM 3142 O O . THR B 1 181 ? 19.203 -21.828 2.814 1 97.81 181 THR B O 1
ATOM 3145 N N . LEU B 1 182 ? 17.578 -20.375 2.418 1 97.5 182 LEU B N 1
ATOM 3146 C CA . LEU B 1 182 ? 16.516 -21.328 2.766 1 97.5 182 LEU B CA 1
ATOM 3147 C C . LEU B 1 182 ? 16.266 -22.297 1.618 1 97.5 182 LEU B C 1
ATOM 3149 O O . LEU B 1 182 ? 15.977 -23.469 1.848 1 97.5 182 LEU B O 1
ATOM 3153 N N . HIS B 1 183 ? 16.328 -21.766 0.36 1 96.94 183 HIS B N 1
ATOM 3154 C CA . HIS B 1 183 ? 15.797 -22.547 -0.756 1 96.94 183 HIS B CA 1
ATOM 3155 C C . HI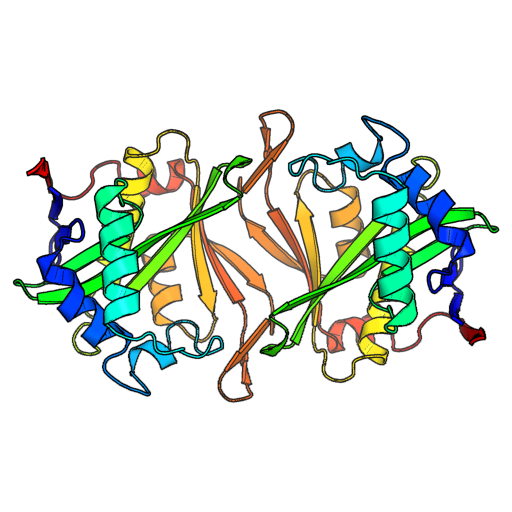S B 1 183 ? 16.859 -22.734 -1.842 1 96.94 183 HIS B C 1
ATOM 3157 O O . HIS B 1 183 ? 16.672 -23.516 -2.771 1 96.94 183 HIS B O 1
ATOM 3163 N N . GLY B 1 184 ? 17.906 -22.016 -1.711 1 92.5 184 GLY B N 1
ATOM 3164 C CA . GLY B 1 184 ? 18.922 -22.047 -2.758 1 92.5 184 GLY B CA 1
ATOM 3165 C C . GLY B 1 184 ? 18.547 -21.234 -3.979 1 92.5 184 GLY B C 1
ATOM 3166 O O . GLY B 1 184 ? 17.641 -20.391 -3.914 1 92.5 184 GLY B O 1
ATOM 3167 N N . GLU B 1 185 ? 19.281 -21.391 -5.035 1 83.31 185 GLU B N 1
ATOM 3168 C CA . GLU B 1 185 ? 19.094 -20.594 -6.246 1 83.31 185 GLU B CA 1
ATOM 3169 C C . GLU B 1 185 ? 18.453 -21.422 -7.355 1 83.31 185 GLU B C 1
ATOM 3171 O O . GLU B 1 185 ? 18.094 -20.906 -8.414 1 83.31 185 GLU B O 1
ATOM 3176 N N . ARG B 1 186 ? 18.281 -22.656 -6.992 1 83.62 186 ARG B N 1
ATOM 3177 C CA . ARG B 1 186 ? 17.766 -23.516 -8.039 1 83.62 186 ARG B CA 1
ATOM 3178 C C . ARG B 1 186 ? 16.234 -23.469 -8.086 1 83.62 186 ARG B C 1
ATOM 3180 O O . ARG B 1 186 ? 15.578 -23.656 -7.07 1 83.62 186 ARG B O 1
ATOM 3187 N N . VAL B 1 187 ? 15.945 -23.078 -9.18 1 82.25 187 VAL B N 1
ATOM 3188 C CA . VAL B 1 187 ? 14.516 -23.172 -9.445 1 82.25 187 VAL B CA 1
ATOM 3189 C C . VAL B 1 187 ? 14.188 -24.562 -10.016 1 82.25 187 VAL B C 1
ATOM 3191 O O . VAL B 1 187 ? 15.086 -25.359 -10.273 1 82.25 187 VAL B O 1
ATOM 3194 N N . GLY B 1 188 ? 12.969 -25.094 -10.062 1 80.69 188 GLY B N 1
ATOM 3195 C CA . GLY B 1 188 ? 12.672 -26.312 -10.789 1 80.69 188 GLY B CA 1
ATOM 3196 C C . GLY B 1 188 ? 13.383 -26.406 -12.133 1 80.69 188 GLY B C 1
ATOM 3197 O O . GLY B 1 188 ? 14.266 -25.594 -12.422 1 80.69 188 GLY B O 1
ATOM 3198 N N . ARG B 1 189 ? 13.188 -27.406 -12.906 1 85.94 189 ARG B N 1
ATOM 3199 C CA . ARG B 1 189 ? 13.797 -27.578 -14.227 1 85.94 189 ARG B CA 1
ATOM 3200 C C . ARG B 1 189 ? 13.211 -26.578 -15.227 1 85.94 189 ARG B C 1
ATOM 3202 O O . ARG B 1 189 ? 12 -26.531 -15.43 1 85.94 189 ARG B O 1
ATOM 3209 N N . ILE B 1 190 ? 14.102 -25.719 -15.664 1 85.44 190 ILE B N 1
ATOM 3210 C CA . ILE B 1 190 ? 13.656 -24.719 -16.641 1 85.44 190 ILE B CA 1
ATOM 3211 C C . ILE B 1 190 ? 13.719 -25.312 -18.047 1 85.44 190 ILE B C 1
ATOM 3213 O O . ILE B 1 190 ? 14.742 -25.875 -18.438 1 85.44 190 ILE B O 1
ATOM 3217 N N . VAL B 1 191 ? 12.609 -25.266 -18.734 1 82.25 191 VAL B N 1
ATOM 3218 C CA . VAL B 1 191 ? 12.539 -25.656 -20.141 1 82.25 191 VAL B CA 1
ATOM 3219 C C . VAL B 1 191 ? 12.086 -24.469 -20.984 1 82.25 191 VAL B C 1
ATOM 3221 O O . VAL B 1 191 ? 11.055 -23.859 -20.688 1 82.25 191 VAL B O 1
ATOM 3224 N N . THR B 1 192 ? 12.961 -23.906 -21.906 1 74.69 192 THR B N 1
ATOM 3225 C CA . THR B 1 192 ? 12.578 -22.828 -22.812 1 74.69 192 THR B CA 1
ATOM 3226 C C . THR B 1 192 ? 12.273 -23.391 -24.203 1 74.69 192 THR B C 1
ATOM 3228 O O . THR B 1 192 ? 13.102 -24.094 -24.797 1 74.69 192 THR B O 1
ATOM 3231 N N . LEU B 1 193 ? 11.047 -23.312 -24.609 1 68.19 193 LEU B N 1
ATOM 3232 C CA . LEU B 1 193 ? 10.711 -23.75 -25.953 1 68.19 193 LEU B CA 1
ATOM 3233 C C . LEU B 1 193 ? 10.695 -22.578 -26.922 1 68.19 193 LEU B C 1
ATOM 3235 O O . LEU B 1 193 ? 10.383 -21.453 -26.531 1 68.19 193 LEU B O 1
#

Sequence (386 aa):
MLKIVGEKIILRSVQKEDIQTLWKLRYGEEDPEFKKWDAPYFPLVRVEYEDFYNRMIGQLESGYDSEMIIEVDGKIIGTVVYYWEHEPSRWMEVGIIIYLPDYWNGGYGTEAIKLWVTHLFKQFPILVRLGYTTWSGNHRMVSVGKKLGMIEEARIRKARIVNDEYYDSVKLGVLREEWQTLHGERVGRIVTLMLKIVGEKIILRSVQKEDIQTLWKLRYGEEDPEFKKWDAPYFPLVRVEYEDFYNRMIGQLESGYDSEMIIEVDGKIIGTVVYYWEHEPSRWMEVGIIIYLPDYWNGGYGTEAIKLWVTHLFKQFPILVRLGYTTWSGNHRMVSVGKKLGMIEEARIRKARIVNDEYYDSVKLGVLREEWQTLHGERVGRIVTL

InterPro domains:
  IPR000182 GNAT domain [PF13302] (9-150)
  IPR000182 GNAT domain [PS51186] (9-173)
  IPR016181 Acyl-CoA N-acyltransferase [SSF55729] (2-175)

Secondary structure (DSSP, 8-state):
-EEEE-SS-EEEE--GGGHHHHHHHHHSSSS-GGGGTS-TTS------HHHHHHHHHHHHHTT--SEEEEEETTEEEEEEEEEEEEGGGTEEEEEEEE--GGGTTSSHHHHHHHHHHHHHHHH-TT--EEEEEEETT-HHHHHHHHHTT-EEEEEEEEEEEETTEEEEEEEEEEEHHHHHHHH-S--SEEEE-/-EEEE-SS-EEEE--GGGHHHHHHHHHSSSS-GGGGTS-TTS------HHHHHHHHHHHHHTT--SEEEEEETTEEEEEEEEEEEEGGGTEEEEEEEE--GGGTTSSHHHHHHHHHHHHHHHH-TT--EEEEEEETT-HHHHHHHHHTT-EEEEEEEEEEEETTEEEEEEEEEEEHHHHHHHH-S--SEEEE-

Radius of gyration: 23.79 Å; Cα contacts (8 Å, |Δi|>4): 693; chains: 2; bounding box: 42×67×54 Å

pLDDT: mean 96.88, std 4.2, range [67.62, 98.94]